Protein AF-Q38A94-F1 (afdb_monomer_lite)

Structure (mmCIF, N/CA/C/O backbone):
data_AF-Q38A94-F1
#
_entry.id   AF-Q38A94-F1
#
loop_
_atom_site.group_PDB
_atom_site.id
_atom_site.type_symbol
_atom_site.label_atom_id
_atom_site.label_alt_id
_atom_site.label_comp_id
_atom_site.label_asym_id
_atom_site.label_entity_id
_atom_site.label_seq_id
_atom_site.pdbx_PDB_ins_code
_atom_site.Cartn_x
_atom_site.Cartn_y
_atom_site.Cartn_z
_atom_site.occupancy
_atom_site.B_iso_or_equiv
_atom_site.auth_seq_id
_atom_site.auth_comp_id
_atom_site.auth_asym_id
_atom_site.auth_atom_id
_atom_site.pdbx_PDB_model_num
ATOM 1 N N . MET A 1 1 ? -50.381 -20.651 17.614 1.00 45.53 1 MET A N 1
ATOM 2 C CA . MET A 1 1 ? -50.766 -22.048 17.280 1.00 45.53 1 MET A CA 1
ATOM 3 C C . MET A 1 1 ? -51.529 -22.648 18.459 1.00 45.53 1 MET A C 1
ATOM 5 O O . MET A 1 1 ? -51.486 -22.043 19.517 1.00 45.53 1 MET A O 1
ATOM 9 N N . ALA A 1 2 ? -52.192 -23.799 18.277 1.00 49.97 2 ALA A N 1
ATOM 10 C CA . ALA A 1 2 ? -52.990 -24.507 19.295 1.00 49.97 2 ALA A CA 1
ATOM 11 C C . ALA A 1 2 ? -54.194 -23.714 19.855 1.00 49.97 2 ALA A C 1
ATOM 13 O O . ALA A 1 2 ? -54.163 -23.147 20.942 1.00 49.97 2 ALA A O 1
ATOM 14 N N . SER A 1 3 ? -55.286 -23.719 19.091 1.00 42.84 3 SER A N 1
ATOM 15 C CA . SER A 1 3 ? -56.638 -23.428 19.578 1.00 42.84 3 SER A CA 1
ATOM 16 C C . SER A 1 3 ? -57.169 -24.549 20.483 1.00 42.84 3 SER A C 1
ATOM 18 O O . SER A 1 3 ? -56.788 -25.702 20.301 1.00 42.84 3 SER A O 1
ATOM 20 N N . LEU A 1 4 ? -58.114 -24.230 21.379 1.00 56.66 4 LEU A N 1
ATOM 21 C CA . LEU A 1 4 ? -59.239 -25.098 21.779 1.00 56.66 4 LEU A CA 1
ATOM 22 C C . LEU A 1 4 ? -60.293 -24.288 22.569 1.00 56.66 4 LEU A C 1
ATOM 24 O O . LEU A 1 4 ? -59.997 -23.203 23.066 1.00 56.66 4 LEU A O 1
ATOM 28 N N . SER A 1 5 ? -61.538 -24.773 22.624 1.00 49.44 5 SER A N 1
ATOM 29 C CA . SER A 1 5 ? -62.735 -23.985 22.990 1.00 49.44 5 SER A CA 1
ATOM 30 C C . SER A 1 5 ? -63.583 -24.653 24.095 1.00 49.44 5 SER A C 1
ATOM 32 O O . SER A 1 5 ? -63.446 -25.859 24.303 1.00 49.44 5 SER A O 1
ATOM 34 N N . PRO A 1 6 ? -64.454 -23.911 24.817 1.00 48.38 6 PRO A N 1
ATOM 35 C CA . PRO A 1 6 ? -65.215 -24.436 25.961 1.00 48.38 6 PRO A CA 1
ATOM 36 C C . PRO A 1 6 ? -66.540 -25.120 25.568 1.00 48.38 6 PRO A C 1
ATOM 38 O O . PRO A 1 6 ? -67.169 -24.738 24.583 1.00 48.38 6 PRO A O 1
ATOM 41 N N . LEU A 1 7 ? -67.003 -26.079 26.384 1.00 48.81 7 LEU A N 1
ATOM 42 C CA . LEU A 1 7 ? -68.247 -26.840 26.175 1.00 48.81 7 LEU A CA 1
ATOM 43 C C . LEU A 1 7 ? -68.998 -27.152 27.490 1.00 48.81 7 LEU A C 1
ATOM 45 O O . LEU A 1 7 ? -68.430 -27.781 28.374 1.00 48.81 7 LEU A O 1
ATOM 49 N N . GLU A 1 8 ? -70.290 -26.785 27.515 1.00 44.28 8 GLU A N 1
ATOM 50 C CA . GLU A 1 8 ? -71.452 -27.536 28.061 1.00 44.28 8 GLU A CA 1
ATOM 51 C C . GLU A 1 8 ? -71.516 -27.994 29.550 1.00 44.28 8 GLU A C 1
ATOM 53 O O . GLU A 1 8 ? -70.538 -27.954 30.280 1.00 44.28 8 GLU A O 1
ATOM 58 N N . SER A 1 9 ? -72.632 -28.527 30.093 1.00 46.50 9 SER A N 1
ATOM 59 C CA . SER A 1 9 ? -74.095 -28.235 30.028 1.00 46.50 9 SER A CA 1
ATOM 60 C C . SER A 1 9 ? -74.857 -29.267 30.915 1.00 46.50 9 SER A C 1
ATOM 62 O O . SER A 1 9 ? -74.279 -30.285 31.284 1.00 46.50 9 SER A O 1
ATOM 64 N N . ARG A 1 10 ? -76.174 -29.077 31.160 1.00 47.66 10 ARG A N 1
ATOM 65 C CA . ARG A 1 10 ? -77.131 -29.945 31.931 1.00 47.66 10 ARG A CA 1
ATOM 66 C C . ARG A 1 10 ? -76.949 -29.929 33.473 1.00 47.66 10 ARG A C 1
ATOM 68 O O . ARG A 1 10 ? -75.822 -29.972 33.938 1.00 47.66 10 ARG A O 1
ATOM 75 N N . ARG A 1 11 ? -77.947 -29.827 34.381 1.00 43.47 11 ARG A N 1
ATOM 76 C CA . ARG A 1 11 ? -79.445 -29.807 34.404 1.00 43.47 11 ARG A CA 1
ATOM 77 C C . ARG A 1 11 ? -80.175 -31.168 34.536 1.00 43.47 11 ARG A C 1
ATOM 79 O O . ARG A 1 11 ? -80.226 -31.887 33.546 1.00 43.47 11 ARG A O 1
ATOM 86 N N . ASN A 1 12 ? -80.762 -31.444 35.726 1.00 45.62 12 ASN A N 1
ATOM 87 C CA . ASN A 1 12 ? -81.907 -32.341 36.107 1.00 45.62 12 ASN A CA 1
ATOM 88 C C . ASN A 1 12 ? -81.793 -32.765 37.610 1.00 45.62 12 ASN A C 1
ATOM 90 O O . ASN A 1 12 ? -80.680 -32.719 38.118 1.00 45.62 12 ASN A O 1
ATOM 94 N N . MET A 1 13 ? -82.809 -33.189 38.400 1.00 43.75 13 MET A N 1
ATOM 95 C CA . MET A 1 13 ? -84.297 -33.153 38.322 1.00 43.75 13 MET A CA 1
ATOM 96 C C . MET A 1 13 ? -84.963 -33.251 39.740 1.00 43.75 13 MET A C 1
ATOM 98 O O . MET A 1 13 ? -84.265 -33.227 40.746 1.00 43.75 13 MET A O 1
ATOM 102 N N . GLN A 1 14 ? -86.308 -33.291 39.812 1.00 42.00 14 GLN A N 1
ATOM 103 C CA . GLN A 1 14 ? -87.200 -33.095 40.991 1.00 42.00 14 GLN A CA 1
ATOM 104 C C . GLN A 1 14 ? -87.403 -34.324 41.927 1.00 42.00 14 GLN A C 1
ATOM 106 O O . GLN A 1 14 ? -87.124 -35.436 41.490 1.00 42.00 14 GLN A O 1
ATOM 111 N N . LEU A 1 15 ? -88.025 -34.145 43.125 1.00 43.50 15 LEU A N 1
ATOM 112 C CA . LEU A 1 15 ? -89.318 -34.771 43.569 1.00 43.50 15 LEU A CA 1
ATOM 113 C C . LEU A 1 15 ? -89.765 -34.409 45.035 1.00 43.50 15 LEU A C 1
ATOM 115 O O . LEU A 1 15 ? -89.095 -33.622 45.697 1.00 43.50 15 LEU A O 1
ATOM 119 N N . SER A 1 16 ? -90.954 -34.874 45.490 1.00 47.28 16 SER A N 1
ATOM 120 C CA . SER A 1 16 ? -91.735 -34.500 46.724 1.00 47.28 16 SER A CA 1
ATOM 121 C C . SER A 1 16 ? -92.867 -35.559 46.993 1.00 47.28 16 SER A C 1
ATOM 123 O O . SER A 1 16 ? -92.837 -36.539 46.244 1.00 47.28 16 SER A O 1
ATOM 125 N N . PRO A 1 17 ? -93.960 -35.419 47.816 1.00 54.88 17 PRO A N 1
ATOM 126 C CA . PRO A 1 17 ? -94.284 -34.813 49.148 1.00 54.88 17 PRO A CA 1
ATOM 127 C C . PRO A 1 17 ? -94.991 -35.830 50.153 1.00 54.88 17 PRO A C 1
ATOM 129 O O . PRO A 1 17 ? -94.710 -37.019 50.061 1.00 54.88 17 PRO A O 1
ATOM 132 N N . TYR A 1 18 ? -95.949 -35.386 51.027 1.00 44.28 18 TYR A N 1
ATOM 133 C CA . TYR A 1 18 ? -96.912 -36.117 51.951 1.00 44.28 18 TYR A CA 1
ATOM 134 C C . TYR A 1 18 ? -96.452 -36.444 53.415 1.00 44.28 18 TYR A C 1
ATOM 136 O O . TYR A 1 18 ? -95.260 -36.622 53.615 1.00 44.28 18 TYR A O 1
ATOM 144 N N . ALA A 1 19 ? -97.269 -36.574 54.502 1.00 43.16 19 ALA A N 1
ATOM 145 C CA . ALA A 1 19 ? -98.696 -36.279 54.861 1.00 43.16 19 ALA A CA 1
ATOM 146 C C . ALA A 1 19 ? -98.949 -36.300 56.427 1.00 43.16 19 ALA A C 1
ATOM 148 O O . ALA A 1 19 ? -97.995 -36.356 57.195 1.00 43.16 19 ALA A O 1
ATOM 149 N N . SER A 1 20 ? -100.211 -36.222 56.923 1.00 46.69 20 SER A N 1
ATOM 150 C CA . SER A 1 20 ? -100.674 -36.212 58.360 1.00 46.69 20 SER A CA 1
ATOM 151 C C . SER A 1 20 ? -102.221 -36.501 58.438 1.00 46.69 20 SER A C 1
ATOM 153 O O . SER A 1 20 ? -102.717 -36.842 57.358 1.00 46.69 20 SER A O 1
ATOM 155 N N . PRO A 1 21 ? -103.075 -36.331 59.515 1.00 49.12 21 PRO A N 1
ATOM 156 C CA . PRO A 1 21 ? -102.937 -35.980 60.970 1.00 49.12 21 PRO A CA 1
ATOM 157 C C . PRO A 1 21 ? -103.929 -36.721 61.975 1.00 49.12 21 PRO A C 1
ATOM 159 O O . PRO A 1 21 ? -104.570 -37.687 61.576 1.00 49.12 21 PRO A O 1
ATOM 162 N N . ARG A 1 22 ? -104.157 -36.178 63.216 1.00 41.97 22 ARG A N 1
ATOM 163 C CA . ARG A 1 22 ? -105.395 -36.176 64.113 1.00 41.97 22 ARG A CA 1
ATOM 164 C C . ARG A 1 22 ? -105.605 -37.101 65.371 1.00 41.97 22 ARG A C 1
ATOM 166 O O . ARG A 1 22 ? -105.583 -38.314 65.243 1.00 41.97 22 ARG A O 1
ATOM 173 N N . ARG A 1 23 ? -106.161 -36.465 66.450 1.00 43.81 23 ARG A N 1
ATOM 174 C CA . ARG A 1 23 ? -107.392 -36.762 67.297 1.00 43.81 23 ARG A CA 1
ATOM 175 C C . ARG A 1 23 ? -107.341 -37.220 68.801 1.00 43.81 23 ARG A C 1
ATOM 177 O O . ARG A 1 23 ? -106.662 -38.171 69.148 1.00 43.81 23 ARG A O 1
ATOM 184 N N . ASN A 1 24 ? -108.213 -36.580 69.622 1.00 48.28 24 ASN A N 1
ATOM 185 C CA . ASN A 1 24 ? -108.769 -36.930 70.979 1.00 48.28 24 ASN A CA 1
ATOM 186 C C . ASN A 1 24 ? -110.099 -37.772 70.841 1.00 48.28 24 ASN A C 1
ATOM 188 O O . ASN A 1 24 ? -110.349 -38.135 69.684 1.00 48.28 24 ASN A O 1
ATOM 192 N N . PRO A 1 25 ? -111.039 -38.012 71.831 1.00 49.50 25 PRO A N 1
ATOM 193 C CA . PRO A 1 25 ? -111.215 -37.603 73.268 1.00 49.50 25 PRO A CA 1
ATOM 194 C C . PRO A 1 25 ? -111.860 -38.680 74.240 1.00 49.50 25 PRO A C 1
ATOM 196 O O . PRO A 1 25 ? -111.808 -39.863 73.931 1.00 49.50 25 PRO A O 1
ATOM 199 N N . MET A 1 26 ? -112.550 -38.244 75.333 1.00 40.75 26 MET A N 1
ATOM 200 C CA . MET A 1 26 ? -113.561 -38.922 76.229 1.00 40.75 26 MET A CA 1
ATOM 201 C C . MET A 1 26 ? -113.092 -39.582 77.567 1.00 40.75 26 MET A C 1
ATOM 203 O O . MET A 1 26 ? -111.951 -40.017 77.627 1.00 40.75 26 MET A O 1
ATOM 207 N N . ALA A 1 27 ? -113.902 -39.805 78.641 1.00 38.97 27 ALA A N 1
ATOM 208 C CA . ALA A 1 27 ? -115.068 -39.098 79.264 1.00 38.97 27 ALA A CA 1
ATOM 209 C C . ALA A 1 27 ? -115.655 -39.829 80.535 1.00 38.97 27 ALA A C 1
ATOM 211 O O . ALA A 1 27 ? -115.837 -41.037 80.463 1.00 38.97 27 ALA A O 1
ATOM 212 N N . THR A 1 28 ? -116.122 -39.094 81.582 1.00 37.84 28 THR A N 1
ATOM 213 C CA . THR A 1 28 ? -117.298 -39.373 82.509 1.00 37.84 28 THR A CA 1
ATOM 214 C C . THR A 1 28 ? -117.386 -40.682 83.377 1.00 37.84 28 THR A C 1
ATOM 216 O O . THR A 1 28 ? -116.712 -41.641 83.045 1.00 37.84 28 THR A O 1
ATOM 219 N N . LEU A 1 29 ? -118.205 -40.905 84.448 1.00 36.75 29 LEU A N 1
ATOM 220 C CA . LEU A 1 29 ? -118.956 -40.127 85.493 1.00 36.75 29 LEU A CA 1
ATOM 221 C C . LEU A 1 29 ? -119.547 -41.061 86.627 1.00 36.75 29 LEU A C 1
ATOM 223 O O . LEU A 1 29 ? -119.783 -42.232 86.371 1.00 36.75 29 LEU A O 1
ATOM 227 N N . HIS A 1 30 ? -119.923 -40.475 87.791 1.00 37.72 30 HIS A N 1
ATOM 228 C CA . HIS A 1 30 ? -121.079 -40.779 88.710 1.00 37.72 30 HIS A CA 1
ATOM 229 C C . HIS A 1 30 ? -121.208 -41.980 89.720 1.00 37.72 30 HIS A C 1
ATOM 231 O O . HIS A 1 30 ? -121.280 -43.128 89.315 1.00 37.72 30 HIS A O 1
ATOM 237 N N . THR A 1 31 ? -121.453 -41.606 91.009 1.00 36.56 31 THR A N 1
ATOM 238 C CA . THR A 1 31 ? -122.486 -42.028 92.041 1.00 36.56 31 THR A CA 1
ATOM 239 C C . THR A 1 31 ? -122.704 -43.528 92.423 1.00 36.56 31 THR A C 1
ATOM 241 O O . THR A 1 31 ? -122.291 -44.411 91.691 1.00 36.56 31 THR A O 1
ATOM 244 N N . ARG A 1 32 ? -123.296 -43.953 93.573 1.00 37.06 32 ARG A N 1
ATOM 245 C CA . ARG A 1 32 ? -124.330 -43.405 94.508 1.00 37.06 32 ARG A CA 1
ATOM 246 C C . ARG A 1 32 ? -124.320 -44.090 95.920 1.00 37.06 32 ARG A C 1
ATOM 248 O O . ARG A 1 32 ? -123.670 -45.111 96.094 1.00 37.06 32 ARG A O 1
ATOM 255 N N . GLU A 1 33 ? -125.060 -43.541 96.899 1.00 33.25 33 GLU A N 1
ATOM 256 C CA . GLU A 1 33 ? -125.181 -43.927 98.336 1.00 33.25 33 GLU A CA 1
ATOM 257 C C . GLU A 1 33 ? -126.308 -44.943 98.697 1.00 33.25 33 GLU A C 1
ATOM 259 O O . GLU A 1 33 ? -127.290 -45.034 97.955 1.00 33.25 33 GLU A O 1
ATOM 264 N N . ALA A 1 34 ? -126.243 -45.565 99.899 1.00 38.28 34 ALA A N 1
ATOM 265 C CA . ALA A 1 34 ? -127.389 -45.913 100.787 1.00 38.28 34 ALA A CA 1
ATOM 266 C C . ALA A 1 34 ? -126.940 -46.342 102.232 1.00 38.28 34 ALA A C 1
ATOM 268 O O . ALA A 1 34 ? -125.876 -46.952 102.341 1.00 38.28 34 ALA A O 1
ATOM 269 N N . PRO A 1 35 ? -127.706 -46.075 103.326 1.00 41.94 35 PRO A N 1
ATOM 270 C CA . PRO A 1 35 ? -127.342 -46.409 104.729 1.00 41.94 35 PRO A CA 1
ATOM 271 C C . PRO A 1 35 ? -128.319 -47.374 105.460 1.00 41.94 35 PRO A C 1
ATOM 273 O O . PRO A 1 35 ? -129.392 -47.652 104.927 1.00 41.94 35 PRO A O 1
ATOM 276 N N . LEU A 1 36 ? -128.011 -47.799 106.707 1.00 37.78 36 LEU A N 1
ATOM 277 C CA . LEU A 1 36 ? -129.004 -48.150 107.759 1.00 37.78 36 LEU A CA 1
ATOM 278 C C . LEU A 1 36 ? -128.409 -48.282 109.194 1.00 37.78 36 LEU A C 1
ATOM 280 O O . LEU A 1 36 ? -127.203 -48.183 109.394 1.00 37.78 36 LEU A O 1
ATOM 284 N N . GLU A 1 37 ? -129.303 -48.431 110.178 1.00 37.88 37 GLU A N 1
ATOM 285 C CA . GLU A 1 37 ? -129.163 -48.323 111.651 1.00 37.88 37 GLU A CA 1
ATOM 286 C C . GLU A 1 37 ? -128.574 -49.593 112.341 1.00 37.88 37 GLU A C 1
ATOM 288 O O . GLU A 1 37 ? -128.459 -50.638 111.715 1.00 37.88 37 GLU A O 1
ATOM 293 N N . GLY A 1 38 ? -128.211 -49.640 113.638 1.00 44.47 38 GLY A N 1
ATOM 294 C CA . GLY A 1 38 ? -128.453 -48.667 114.721 1.00 44.47 38 GLY A CA 1
ATOM 295 C C . GLY A 1 38 ? -127.910 -49.024 116.120 1.00 44.47 38 GLY A C 1
ATOM 296 O O . GLY A 1 38 ? -128.517 -48.625 117.114 1.00 44.47 38 GLY A O 1
ATOM 297 N N . ARG A 1 39 ? -126.806 -49.781 116.253 1.00 44.94 39 ARG A N 1
ATOM 298 C CA . ARG A 1 39 ? -126.173 -50.045 117.574 1.00 44.94 39 ARG A CA 1
ATOM 299 C C . ARG A 1 39 ? -124.636 -50.021 117.594 1.00 44.94 39 ARG A C 1
ATOM 301 O O . ARG A 1 39 ? -124.032 -50.438 118.573 1.00 44.94 39 ARG A O 1
ATOM 308 N N . GLU A 1 40 ? -124.016 -49.506 116.534 1.00 48.44 40 GLU A N 1
ATOM 309 C CA . GLU A 1 40 ? -122.569 -49.618 116.265 1.00 48.44 40 GLU A CA 1
ATOM 310 C C . GLU A 1 40 ? -121.809 -48.280 116.394 1.00 48.44 40 GLU A C 1
ATOM 312 O O . GLU A 1 40 ? -120.668 -48.159 115.953 1.00 48.44 40 GLU A O 1
ATOM 317 N N . ALA A 1 41 ? -122.432 -47.255 116.988 1.00 43.66 41 ALA A N 1
ATOM 318 C CA . ALA A 1 41 ? -121.963 -45.864 116.943 1.00 43.66 41 ALA A CA 1
ATOM 319 C C . ALA A 1 41 ? -120.524 -45.644 117.463 1.00 43.66 41 ALA A C 1
ATOM 321 O O . ALA A 1 41 ? -119.802 -44.806 116.926 1.00 43.66 41 ALA A O 1
ATOM 322 N N . GLU A 1 42 ? -120.081 -46.412 118.462 1.00 49.00 42 GLU A N 1
ATOM 323 C CA . GLU A 1 42 ? -118.712 -46.323 118.996 1.00 49.00 42 GLU A CA 1
ATOM 324 C C . GLU A 1 42 ? -117.685 -47.049 118.107 1.00 49.00 42 GLU A C 1
ATOM 326 O O . GLU A 1 42 ? -116.562 -46.572 117.941 1.00 49.00 42 GLU A O 1
ATOM 331 N N . ALA A 1 43 ? -118.074 -48.151 117.454 1.00 52.16 43 ALA A N 1
ATOM 332 C CA . ALA A 1 43 ? -117.222 -48.854 116.492 1.00 52.16 43 ALA A CA 1
ATOM 333 C C . ALA A 1 43 ? -117.038 -48.033 115.204 1.00 52.16 43 ALA A C 1
ATOM 335 O O . ALA A 1 43 ? -115.917 -47.899 114.709 1.00 52.16 43 ALA A O 1
ATOM 336 N N . ALA A 1 44 ? -118.118 -47.408 114.720 1.00 52.16 44 ALA A N 1
ATOM 337 C CA . ALA A 1 44 ? -118.098 -46.510 113.568 1.00 52.16 44 ALA A CA 1
ATOM 338 C C . ALA A 1 44 ? -117.160 -45.305 113.776 1.00 52.16 44 ALA A C 1
ATOM 340 O O . ALA A 1 44 ? -116.480 -44.878 112.843 1.00 52.16 44 ALA A O 1
ATOM 341 N N . LEU A 1 45 ? -117.069 -44.773 115.002 1.00 53.69 45 LEU A N 1
ATOM 342 C CA . LEU A 1 45 ? -116.174 -43.659 115.333 1.00 53.69 45 LEU A CA 1
ATOM 343 C C . LEU A 1 45 ? -114.686 -44.063 115.264 1.00 53.69 45 LEU A C 1
ATOM 345 O O . LEU A 1 45 ? -113.847 -43.291 114.788 1.00 53.69 45 LEU A O 1
ATOM 349 N N . ILE A 1 46 ? -114.356 -45.291 115.678 1.00 57.59 46 ILE A N 1
ATOM 350 C CA . ILE A 1 46 ? -112.994 -45.846 115.598 1.00 57.59 46 ILE A CA 1
ATOM 351 C C . ILE A 1 46 ? -112.630 -46.185 114.143 1.00 57.59 46 ILE A C 1
ATOM 353 O O . ILE A 1 46 ? -111.546 -45.827 113.678 1.00 57.59 46 ILE A O 1
ATOM 357 N N . SER A 1 47 ? -113.540 -46.793 113.372 1.00 58.56 47 SER A N 1
ATOM 358 C CA . SER A 1 47 ? -113.297 -47.038 111.944 1.00 58.56 47 SER A CA 1
ATOM 359 C C . SER A 1 47 ? -113.179 -45.736 111.150 1.00 58.56 47 SER A C 1
ATOM 361 O O . SER A 1 47 ? -112.315 -45.633 110.283 1.00 58.56 47 SER A O 1
ATOM 363 N N . ALA A 1 48 ? -113.983 -44.714 111.462 1.00 57.31 48 ALA A N 1
ATOM 364 C CA . ALA A 1 48 ? -113.920 -43.414 110.796 1.00 57.31 48 ALA A CA 1
ATOM 365 C C . ALA A 1 48 ? -112.625 -42.651 111.115 1.00 57.31 48 ALA A C 1
ATOM 367 O O . ALA A 1 48 ? -112.090 -41.977 110.235 1.00 57.31 48 ALA A O 1
ATOM 368 N N . THR A 1 49 ? -112.081 -42.761 112.331 1.00 60.56 49 THR A N 1
ATOM 369 C CA . THR A 1 49 ? -110.786 -42.145 112.672 1.00 60.56 49 THR A CA 1
ATOM 370 C C . THR A 1 49 ? -109.609 -42.870 112.015 1.00 60.56 49 THR A C 1
ATOM 372 O O . THR A 1 49 ? -108.732 -42.199 111.467 1.00 60.56 49 THR A O 1
ATOM 375 N N . LEU A 1 50 ? -109.626 -44.208 111.946 1.00 60.31 50 LEU A N 1
ATOM 376 C CA . LEU A 1 50 ? -108.626 -44.979 111.193 1.00 60.31 50 LEU A CA 1
ATOM 377 C C . LEU A 1 50 ? -108.706 -44.707 109.679 1.00 60.31 50 LEU A C 1
ATOM 379 O O . LEU A 1 50 ? -107.682 -44.461 109.040 1.00 60.31 50 LEU A O 1
ATOM 383 N N . ALA A 1 51 ? -109.914 -44.674 109.110 1.00 60.66 51 ALA A N 1
ATOM 384 C CA . ALA A 1 51 ? -110.134 -44.363 107.699 1.00 60.66 51 ALA A CA 1
ATOM 385 C C . ALA A 1 51 ? -109.713 -42.925 107.352 1.00 60.66 51 ALA A C 1
ATOM 387 O O . ALA A 1 51 ? -109.103 -42.711 106.311 1.00 60.66 51 ALA A O 1
ATOM 388 N N . ASN A 1 52 ? -109.943 -41.943 108.232 1.00 61.28 52 ASN A N 1
ATOM 389 C CA . ASN A 1 52 ? -109.428 -40.580 108.042 1.00 61.28 52 ASN A CA 1
ATOM 390 C C . ASN A 1 52 ? -107.892 -40.501 108.128 1.00 61.28 52 ASN A C 1
ATOM 392 O O . ASN A 1 52 ? -107.294 -39.638 107.487 1.00 61.28 52 ASN A O 1
ATOM 396 N N . ALA A 1 53 ? -107.233 -41.378 108.893 1.00 62.03 53 ALA A N 1
ATOM 397 C CA . ALA A 1 53 ? -105.772 -41.467 108.902 1.00 62.03 53 ALA A CA 1
ATOM 398 C C . ALA A 1 53 ? -105.235 -42.072 107.591 1.00 62.03 53 ALA A C 1
ATOM 400 O O . ALA A 1 53 ? -104.313 -41.517 106.995 1.00 62.03 53 ALA A O 1
ATOM 401 N N . GLN A 1 54 ? -105.852 -43.152 107.096 1.00 65.56 54 GLN A N 1
ATOM 402 C CA . GLN A 1 54 ? -105.506 -43.746 105.798 1.00 65.56 54 GLN A CA 1
ATOM 403 C C . GLN A 1 54 ? -105.812 -42.809 104.622 1.00 65.56 54 GLN A C 1
ATOM 405 O O . GLN A 1 54 ? -104.995 -42.700 103.710 1.00 65.56 54 GLN A O 1
ATOM 410 N N . LEU A 1 55 ? -106.933 -42.080 104.663 1.00 66.06 55 LEU A N 1
ATOM 411 C CA . LEU A 1 55 ? -107.283 -41.095 103.642 1.00 66.06 55 LEU A CA 1
ATOM 412 C C . LEU A 1 55 ? -106.220 -39.994 103.575 1.00 66.06 55 LEU A C 1
ATOM 414 O O . LEU A 1 55 ? -105.687 -39.759 102.496 1.00 66.06 55 LEU A O 1
ATOM 418 N N . ARG A 1 56 ? -105.818 -39.413 104.716 1.00 69.88 56 ARG A N 1
ATOM 419 C CA . ARG A 1 56 ? -104.727 -38.422 104.769 1.00 69.88 56 ARG A CA 1
ATOM 420 C C . ARG A 1 56 ? -103.394 -38.971 104.265 1.00 69.88 56 ARG A C 1
ATOM 422 O O . ARG A 1 56 ? -102.703 -38.272 103.536 1.00 69.88 56 ARG A O 1
ATOM 429 N N . ALA A 1 57 ? -103.045 -40.216 104.596 1.00 66.75 57 ALA A N 1
ATOM 430 C CA . ALA A 1 57 ? -101.838 -40.852 104.066 1.00 66.75 57 ALA A CA 1
ATOM 431 C C . ALA A 1 57 ? -101.905 -41.037 102.537 1.00 66.75 57 ALA A C 1
ATOM 433 O O . ALA A 1 57 ? -100.916 -40.810 101.846 1.00 66.75 57 ALA A O 1
ATOM 434 N N . SER A 1 58 ? -103.076 -41.394 101.994 1.00 68.75 58 SER A N 1
ATOM 435 C CA . SER A 1 58 ? -103.283 -41.495 100.543 1.00 68.75 58 SER A CA 1
ATOM 436 C C . SER A 1 58 ? -103.310 -40.132 99.844 1.00 68.75 58 SER A C 1
ATOM 438 O O . SER A 1 58 ? -102.808 -40.024 98.732 1.00 68.75 58 SER A O 1
ATOM 440 N N . GLN A 1 59 ? -103.833 -39.092 100.502 1.00 72.62 59 GLN A N 1
ATOM 441 C CA . GLN A 1 59 ? -103.827 -37.716 100.006 1.00 72.62 59 GLN A CA 1
ATOM 442 C C . GLN A 1 59 ? -102.396 -37.187 99.938 1.00 72.62 59 GLN A C 1
ATOM 444 O O . GLN A 1 59 ? -101.968 -36.834 98.850 1.00 72.62 59 GLN A O 1
ATOM 449 N N . ALA A 1 60 ? -101.615 -37.294 101.018 1.00 69.69 60 ALA A N 1
ATOM 450 C CA . ALA A 1 60 ? -100.203 -36.909 101.023 1.00 69.69 60 ALA A CA 1
ATOM 451 C C . ALA A 1 60 ? -99.374 -37.666 99.962 1.00 69.69 60 ALA A C 1
ATOM 453 O O . ALA A 1 60 ? -98.535 -37.076 99.291 1.00 69.69 60 ALA A O 1
ATOM 454 N N . ALA A 1 61 ? -99.637 -38.962 99.749 1.00 71.00 61 ALA A N 1
ATOM 455 C CA . ALA A 1 61 ? -98.963 -39.755 98.714 1.00 71.00 61 ALA A CA 1
ATOM 456 C C . ALA A 1 61 ? -99.421 -39.436 97.273 1.00 71.00 61 ALA A C 1
ATOM 458 O O . ALA A 1 61 ? -98.719 -39.770 96.317 1.00 71.00 61 ALA A O 1
ATOM 459 N N . VAL A 1 62 ? -100.596 -38.824 97.094 1.00 75.94 62 VAL A N 1
ATOM 460 C CA . VAL A 1 62 ? -101.050 -38.272 95.807 1.00 75.94 62 VAL A CA 1
ATOM 461 C C . VAL A 1 62 ? -100.495 -36.864 95.609 1.00 75.94 62 VAL A C 1
ATOM 463 O O . VAL A 1 62 ? -100.032 -36.575 94.514 1.00 75.94 62 VAL A O 1
ATOM 466 N N . GLU A 1 63 ? -100.463 -36.040 96.658 1.00 77.06 63 GLU A N 1
ATOM 467 C CA . GLU A 1 63 ? -99.879 -34.695 96.672 1.00 77.06 63 GLU A CA 1
ATOM 468 C C . GLU A 1 63 ? -98.392 -34.752 96.290 1.00 77.06 63 GLU A C 1
ATOM 470 O O . GLU A 1 63 ? -98.017 -34.135 95.293 1.00 77.06 63 GLU A O 1
ATOM 475 N N . GLN A 1 64 ? -97.596 -35.622 96.929 1.00 75.12 64 GLN A N 1
ATOM 476 C CA . GLN A 1 64 ? -96.200 -35.873 96.534 1.00 75.12 64 GLN A CA 1
ATOM 477 C C . GLN A 1 64 ? -96.051 -36.317 95.072 1.00 75.12 64 GLN A C 1
ATOM 479 O O . GLN A 1 64 ? -95.084 -35.953 94.416 1.00 75.12 64 GLN A O 1
ATOM 484 N N . ARG A 1 65 ? -97.000 -37.089 94.524 1.00 77.38 65 ARG A N 1
ATOM 485 C CA . ARG A 1 65 ? -96.945 -37.516 93.115 1.00 77.38 65 ARG A CA 1
ATOM 486 C C . ARG A 1 65 ? -97.402 -36.441 92.137 1.00 77.38 65 ARG A C 1
ATOM 488 O O . ARG A 1 65 ? -96.970 -36.474 90.990 1.00 77.38 65 ARG A O 1
ATOM 495 N N . SER A 1 66 ? -98.268 -35.513 92.541 1.00 82.94 66 SER A N 1
ATOM 496 C CA . SER A 1 66 ? -98.514 -34.301 91.752 1.00 82.94 66 SER A CA 1
ATOM 497 C C . SER A 1 66 ? -97.301 -33.380 91.777 1.00 82.94 66 SER A C 1
ATOM 499 O O . SER A 1 66 ? -96.929 -32.901 90.715 1.00 82.94 66 SER A O 1
ATOM 501 N N . GLU A 1 67 ? -96.635 -33.226 92.926 1.00 81.12 67 GLU A N 1
ATOM 502 C CA . GLU A 1 67 ? -95.363 -32.501 93.043 1.00 81.12 67 GLU A CA 1
ATOM 503 C C . GLU A 1 67 ? -94.298 -33.134 92.126 1.00 81.12 67 GLU A C 1
ATOM 505 O O . GLU A 1 67 ? -93.807 -32.456 91.233 1.00 81.12 67 GLU A O 1
ATOM 510 N N . GLU A 1 68 ? -94.049 -34.450 92.204 1.00 81.88 68 GLU A N 1
ATOM 511 C CA . GLU A 1 68 ? -93.126 -35.167 91.297 1.00 81.88 68 GLU A CA 1
ATOM 512 C C . GLU A 1 68 ? -93.490 -35.022 89.802 1.00 81.88 68 GLU A C 1
ATOM 514 O O . GLU A 1 68 ? -92.608 -34.947 88.946 1.00 81.88 68 GLU A O 1
ATOM 519 N N . VAL A 1 69 ? -94.782 -35.017 89.450 1.00 82.44 69 VAL A N 1
ATOM 520 C CA . VAL A 1 69 ? -95.236 -34.897 88.051 1.00 82.44 69 VAL A CA 1
ATOM 521 C C . VAL A 1 69 ? -95.132 -33.464 87.534 1.00 82.44 69 VAL A C 1
ATOM 523 O O . VAL A 1 69 ? -94.827 -33.281 86.354 1.00 82.44 69 VAL A O 1
ATOM 526 N N . ASP A 1 70 ? -95.373 -32.463 88.376 1.00 85.31 70 ASP A N 1
ATOM 527 C CA . ASP A 1 70 ? -95.218 -31.057 88.012 1.00 85.31 70 ASP A CA 1
ATOM 528 C C . ASP A 1 70 ? -93.733 -30.643 88.008 1.00 85.31 70 ASP A C 1
ATOM 530 O O . ASP A 1 70 ? -93.312 -30.010 87.042 1.00 85.31 70 ASP A O 1
ATOM 534 N N . ASP A 1 71 ? -92.899 -31.152 88.922 1.00 85.31 71 ASP A N 1
ATOM 535 C CA . ASP A 1 71 ? -91.427 -31.079 88.847 1.00 85.31 71 ASP A CA 1
ATOM 536 C C . ASP A 1 71 ? -90.904 -31.670 87.523 1.00 85.31 71 ASP A C 1
ATOM 538 O O . ASP A 1 71 ? -90.098 -31.053 86.822 1.00 85.31 71 ASP A O 1
ATOM 542 N N . LEU A 1 72 ? -91.385 -32.857 87.125 1.00 83.88 72 LEU A N 1
ATOM 543 C CA . LEU A 1 72 ? -91.004 -33.485 85.852 1.00 83.88 72 LEU A CA 1
ATOM 544 C C . LEU A 1 72 ? -91.522 -32.720 84.623 1.00 83.88 72 LEU A C 1
ATOM 546 O O . LEU A 1 72 ? -90.890 -32.776 83.565 1.00 83.88 72 LEU A O 1
ATOM 550 N N . ARG A 1 73 ? -92.639 -31.989 84.737 1.00 86.94 73 ARG A N 1
ATOM 551 C CA . ARG A 1 73 ? -93.120 -31.077 83.685 1.00 86.94 73 ARG A CA 1
ATOM 552 C C . ARG A 1 73 ? -92.260 -29.826 83.605 1.00 86.94 73 ARG A C 1
ATOM 554 O O . ARG A 1 73 ? -91.855 -29.475 82.504 1.00 86.94 73 ARG A O 1
ATOM 561 N N . GLU A 1 74 ? -91.924 -29.194 84.726 1.00 88.31 74 GLU A N 1
ATOM 562 C CA . GLU A 1 74 ? -91.024 -28.037 84.743 1.00 88.31 74 GLU A CA 1
ATOM 563 C C . GLU A 1 74 ? -89.624 -28.407 84.233 1.00 88.31 74 GLU A C 1
ATOM 565 O O . GLU A 1 74 ? -89.037 -27.645 83.461 1.00 88.31 74 GLU A O 1
ATOM 570 N N . ALA A 1 75 ? -89.124 -29.603 84.567 1.00 85.50 75 ALA A N 1
ATOM 571 C CA . ALA A 1 75 ? -87.868 -30.147 84.057 1.00 85.50 75 ALA A CA 1
ATOM 572 C C . ALA A 1 75 ? -87.920 -30.470 82.552 1.00 85.50 75 ALA A C 1
ATOM 574 O O . ALA A 1 75 ? -86.977 -30.143 81.827 1.00 85.50 75 ALA A O 1
ATOM 575 N N . ARG A 1 76 ? -89.019 -31.056 82.048 1.00 86.75 76 ARG A N 1
ATOM 576 C CA . ARG A 1 76 ? -89.234 -31.229 80.600 1.00 86.75 76 ARG A CA 1
ATOM 577 C C . ARG A 1 76 ? -89.276 -29.876 79.900 1.00 86.75 76 ARG A C 1
ATOM 579 O O . ARG A 1 76 ? -88.567 -29.686 78.923 1.00 86.75 76 ARG A O 1
ATOM 586 N N . ASP A 1 77 ? -90.068 -28.936 80.402 1.00 89.50 77 ASP A N 1
ATOM 587 C CA . ASP A 1 77 ? -90.236 -27.620 79.787 1.00 89.50 77 ASP A CA 1
ATOM 588 C C . ASP A 1 77 ? -88.934 -26.813 79.855 1.00 89.50 77 ASP A C 1
ATOM 590 O O . ASP A 1 77 ? -88.700 -25.960 79.002 1.00 89.50 77 ASP A O 1
ATOM 594 N N . ALA A 1 78 ? -88.071 -27.077 80.842 1.00 88.31 78 ALA A N 1
ATOM 595 C CA . ALA A 1 78 ? -86.713 -26.547 80.903 1.00 88.31 78 ALA A CA 1
ATOM 596 C C . ALA A 1 78 ? -85.808 -27.162 79.830 1.00 88.31 78 ALA A C 1
ATOM 598 O O . ALA A 1 78 ? -85.120 -26.411 79.147 1.00 88.31 78 ALA A O 1
ATOM 599 N N . LEU A 1 79 ? -85.855 -28.481 79.622 1.00 85.94 79 LEU A N 1
ATOM 600 C CA . LEU A 1 79 ? -85.119 -29.158 78.548 1.00 85.94 79 LEU A CA 1
ATOM 601 C C . LEU A 1 79 ? -85.624 -28.781 77.147 1.00 85.94 79 LEU A C 1
ATOM 603 O O . LEU A 1 79 ? -84.813 -28.604 76.247 1.00 85.94 79 LEU A O 1
ATOM 607 N N . GLU A 1 80 ? -86.932 -28.610 76.945 1.00 88.75 80 GLU A N 1
ATOM 608 C CA . GLU A 1 80 ? -87.495 -28.130 75.675 1.00 88.75 80 GLU A CA 1
ATOM 609 C C . GLU A 1 80 ? -87.092 -26.670 75.405 1.00 88.75 80 GLU A C 1
ATOM 611 O O . GLU A 1 80 ? -86.764 -26.330 74.268 1.00 88.75 80 GLU A O 1
ATOM 616 N N . ARG A 1 81 ? -87.022 -25.824 76.446 1.00 89.50 81 ARG A N 1
ATOM 617 C CA . ARG A 1 81 ? -86.455 -24.467 76.346 1.00 89.50 81 ARG A CA 1
ATOM 618 C C . ARG A 1 81 ? -84.954 -24.479 76.059 1.00 89.50 81 ARG A C 1
ATOM 620 O O . ARG A 1 81 ? -84.532 -23.745 75.176 1.00 89.50 81 ARG A O 1
ATOM 627 N N . GLU A 1 82 ? -84.167 -25.318 76.734 1.00 87.31 82 GLU A N 1
ATOM 628 C CA . GLU A 1 82 ? -82.726 -25.439 76.471 1.00 87.31 82 GLU A CA 1
ATOM 629 C C . GLU A 1 82 ? -82.469 -25.967 75.052 1.00 87.31 82 GLU A C 1
ATOM 631 O O . GLU A 1 82 ? -81.606 -25.447 74.356 1.00 87.31 82 GLU A O 1
ATOM 636 N N . MET A 1 83 ? -83.236 -26.952 74.577 1.00 88.88 83 MET A N 1
ATOM 637 C CA . MET A 1 83 ? -83.140 -27.443 73.198 1.00 88.88 83 MET A CA 1
ATOM 638 C C . MET A 1 83 ? -83.499 -26.359 72.176 1.00 88.88 83 MET A C 1
ATOM 640 O O . MET A 1 83 ? -82.768 -26.194 71.203 1.00 88.88 83 MET A O 1
ATOM 644 N N . ALA A 1 84 ? -84.565 -25.586 72.407 1.00 91.06 84 ALA A N 1
ATOM 645 C CA . ALA A 1 84 ? -84.923 -24.462 71.543 1.00 91.06 84 ALA A CA 1
ATOM 646 C C . ALA A 1 84 ? -83.837 -23.369 71.536 1.00 91.06 84 ALA A C 1
ATOM 648 O O . ALA A 1 84 ? -83.480 -22.874 70.471 1.00 91.06 84 ALA A O 1
ATOM 649 N N . GLU A 1 85 ? -83.261 -23.041 72.696 1.00 90.31 85 GLU A N 1
ATOM 650 C CA . GLU A 1 85 ? -82.155 -22.085 72.828 1.00 90.31 85 GLU A CA 1
ATOM 651 C C . GLU A 1 85 ? -80.896 -22.583 72.093 1.00 90.31 85 GLU A C 1
ATOM 653 O O . GLU A 1 85 ? -80.313 -21.840 71.307 1.00 90.31 85 GLU A O 1
ATOM 658 N N . LYS A 1 86 ? -80.538 -23.869 72.227 1.00 87.88 86 LYS A N 1
ATOM 659 C CA . LYS A 1 86 ? -79.431 -24.504 71.485 1.00 87.88 86 LYS A CA 1
ATOM 660 C C . LYS A 1 86 ? -79.675 -24.541 69.974 1.00 87.88 86 LYS A C 1
ATOM 662 O O . LYS A 1 86 ? -78.731 -24.361 69.205 1.00 87.88 86 LYS A O 1
ATOM 667 N N . ASP A 1 87 ? -80.912 -24.758 69.531 1.00 90.38 87 ASP A N 1
ATOM 668 C CA . ASP A 1 87 ? -81.272 -24.725 68.110 1.00 90.38 87 ASP A CA 1
ATOM 669 C C . ASP A 1 87 ? -81.284 -23.289 67.555 1.00 90.38 87 ASP A C 1
ATOM 671 O O . ASP A 1 87 ? -80.898 -23.085 66.400 1.00 90.38 87 ASP A O 1
ATOM 675 N N . GLU A 1 88 ? -81.657 -22.279 68.347 1.00 91.69 88 GLU A N 1
ATOM 676 C CA . GLU A 1 88 ? -81.505 -20.862 67.989 1.00 91.69 88 GLU A CA 1
ATOM 677 C C . GLU A 1 88 ? -80.024 -20.442 67.939 1.00 91.69 88 GLU A C 1
ATOM 679 O O . GLU A 1 88 ? -79.612 -19.797 66.972 1.00 91.69 88 GLU A O 1
ATOM 684 N N . GLU A 1 89 ? -79.190 -20.869 68.894 1.00 90.38 89 GLU A N 1
ATOM 685 C CA . GLU A 1 89 ? -77.729 -20.686 68.862 1.00 90.38 89 GLU A CA 1
ATOM 686 C C . GLU A 1 89 ? -77.096 -21.367 67.638 1.00 90.38 89 GLU A C 1
ATOM 688 O O . GLU A 1 89 ? -76.276 -20.765 66.938 1.00 90.38 89 GLU A O 1
ATOM 693 N N . SER A 1 90 ? -77.507 -22.601 67.334 1.00 87.69 90 SER A N 1
ATOM 694 C CA . SER A 1 90 ? -77.060 -23.374 66.170 1.00 87.69 90 SER A CA 1
ATOM 695 C C . SER A 1 90 ? -77.430 -22.679 64.855 1.00 87.69 90 SER A C 1
ATOM 697 O O . SER A 1 90 ? -76.585 -22.517 63.970 1.00 87.69 90 SER A O 1
ATOM 699 N N . GLN A 1 91 ? -78.657 -22.159 64.740 1.00 91.81 91 GLN A N 1
ATOM 700 C CA . GLN A 1 91 ? -79.092 -21.348 63.598 1.00 91.81 91 GLN A CA 1
ATOM 701 C C . GLN A 1 91 ? -78.341 -20.009 63.516 1.00 91.81 91 GLN A C 1
ATOM 703 O O . GLN A 1 91 ? -77.926 -19.593 62.428 1.00 91.81 91 GLN A O 1
ATOM 708 N N . ALA A 1 92 ? -78.103 -19.334 64.642 1.00 92.81 92 ALA A N 1
ATOM 709 C CA . ALA A 1 92 ? -77.318 -18.103 64.686 1.00 92.81 92 ALA A CA 1
ATOM 710 C C . ALA A 1 92 ? -75.876 -18.345 64.206 1.00 92.81 92 ALA A C 1
ATOM 712 O O . ALA A 1 92 ? -75.380 -17.601 63.352 1.00 92.81 92 ALA A O 1
ATOM 713 N N . ALA A 1 93 ? -75.240 -19.425 64.668 1.00 91.94 93 ALA A N 1
ATOM 714 C CA . ALA A 1 93 ? -73.923 -19.867 64.222 1.00 91.94 93 ALA A CA 1
ATOM 715 C C . ALA A 1 93 ? -73.920 -20.236 62.729 1.00 91.94 93 ALA A C 1
ATOM 717 O O . ALA A 1 93 ? -73.050 -19.773 61.990 1.00 91.94 93 ALA A O 1
ATOM 718 N N . ALA A 1 94 ? -74.914 -20.989 62.249 1.00 92.69 94 ALA A N 1
ATOM 719 C CA . ALA A 1 94 ? -75.046 -21.352 60.840 1.00 92.69 94 ALA A CA 1
ATOM 720 C C . ALA A 1 94 ? -75.173 -20.112 59.937 1.00 92.69 94 ALA A C 1
ATOM 722 O O . ALA A 1 94 ? -74.400 -19.970 58.987 1.00 92.69 94 ALA A O 1
ATOM 723 N N . THR A 1 95 ? -76.055 -19.156 60.262 1.00 93.19 95 THR A N 1
ATOM 724 C CA . THR A 1 95 ? -76.161 -17.917 59.467 1.00 93.19 95 THR A CA 1
ATOM 725 C C . THR A 1 95 ? -74.923 -17.029 59.600 1.00 93.19 95 THR A C 1
ATOM 727 O O . THR A 1 95 ? -74.618 -16.283 58.671 1.00 93.19 95 THR A O 1
ATOM 730 N N . TYR A 1 96 ? -74.182 -17.085 60.714 1.00 93.69 96 TYR A N 1
ATOM 731 C CA . TYR A 1 96 ? -72.889 -16.410 60.840 1.00 93.69 96 TYR A CA 1
ATOM 732 C C . TYR A 1 96 ? -71.840 -17.035 59.910 1.00 93.69 96 TYR A C 1
ATOM 734 O O . TYR A 1 96 ? -71.181 -16.307 59.164 1.00 93.69 96 TYR A O 1
ATOM 742 N N . PHE A 1 97 ? -71.716 -18.365 59.888 1.00 93.75 97 PHE A N 1
ATOM 743 C CA . PHE A 1 97 ? -70.808 -19.063 58.977 1.00 93.75 97 PHE A CA 1
ATOM 744 C C . PHE A 1 97 ? -71.204 -18.886 57.511 1.00 93.75 97 PHE A C 1
ATOM 746 O O . PHE A 1 97 ? -70.318 -18.720 56.677 1.00 93.75 97 PHE A O 1
ATOM 753 N N . GLU A 1 98 ? -72.495 -18.830 57.183 1.00 94.12 98 GLU A N 1
ATOM 754 C CA . GLU A 1 98 ? -72.951 -18.511 55.828 1.00 94.12 98 GLU A CA 1
ATOM 755 C C . GLU A 1 98 ? -72.571 -17.077 55.429 1.00 94.12 98 GLU A C 1
ATOM 757 O O . GLU A 1 98 ? -71.972 -16.887 54.371 1.00 94.12 98 GLU A O 1
ATOM 762 N N . LYS A 1 99 ? -72.791 -16.084 56.305 1.00 95.31 99 LYS A N 1
ATOM 763 C CA . LYS A 1 99 ? -72.362 -14.688 56.084 1.00 95.31 99 LYS A CA 1
ATOM 764 C C . LYS A 1 99 ? -70.843 -14.587 55.892 1.00 95.31 99 LYS A C 1
ATOM 766 O O . LYS A 1 99 ? -70.393 -13.914 54.961 1.00 95.31 99 LYS A O 1
ATOM 771 N N . GLN A 1 100 ? -70.050 -15.302 56.696 1.00 93.75 100 GLN A N 1
ATOM 772 C CA . GLN A 1 100 ? -68.594 -15.394 56.516 1.00 93.75 100 GLN A CA 1
ATOM 773 C C . GLN A 1 100 ? -68.221 -16.084 55.198 1.00 93.75 100 GLN A C 1
ATOM 775 O O . GLN A 1 100 ? -67.375 -15.582 54.465 1.00 93.75 100 GLN A O 1
ATOM 780 N N . MET A 1 101 ? -68.876 -17.187 54.839 1.00 94.38 101 MET A N 1
ATOM 781 C CA . MET A 1 101 ? -68.617 -17.921 53.598 1.00 94.38 101 MET A CA 1
ATOM 782 C C . MET A 1 101 ? -68.979 -17.092 52.357 1.00 94.38 101 MET A C 1
ATOM 784 O O . MET A 1 101 ? -68.249 -17.123 51.368 1.00 94.38 101 MET A O 1
ATOM 788 N N . THR A 1 102 ? -70.059 -16.304 52.395 1.00 95.00 102 THR A N 1
ATOM 789 C CA . THR A 1 102 ? -70.393 -15.352 51.323 1.00 95.00 102 THR A CA 1
ATOM 790 C C . THR A 1 102 ? -69.388 -14.206 51.236 1.00 95.00 102 THR A C 1
ATOM 792 O O . THR A 1 102 ? -68.959 -13.876 50.133 1.00 95.00 102 THR A O 1
ATOM 795 N N . LEU A 1 103 ? -68.930 -13.663 52.372 1.00 95.50 103 LEU A N 1
ATOM 796 C CA . LEU A 1 103 ? -67.888 -12.633 52.406 1.00 95.50 103 LEU A CA 1
ATOM 797 C C . LEU A 1 103 ? -66.562 -13.161 51.832 1.00 95.50 103 LEU A C 1
ATOM 799 O O . LEU A 1 103 ? -65.952 -12.513 50.988 1.00 95.50 103 LEU A O 1
ATOM 803 N N . VAL A 1 104 ? -66.144 -14.365 52.230 1.00 94.94 104 VAL A N 1
ATOM 804 C CA . VAL A 1 104 ? -64.922 -15.022 51.740 1.00 94.94 104 VAL A CA 1
ATOM 805 C C . VAL A 1 104 ? -65.025 -15.360 50.251 1.00 94.94 104 VAL A C 1
ATOM 807 O O . VAL A 1 104 ? -64.038 -15.194 49.535 1.00 94.94 104 VAL A O 1
ATOM 810 N N . LYS A 1 105 ? -66.198 -15.773 49.750 1.00 95.44 105 LYS A N 1
ATOM 811 C CA . LYS A 1 105 ? -66.441 -15.959 48.306 1.00 95.44 105 LYS A CA 1
ATOM 812 C C . LYS A 1 105 ? -66.334 -14.642 47.533 1.00 95.44 105 LYS A C 1
ATOM 814 O O . LYS A 1 105 ? -65.681 -14.619 46.497 1.00 95.44 105 LYS A O 1
ATOM 819 N N . GLU A 1 106 ? -66.909 -13.557 48.046 1.00 96.06 106 GLU A N 1
ATOM 820 C CA . GLU A 1 106 ? -66.853 -12.223 47.429 1.00 96.06 106 GLU A CA 1
ATOM 821 C C . GLU A 1 106 ? -65.431 -11.630 47.434 1.00 96.06 106 GLU A C 1
ATOM 823 O O . GLU A 1 106 ? -64.997 -11.048 46.442 1.00 96.06 106 GLU A O 1
ATOM 828 N N . VAL A 1 107 ? -64.660 -11.838 48.507 1.00 95.06 107 VAL A N 1
ATOM 829 C CA . VAL A 1 107 ? -63.235 -11.462 48.566 1.00 95.06 107 VAL A CA 1
ATOM 830 C C . VAL A 1 107 ? -62.395 -12.315 47.607 1.00 95.06 107 VAL A C 1
ATOM 832 O O . VAL A 1 107 ? -61.577 -11.774 46.871 1.00 95.06 107 VAL A O 1
ATOM 835 N N . ASN A 1 108 ? -62.637 -13.630 47.527 1.00 93.56 108 ASN A N 1
ATOM 836 C CA . ASN A 1 108 ? -61.982 -14.496 46.536 1.00 93.56 108 ASN A CA 1
ATOM 837 C C . ASN A 1 108 ? -62.360 -14.143 45.089 1.00 93.56 108 ASN A C 1
ATOM 839 O O . ASN A 1 108 ? -61.555 -14.361 44.187 1.00 93.56 108 ASN A O 1
ATOM 843 N N . ARG A 1 109 ? -63.572 -13.629 44.849 1.00 96.06 109 ARG A N 1
ATOM 844 C CA . ARG A 1 109 ? -63.993 -13.134 43.533 1.00 96.06 109 ARG A CA 1
ATOM 845 C C . ARG A 1 109 ? -63.175 -11.901 43.147 1.00 96.06 109 ARG A C 1
ATOM 847 O O . ARG A 1 109 ? -62.561 -11.911 42.086 1.00 96.06 109 ARG A O 1
ATOM 854 N N . LYS A 1 110 ? -63.082 -10.909 44.041 1.00 96.31 110 LYS A N 1
ATOM 855 C CA . LYS A 1 110 ? -62.283 -9.687 43.831 1.00 96.31 110 LYS A CA 1
ATOM 856 C C . LYS A 1 110 ? -60.804 -9.985 43.617 1.00 96.31 110 LYS A C 1
ATOM 858 O O . LYS A 1 110 ? -60.278 -9.594 42.589 1.00 96.31 110 LYS A O 1
ATOM 863 N N . LEU A 1 111 ? -60.183 -10.791 44.479 1.00 94.38 111 LEU A N 1
ATOM 864 C CA . LEU A 1 111 ? -58.778 -11.196 44.321 1.00 94.38 111 LEU A CA 1
ATOM 865 C C . LEU A 1 111 ? -58.508 -11.935 42.998 1.00 94.38 111 LEU A C 1
ATOM 867 O O . LEU A 1 111 ? -57.422 -11.822 42.439 1.00 94.38 111 LEU A O 1
ATOM 871 N N . LYS A 1 112 ? -59.480 -12.691 42.469 1.00 95.94 112 LYS A N 1
ATOM 872 C CA . LYS A 1 112 ? -59.358 -13.330 41.147 1.00 95.94 112 LYS A CA 1
ATOM 873 C C . LYS A 1 112 ? -59.510 -12.334 40.001 1.00 95.94 112 LYS A C 1
ATOM 875 O O . LYS A 1 112 ? -58.784 -12.452 39.023 1.00 95.94 112 LYS A O 1
ATOM 880 N N . GLU A 1 113 ? -60.423 -11.376 40.112 1.00 95.69 113 GLU A N 1
ATOM 881 C CA . GLU A 1 113 ? -60.591 -10.297 39.131 1.00 95.69 113 GLU A CA 1
ATOM 882 C C . GLU A 1 113 ? -59.365 -9.370 39.116 1.00 95.69 113 GLU A C 1
ATOM 884 O O . GLU A 1 113 ? -58.849 -9.061 38.048 1.00 95.69 113 GLU A O 1
ATOM 889 N N . GLU A 1 114 ? -58.827 -9.022 40.285 1.00 95.62 114 GLU A N 1
ATOM 890 C CA . GLU A 1 114 ? -57.568 -8.291 40.465 1.00 95.62 114 GLU A CA 1
ATOM 891 C C . GLU A 1 114 ? -56.393 -9.052 39.829 1.00 95.62 114 GLU A C 1
ATOM 893 O O . GLU A 1 114 ? -55.738 -8.505 38.946 1.00 95.62 114 GLU A O 1
ATOM 898 N N . LEU A 1 115 ? -56.193 -10.339 40.146 1.00 94.44 115 LEU A N 1
ATOM 899 C CA . LEU A 1 115 ? -55.141 -11.164 39.526 1.00 94.44 115 LEU A CA 1
ATOM 900 C C . LEU A 1 115 ? -55.298 -11.340 38.005 1.00 94.44 115 LEU A C 1
ATOM 902 O O . LEU A 1 115 ? -54.297 -11.484 37.305 1.00 94.44 115 LEU A O 1
ATOM 906 N N . VAL A 1 116 ? -56.524 -11.359 37.472 1.00 96.62 116 VAL A N 1
ATOM 907 C CA . VAL A 1 116 ? -56.766 -11.403 36.018 1.00 96.62 116 VAL A CA 1
ATOM 908 C C . VAL A 1 116 ? -56.442 -10.053 35.373 1.00 96.62 116 VAL A C 1
ATOM 910 O O . VAL A 1 116 ? -55.795 -10.029 34.330 1.00 96.62 116 VAL A O 1
ATOM 913 N N . ASN A 1 117 ? -56.805 -8.938 36.008 1.00 95.75 117 ASN A N 1
ATOM 914 C CA . ASN A 1 117 ? -56.490 -7.592 35.526 1.00 95.75 117 ASN A CA 1
ATOM 915 C C . ASN A 1 117 ? -54.980 -7.285 35.599 1.00 95.75 117 ASN A C 1
ATOM 917 O O . ASN A 1 117 ? -54.423 -6.680 34.682 1.00 95.75 117 ASN A O 1
ATOM 921 N N . GLU A 1 118 ? -54.289 -7.731 36.650 1.00 94.31 118 GLU A N 1
ATOM 922 C CA . GLU A 1 118 ? -52.829 -7.628 36.763 1.00 94.31 118 GLU A CA 1
ATOM 923 C C . GLU A 1 118 ? -52.117 -8.471 35.701 1.00 94.31 118 GLU A C 1
ATOM 925 O O . GLU A 1 118 ? -51.167 -7.991 35.086 1.00 94.31 118 GLU A O 1
ATOM 930 N N . ARG A 1 119 ? -52.604 -9.687 35.412 1.00 95.94 119 ARG A N 1
ATOM 931 C CA . ARG A 1 119 ? -52.078 -10.508 34.309 1.00 95.94 119 ARG A CA 1
ATOM 932 C C . ARG A 1 119 ? -52.304 -9.852 32.956 1.00 95.94 119 ARG A C 1
ATOM 934 O O . ARG A 1 119 ? -51.329 -9.642 32.251 1.00 95.94 119 ARG A O 1
ATOM 941 N N . ALA A 1 120 ? -53.525 -9.421 32.645 1.00 96.31 120 ALA A N 1
ATOM 942 C CA . ALA A 1 120 ? -53.827 -8.751 31.382 1.00 96.31 120 ALA A CA 1
ATOM 943 C C . ALA A 1 120 ? -53.000 -7.463 31.189 1.00 96.31 120 ALA A C 1
ATOM 945 O O . ALA A 1 120 ? -52.508 -7.192 30.097 1.00 96.31 120 ALA A O 1
ATOM 946 N N . THR A 1 121 ? -52.778 -6.674 32.248 1.00 95.81 121 THR A N 1
ATOM 947 C CA . THR A 1 121 ? -51.923 -5.473 32.165 1.00 95.81 121 THR A CA 1
ATOM 948 C C . THR A 1 121 ? -50.422 -5.781 32.145 1.00 95.81 121 THR A C 1
ATOM 950 O O . THR A 1 121 ? -49.655 -4.969 31.630 1.00 95.81 121 THR A O 1
ATOM 953 N N . ALA A 1 122 ? -49.975 -6.931 32.654 1.00 94.44 122 ALA A N 1
ATOM 954 C CA . ALA A 1 122 ? -48.603 -7.411 32.479 1.00 94.44 122 ALA A CA 1
ATOM 955 C C . ALA A 1 122 ? -48.370 -7.986 31.070 1.00 94.44 122 ALA A C 1
ATOM 957 O O . ALA A 1 122 ? -47.344 -7.692 30.461 1.00 94.44 122 ALA A O 1
ATOM 958 N N . GLU A 1 123 ? -49.335 -8.736 30.537 1.00 95.81 123 GLU A N 1
ATOM 959 C CA . GLU A 1 123 ? -49.350 -9.278 29.175 1.00 95.81 123 GLU A CA 1
ATOM 960 C C . GLU A 1 123 ? -49.309 -8.139 28.147 1.00 95.81 123 GLU A C 1
ATOM 962 O O . GLU A 1 123 ? -48.388 -8.106 27.338 1.00 95.81 123 GLU A O 1
ATOM 967 N N . LEU A 1 124 ? -50.173 -7.122 28.267 1.00 96.19 124 LEU A N 1
ATOM 968 C CA . LEU A 1 124 ? -50.147 -5.936 27.396 1.00 96.19 124 LEU A CA 1
ATOM 969 C C . LEU A 1 124 ? -48.811 -5.169 27.446 1.00 96.19 124 LEU A C 1
ATOM 971 O O . LEU A 1 124 ? -48.322 -4.720 26.413 1.00 96.19 124 LEU A O 1
ATOM 975 N N . ARG A 1 125 ? -48.182 -5.033 28.624 1.00 96.00 125 ARG A N 1
ATOM 976 C CA . ARG A 1 125 ? -46.842 -4.414 28.740 1.00 96.00 125 ARG A CA 1
ATOM 977 C C . ARG A 1 125 ? -45.754 -5.276 28.102 1.00 96.00 125 ARG A C 1
ATOM 979 O O . ARG A 1 125 ? -44.806 -4.738 27.538 1.00 96.00 125 ARG A O 1
ATOM 986 N N . MET A 1 126 ? -45.867 -6.600 28.201 1.00 95.31 126 MET A N 1
ATOM 987 C CA . MET A 1 126 ? -44.946 -7.527 27.546 1.00 95.31 126 MET A CA 1
ATOM 988 C C . MET A 1 126 ? -45.103 -7.457 26.023 1.00 95.31 126 MET A C 1
ATOM 990 O O . MET A 1 126 ? -44.097 -7.377 25.328 1.00 95.31 126 MET A O 1
ATOM 994 N N . GLU A 1 127 ? -46.334 -7.413 25.511 1.00 96.56 127 GLU A N 1
ATOM 995 C CA . GLU A 1 127 ? -46.629 -7.212 24.088 1.00 96.56 127 GLU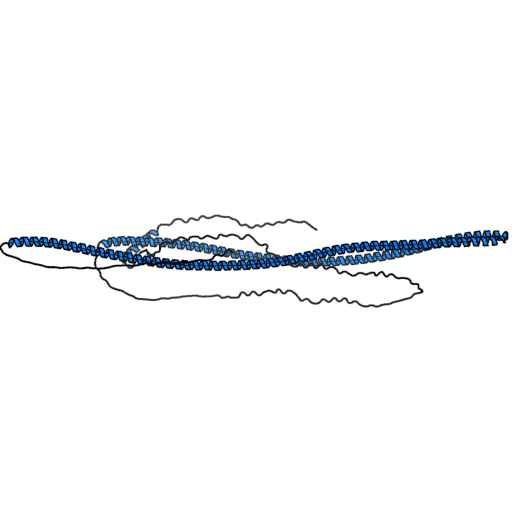 A CA 1
ATOM 996 C C . GLU A 1 127 ? -46.111 -5.856 23.583 1.00 96.56 127 GLU A C 1
ATOM 998 O O . GLU A 1 127 ? -45.485 -5.808 22.529 1.00 96.56 127 GLU A O 1
ATOM 1003 N N . GLU A 1 128 ? -46.267 -4.772 24.352 1.00 96.62 128 GLU A N 1
ATOM 1004 C CA . GLU A 1 128 ? -45.728 -3.447 24.010 1.00 96.62 128 GLU A CA 1
ATOM 1005 C C . GLU A 1 128 ? -44.186 -3.436 23.945 1.00 96.62 128 GLU A C 1
ATOM 1007 O O . GLU A 1 128 ? -43.602 -2.853 23.030 1.00 96.62 128 GLU A O 1
ATOM 1012 N N . VAL A 1 129 ? -43.508 -4.094 24.894 1.00 95.81 129 VAL A N 1
ATOM 1013 C CA . VAL A 1 129 ? -42.035 -4.196 24.916 1.00 95.81 129 VAL A CA 1
ATOM 1014 C C . VAL A 1 129 ? -41.516 -5.112 23.804 1.00 95.81 129 VAL A C 1
ATOM 1016 O O . VAL A 1 129 ? -40.532 -4.773 23.148 1.00 95.81 129 VAL A O 1
ATOM 1019 N N . VAL A 1 130 ? -42.179 -6.244 23.552 1.00 96.00 130 VAL A N 1
ATOM 1020 C CA . VAL A 1 130 ? -41.839 -7.153 22.445 1.00 96.00 130 VAL A CA 1
ATOM 1021 C C . VAL A 1 130 ? -42.090 -6.481 21.094 1.00 96.00 130 VAL A C 1
ATOM 1023 O O . VAL A 1 130 ? -41.259 -6.626 20.204 1.00 96.00 130 VAL A O 1
ATOM 1026 N N . GLY A 1 131 ? -43.165 -5.700 20.956 1.00 97.44 131 GLY A N 1
ATOM 1027 C CA . GLY A 1 131 ? -43.459 -4.898 19.767 1.00 97.44 131 GLY A CA 1
ATOM 1028 C C . GLY A 1 131 ? -42.338 -3.909 19.453 1.00 97.44 131 GLY A C 1
ATOM 1029 O O . GLY A 1 131 ? -41.738 -3.997 18.387 1.00 97.44 131 GLY A O 1
ATOM 1030 N N . LYS A 1 132 ? -41.963 -3.058 20.415 1.00 97.06 132 LYS A N 1
ATOM 1031 C CA . LYS A 1 132 ? -40.864 -2.087 20.244 1.00 97.06 132 LYS A CA 1
ATOM 1032 C C . LYS A 1 132 ? -39.523 -2.757 19.943 1.00 97.06 132 LYS A C 1
ATOM 1034 O O . LYS A 1 132 ? -38.794 -2.311 19.067 1.00 97.06 132 LYS A O 1
ATOM 1039 N N . MET A 1 133 ? -39.207 -3.864 20.618 1.00 95.50 133 MET A N 1
ATOM 1040 C CA . MET A 1 133 ? -37.990 -4.630 20.327 1.00 95.50 133 MET A CA 1
ATOM 1041 C C . MET A 1 133 ? -38.026 -5.251 18.920 1.00 95.50 133 MET A C 1
ATOM 1043 O O . MET A 1 133 ? -36.996 -5.330 18.256 1.00 95.50 133 MET A O 1
ATOM 1047 N N . GLN A 1 134 ? -39.199 -5.674 18.441 1.00 97.00 134 GLN A N 1
ATOM 1048 C CA . GLN A 1 134 ? -39.387 -6.200 17.090 1.00 97.00 134 GLN A CA 1
ATOM 1049 C C . GLN A 1 134 ? -39.300 -5.100 16.016 1.00 97.00 134 GLN A C 1
ATOM 1051 O O . GLN A 1 134 ? -38.778 -5.370 14.933 1.00 97.00 134 GLN A O 1
ATOM 1056 N N . GLU A 1 135 ? -39.751 -3.881 16.319 1.00 97.06 135 GLU A N 1
ATOM 1057 C CA . GLU A 1 135 ? -39.570 -2.678 15.493 1.00 97.06 135 GLU A CA 1
ATOM 1058 C C . GLU A 1 135 ? -38.081 -2.290 15.417 1.00 97.06 135 GLU A C 1
ATOM 1060 O O . GLU A 1 135 ? -37.530 -2.227 14.320 1.00 97.06 135 GLU A O 1
ATOM 1065 N N . GLU A 1 136 ? -37.380 -2.166 16.553 1.00 97.12 136 GLU A N 1
ATOM 1066 C CA . GLU A 1 136 ? -35.931 -1.885 16.600 1.00 97.12 136 GLU A CA 1
ATOM 1067 C C . GLU A 1 136 ? -35.079 -2.936 15.862 1.00 97.12 136 GLU A C 1
ATOM 1069 O O . GLU A 1 136 ? -34.024 -2.612 15.303 1.00 97.12 136 GLU A O 1
ATOM 1074 N N . LEU A 1 137 ? -35.506 -4.204 15.868 1.00 96.00 137 LEU A N 1
ATOM 1075 C CA . LEU A 1 137 ? -34.869 -5.272 15.094 1.00 96.00 137 LEU A CA 1
ATOM 1076 C C . LEU A 1 137 ? -35.124 -5.110 13.590 1.00 96.00 137 LEU A C 1
ATOM 1078 O O . LEU A 1 137 ? -34.181 -5.223 12.814 1.00 96.00 137 LEU A O 1
ATOM 1082 N N . GLN A 1 138 ? -36.351 -4.780 13.171 1.00 97.75 138 GLN A N 1
ATOM 1083 C CA . GLN A 1 138 ? -36.672 -4.531 11.758 1.00 97.75 138 GLN A CA 1
ATOM 1084 C C . GLN A 1 138 ? -35.956 -3.289 11.209 1.00 97.75 138 GLN A C 1
ATOM 1086 O O . GLN A 1 138 ? -35.438 -3.328 10.091 1.00 97.75 138 GLN A O 1
ATOM 1091 N N . GLU A 1 139 ? -35.847 -2.214 11.996 1.00 97.44 139 GLU A N 1
ATOM 1092 C CA . GLU A 1 139 ? -35.034 -1.046 11.643 1.00 97.44 139 GLU A CA 1
ATOM 1093 C C . GLU A 1 139 ? -33.563 -1.438 11.443 1.00 97.44 139 GLU A C 1
ATOM 1095 O O . GLU A 1 139 ? -32.970 -1.115 10.409 1.00 97.44 139 GLU A O 1
ATOM 1100 N N . ARG A 1 140 ? -32.982 -2.203 12.380 1.00 97.00 140 ARG A N 1
ATOM 1101 C CA . ARG A 1 140 ? -31.601 -2.700 12.272 1.00 97.00 140 ARG A CA 1
ATOM 1102 C C . ARG A 1 140 ? -31.386 -3.622 11.080 1.00 97.00 140 ARG A C 1
ATOM 1104 O O . ARG A 1 140 ? -30.395 -3.440 10.377 1.00 97.00 140 ARG A O 1
ATOM 1111 N N . ASP A 1 141 ? -32.293 -4.554 10.811 1.00 97.94 141 ASP A N 1
ATOM 1112 C CA . ASP A 1 141 ? -32.196 -5.443 9.651 1.00 97.94 141 ASP A CA 1
ATOM 1113 C C . ASP A 1 141 ? -32.301 -4.659 8.331 1.00 97.94 141 ASP A C 1
ATOM 1115 O O . ASP A 1 141 ? -31.554 -4.939 7.391 1.00 97.94 141 ASP A O 1
ATOM 1119 N N . SER A 1 142 ? -33.133 -3.610 8.271 1.00 97.69 142 SER A N 1
ATOM 1120 C CA . SER A 1 142 ? -33.210 -2.715 7.104 1.00 97.69 142 SER A CA 1
ATOM 1121 C C . SER A 1 142 ? -31.922 -1.897 6.899 1.00 97.69 142 SER A C 1
ATOM 1123 O O . SER A 1 142 ? -31.435 -1.754 5.771 1.00 97.69 142 SER A O 1
ATOM 1125 N N . LEU A 1 143 ? -31.297 -1.426 7.985 1.00 98.00 143 LEU A N 1
ATOM 1126 C CA . LEU A 1 143 ? -30.006 -0.740 7.936 1.00 98.00 143 LEU A CA 1
ATOM 1127 C C . LEU A 1 143 ? -28.880 -1.701 7.520 1.00 98.00 143 LEU A C 1
ATOM 1129 O O . LEU A 1 143 ? -28.045 -1.355 6.690 1.00 98.00 143 LEU A O 1
ATOM 1133 N N . ILE A 1 144 ? -28.879 -2.933 8.032 1.00 96.94 144 ILE A N 1
ATOM 1134 C CA . ILE A 1 144 ? -27.926 -3.977 7.632 1.00 96.94 144 ILE A CA 1
ATOM 1135 C C . ILE A 1 144 ? -28.102 -4.341 6.151 1.00 96.94 144 ILE A C 1
ATOM 1137 O O . ILE A 1 144 ? -27.103 -4.524 5.458 1.00 96.94 144 ILE A O 1
ATOM 1141 N N . ALA A 1 145 ? -29.334 -4.409 5.638 1.00 98.06 145 ALA A N 1
ATOM 1142 C CA . ALA A 1 145 ? -29.599 -4.658 4.222 1.00 98.06 145 ALA A CA 1
ATOM 1143 C C . ALA A 1 145 ? -29.080 -3.521 3.321 1.00 98.06 145 ALA A C 1
ATOM 1145 O O . ALA A 1 145 ? -28.359 -3.786 2.361 1.00 98.06 145 ALA A O 1
ATOM 1146 N N . THR A 1 146 ? -29.366 -2.258 3.657 1.00 97.81 146 THR A N 1
ATOM 1147 C CA . THR A 1 146 ? -28.880 -1.097 2.880 1.00 97.81 146 THR A CA 1
ATOM 1148 C C . THR A 1 146 ? -27.358 -0.931 2.939 1.00 97.81 146 THR A C 1
ATOM 1150 O O . THR A 1 146 ? -26.741 -0.568 1.937 1.00 97.81 146 THR A O 1
ATOM 1153 N N . LEU A 1 147 ? -26.721 -1.249 4.073 1.00 97.56 147 LEU A N 1
ATOM 1154 C CA . LEU A 1 147 ? -25.259 -1.253 4.195 1.00 97.56 147 LEU A CA 1
ATOM 1155 C C . LEU A 1 147 ? -24.602 -2.405 3.419 1.00 97.56 147 LEU A C 1
ATOM 1157 O O . LEU A 1 147 ? -23.536 -2.192 2.846 1.00 97.56 147 LEU A O 1
ATOM 1161 N N . LYS A 1 148 ? -25.229 -3.590 3.356 1.00 97.88 148 LYS A N 1
ATOM 1162 C CA . LYS A 1 148 ? -24.773 -4.702 2.503 1.00 97.88 148 LYS A CA 1
ATOM 1163 C C . LYS A 1 148 ? -24.865 -4.349 1.024 1.00 97.88 148 LYS A C 1
ATOM 1165 O O . LYS A 1 148 ? -23.857 -4.449 0.340 1.00 97.88 148 LYS A O 1
ATOM 1170 N N . GLN A 1 149 ? -26.013 -3.840 0.567 1.00 98.31 149 GLN A N 1
ATOM 1171 C CA . GLN A 1 149 ? -26.183 -3.402 -0.820 1.00 98.31 149 GLN A CA 1
ATOM 1172 C C . GLN A 1 149 ? -25.111 -2.374 -1.212 1.00 98.31 149 GLN A C 1
ATOM 1174 O O . GLN A 1 149 ? -24.407 -2.562 -2.195 1.00 98.31 149 GLN A O 1
ATOM 1179 N N . ARG A 1 150 ? -24.899 -1.340 -0.387 1.00 97.88 150 ARG A N 1
ATOM 1180 C CA . ARG A 1 150 ? -23.864 -0.328 -0.646 1.00 97.88 150 ARG A CA 1
ATOM 1181 C C . ARG A 1 150 ? -22.438 -0.902 -0.654 1.00 97.88 150 ARG A C 1
ATOM 1183 O O . ARG A 1 150 ? -21.565 -0.345 -1.316 1.00 97.88 150 ARG A O 1
ATOM 1190 N N . LEU A 1 151 ? -22.175 -1.971 0.097 1.00 97.38 151 LEU A N 1
ATOM 1191 C CA . LEU A 1 151 ? -20.889 -2.668 0.079 1.00 97.38 151 LEU A CA 1
ATOM 1192 C C . LEU A 1 151 ? -20.734 -3.487 -1.212 1.00 97.38 151 LEU A C 1
ATOM 1194 O O . LEU A 1 151 ? -19.688 -3.403 -1.846 1.00 97.38 151 LEU A O 1
ATOM 1198 N N . GLU A 1 152 ? -21.781 -4.194 -1.643 1.00 98.31 152 GLU A N 1
ATOM 1199 C CA . GLU A 1 152 ? -21.833 -4.924 -2.918 1.00 98.31 152 GLU A CA 1
ATOM 1200 C C . GLU A 1 152 ? -21.657 -3.983 -4.129 1.00 98.31 152 GLU A C 1
ATOM 1202 O O . GLU A 1 152 ? -20.900 -4.312 -5.048 1.00 98.31 152 GLU A O 1
ATOM 1207 N N . ASP A 1 153 ? -22.271 -2.791 -4.091 1.00 98.00 153 ASP A N 1
ATOM 1208 C CA . ASP A 1 153 ? -22.089 -1.715 -5.077 1.00 98.00 153 ASP A CA 1
ATOM 1209 C C . ASP A 1 153 ? -20.613 -1.266 -5.138 1.00 98.00 153 ASP A C 1
ATOM 1211 O O . ASP A 1 153 ? -19.994 -1.286 -6.201 1.00 98.00 153 ASP A O 1
ATOM 1215 N N . VAL A 1 154 ? -20.009 -0.927 -3.989 1.00 98.06 154 VAL A N 1
ATOM 1216 C CA . VAL A 1 154 ? -18.609 -0.459 -3.904 1.00 98.06 154 VAL A CA 1
ATOM 1217 C C . VAL A 1 154 ? -17.604 -1.547 -4.295 1.00 98.06 154 VAL A C 1
ATOM 1219 O O . VAL A 1 154 ? -16.584 -1.246 -4.916 1.00 98.06 154 VAL A O 1
ATOM 1222 N N . GLU A 1 155 ? -17.871 -2.817 -3.985 1.00 97.75 155 GLU A N 1
ATOM 1223 C CA . GLU A 1 155 ? -17.065 -3.924 -4.501 1.00 97.75 155 GLU A CA 1
ATOM 1224 C C . GLU A 1 155 ? -17.201 -4.083 -6.021 1.00 97.75 155 GLU A C 1
ATOM 1226 O O . GLU A 1 155 ? -16.236 -4.474 -6.679 1.00 97.75 155 GLU A O 1
ATOM 1231 N N . SER A 1 156 ? -18.376 -3.796 -6.590 1.00 98.31 156 SER A N 1
ATOM 1232 C CA . SER A 1 156 ? -18.596 -3.832 -8.037 1.00 98.31 156 SER A CA 1
ATOM 1233 C C . SER A 1 156 ? -17.858 -2.702 -8.753 1.00 98.31 156 SER A C 1
ATOM 1235 O O . SER A 1 156 ? -17.177 -2.959 -9.748 1.00 98.31 156 SER A O 1
ATOM 1237 N N . ASP A 1 157 ? -17.906 -1.486 -8.208 1.00 98.12 157 ASP A N 1
ATOM 1238 C CA . ASP A 1 157 ? -17.111 -0.351 -8.686 1.00 98.12 157 ASP A CA 1
ATOM 1239 C C . ASP A 1 157 ? -15.607 -0.653 -8.592 1.00 98.12 157 ASP A C 1
ATOM 1241 O O . ASP A 1 157 ? -14.865 -0.433 -9.550 1.00 98.12 157 ASP A O 1
ATOM 1245 N N . LEU A 1 158 ? -15.140 -1.223 -7.473 1.00 97.44 158 LEU A N 1
ATOM 1246 C CA . LEU A 1 158 ? -13.733 -1.593 -7.295 1.00 97.44 158 LEU A CA 1
ATOM 1247 C C . LEU A 1 158 ? -13.285 -2.668 -8.298 1.00 97.44 158 LEU A C 1
ATOM 1249 O O . LEU A 1 158 ? -12.198 -2.548 -8.865 1.00 97.44 158 LEU A O 1
ATOM 1253 N N . ARG A 1 159 ? -14.121 -3.683 -8.558 1.00 98.25 159 ARG A N 1
ATOM 1254 C CA . ARG A 1 159 ? -13.878 -4.690 -9.607 1.00 98.25 159 ARG A CA 1
ATOM 1255 C C . ARG A 1 159 ? -13.764 -4.030 -10.985 1.00 98.25 159 ARG A C 1
ATOM 1257 O O . ARG A 1 159 ? -12.771 -4.253 -11.673 1.00 98.25 159 ARG A O 1
ATOM 1264 N N . SER A 1 160 ? -14.691 -3.137 -11.337 1.00 97.75 160 SER A N 1
ATOM 1265 C CA . SER A 1 160 ? -14.659 -2.405 -12.612 1.00 97.75 160 SER A CA 1
ATOM 1266 C C . SER A 1 160 ? -13.431 -1.488 -12.754 1.00 97.75 160 SER A C 1
ATOM 1268 O O . SER A 1 160 ? -12.838 -1.410 -13.829 1.00 97.75 160 SER A O 1
ATOM 1270 N N . VAL A 1 161 ? -12.979 -0.841 -11.673 1.00 97.75 161 VAL A N 1
ATOM 1271 C CA . VAL A 1 161 ? -11.752 -0.020 -11.668 1.00 97.75 161 VAL A CA 1
ATOM 1272 C C . VAL A 1 161 ? -10.488 -0.869 -11.857 1.00 97.75 161 VAL A C 1
ATOM 1274 O O . VAL A 1 161 ? -9.547 -0.415 -12.513 1.00 97.75 161 VAL A O 1
ATOM 1277 N N . ILE A 1 162 ? -10.457 -2.099 -11.330 1.00 97.62 162 ILE A N 1
ATOM 1278 C CA . ILE A 1 162 ? -9.361 -3.053 -11.569 1.00 97.62 162 ILE A CA 1
ATOM 1279 C C . ILE A 1 162 ? -9.375 -3.518 -13.032 1.00 97.62 162 ILE A C 1
ATOM 1281 O O . ILE A 1 162 ? -8.356 -3.397 -13.707 1.00 97.62 162 ILE A O 1
ATOM 1285 N N . GLU A 1 163 ? -10.527 -3.939 -13.560 1.00 98.00 163 GLU A N 1
ATOM 1286 C CA . GLU A 1 163 ? -10.680 -4.340 -14.969 1.00 98.00 163 GLU A CA 1
ATOM 1287 C C . GLU A 1 163 ? -10.285 -3.213 -15.940 1.00 98.00 163 GLU A C 1
ATOM 1289 O O . GLU A 1 163 ? -9.544 -3.441 -16.898 1.00 98.00 163 GLU A O 1
ATOM 1294 N N . PHE A 1 164 ? -10.706 -1.972 -15.669 1.00 97.56 164 PHE A N 1
ATOM 1295 C CA . PHE A 1 164 ? -10.321 -0.800 -16.459 1.00 97.56 164 PHE A CA 1
ATOM 1296 C C . PHE A 1 164 ? -8.815 -0.520 -16.392 1.00 97.56 164 PHE A C 1
ATOM 1298 O O . PHE A 1 164 ? -8.206 -0.159 -17.403 1.00 97.56 164 PHE A O 1
ATOM 1305 N N . ARG A 1 165 ? -8.190 -0.697 -15.221 1.00 97.50 165 ARG A N 1
ATOM 1306 C CA . ARG A 1 165 ? -6.737 -0.568 -15.073 1.00 97.50 165 ARG A CA 1
ATOM 1307 C C . ARG A 1 165 ? -6.002 -1.635 -15.877 1.00 97.50 165 ARG A C 1
ATOM 1309 O O . ARG A 1 165 ? -5.065 -1.287 -16.588 1.00 97.50 165 ARG A O 1
ATOM 1316 N N . ASP A 1 166 ? -6.412 -2.893 -15.787 1.00 97.75 166 ASP A N 1
ATOM 1317 C CA . ASP A 1 166 ? -5.745 -3.990 -16.488 1.00 97.75 166 ASP A CA 1
ATOM 1318 C C . ASP A 1 166 ? -5.918 -3.863 -18.011 1.00 97.75 166 ASP A C 1
ATOM 1320 O O . ASP A 1 166 ? -4.957 -4.063 -18.757 1.00 97.75 166 ASP A O 1
ATOM 1324 N N . ALA A 1 167 ? -7.089 -3.414 -18.481 1.00 98.06 167 ALA A N 1
ATOM 1325 C CA . ALA A 1 167 ? -7.324 -3.071 -19.885 1.00 98.06 167 ALA A CA 1
ATOM 1326 C C . ALA A 1 167 ? -6.460 -1.884 -20.356 1.00 98.06 167 ALA A C 1
ATOM 1328 O O . ALA A 1 167 ? -5.854 -1.943 -21.427 1.00 98.06 167 ALA A O 1
ATOM 1329 N N . ARG A 1 168 ? -6.332 -0.823 -19.546 1.00 98.19 168 ARG A N 1
ATOM 1330 C CA . ARG A 1 168 ? -5.421 0.303 -19.819 1.00 98.19 168 ARG A CA 1
ATOM 1331 C C . ARG A 1 168 ? -3.966 -0.166 -19.894 1.00 98.19 168 ARG A C 1
ATOM 1333 O O . ARG A 1 168 ? -3.262 0.191 -20.834 1.00 98.19 168 ARG A O 1
ATOM 1340 N N . ASP A 1 169 ? -3.524 -0.971 -18.932 1.00 97.19 169 ASP A N 1
ATOM 1341 C CA . ASP A 1 169 ? -2.145 -1.462 -18.830 1.00 97.19 169 ASP A CA 1
ATOM 1342 C C . ASP A 1 169 ? -1.835 -2.523 -19.911 1.00 97.19 169 ASP A C 1
ATOM 1344 O O . ASP A 1 169 ? -0.665 -2.763 -20.221 1.00 97.19 169 ASP A O 1
ATOM 1348 N N . ALA A 1 170 ? -2.858 -3.134 -20.522 1.00 97.88 170 ALA A N 1
ATOM 1349 C CA . ALA A 1 170 ? -2.754 -3.932 -21.744 1.00 97.88 170 ALA A CA 1
ATOM 1350 C C . ALA A 1 170 ? -2.625 -3.049 -22.999 1.00 97.88 170 ALA A C 1
ATOM 1352 O O . ALA A 1 170 ? -1.653 -3.198 -23.740 1.00 97.88 170 ALA A O 1
ATOM 1353 N N . HIS A 1 171 ? -3.517 -2.074 -23.201 1.00 96.81 171 HIS A N 1
ATOM 1354 C CA . HIS A 1 171 ? -3.428 -1.145 -24.335 1.00 96.81 171 HIS A CA 1
ATOM 1355 C C . HIS A 1 171 ? -2.146 -0.293 -24.309 1.00 96.81 171 HIS A C 1
ATOM 1357 O O . HIS A 1 171 ? -1.598 0.032 -25.359 1.00 96.81 171 HIS A O 1
ATOM 1363 N N . GLU A 1 172 ? -1.597 0.042 -23.136 1.00 97.31 172 GLU A N 1
ATOM 1364 C CA . GLU A 1 172 ? -0.310 0.747 -23.058 1.00 97.31 172 GLU A CA 1
ATOM 1365 C C . GLU A 1 172 ? 0.873 -0.136 -23.505 1.00 97.31 172 GLU A C 1
ATOM 1367 O O . GLU A 1 172 ? 1.876 0.394 -23.987 1.00 97.31 172 GLU A O 1
ATOM 1372 N N . LYS A 1 173 ? 0.773 -1.471 -23.386 1.00 97.62 173 LYS A N 1
ATOM 1373 C CA . LYS A 1 173 ? 1.753 -2.418 -23.956 1.00 97.62 173 LYS A CA 1
ATOM 1374 C C . LYS A 1 173 ? 1.570 -2.535 -25.464 1.00 97.62 173 LYS A C 1
ATOM 1376 O O . LYS A 1 173 ? 2.529 -2.299 -26.187 1.00 97.62 173 LYS A O 1
ATOM 1381 N N . GLU A 1 174 ? 0.340 -2.748 -25.927 1.00 98.25 174 GLU A N 1
ATOM 1382 C CA . GLU A 1 174 ? -0.023 -2.784 -27.352 1.00 98.25 174 GLU A CA 1
ATOM 1383 C C . GLU A 1 174 ? 0.467 -1.524 -28.096 1.00 98.25 174 GLU A C 1
ATOM 1385 O O . GLU A 1 174 ? 1.122 -1.613 -29.131 1.00 98.25 174 GLU A O 1
ATOM 1390 N N . ILE A 1 175 ? 0.263 -0.333 -27.521 1.00 96.75 175 ILE A N 1
ATOM 1391 C CA . ILE A 1 175 ? 0.750 0.940 -28.076 1.00 96.75 175 ILE A CA 1
ATOM 1392 C C . ILE A 1 175 ? 2.287 1.022 -28.088 1.00 96.75 175 ILE A C 1
ATOM 1394 O O . ILE A 1 175 ? 2.852 1.652 -28.984 1.00 96.75 175 ILE A O 1
ATOM 1398 N N . LYS A 1 176 ? 2.994 0.417 -27.124 1.00 98.06 176 LYS A N 1
ATOM 1399 C CA . LYS A 1 176 ? 4.469 0.356 -27.125 1.00 98.06 176 LYS A CA 1
ATOM 1400 C C . LYS A 1 176 ? 4.985 -0.633 -28.167 1.00 98.06 176 LYS A C 1
ATOM 1402 O O . LYS A 1 176 ? 5.903 -0.289 -28.903 1.00 98.06 176 LYS A O 1
ATOM 1407 N N . GLU A 1 177 ? 4.368 -1.803 -28.273 1.00 98.12 177 GLU A N 1
ATOM 1408 C CA . GLU A 1 177 ? 4.692 -2.841 -29.256 1.00 98.12 177 GLU A CA 1
ATOM 1409 C C . GLU A 1 177 ? 4.471 -2.324 -30.686 1.00 98.12 177 GLU A C 1
ATOM 1411 O O . GLU A 1 177 ? 5.395 -2.354 -31.496 1.00 98.12 177 GLU A O 1
ATOM 1416 N N . LEU A 1 178 ? 3.318 -1.705 -30.968 1.00 97.94 178 LEU A N 1
ATOM 1417 C CA . LEU A 1 178 ? 3.038 -1.053 -32.255 1.00 97.94 178 LEU A CA 1
ATOM 1418 C C . LEU A 1 178 ? 4.026 0.079 -32.580 1.00 97.94 178 LEU A C 1
ATOM 1420 O O . LEU A 1 178 ? 4.397 0.250 -33.740 1.00 97.94 178 LEU A O 1
ATOM 1424 N N . ARG A 1 179 ? 4.495 0.844 -31.582 1.00 98.06 179 ARG A N 1
ATOM 1425 C CA . ARG A 1 179 ? 5.534 1.875 -31.784 1.00 98.06 179 ARG A CA 1
ATOM 1426 C C . ARG A 1 179 ? 6.901 1.280 -32.115 1.00 98.06 179 ARG A C 1
ATOM 1428 O O . ARG A 1 179 ? 7.614 1.882 -32.912 1.00 98.06 179 ARG A O 1
ATOM 1435 N N . VAL A 1 180 ? 7.263 0.135 -31.531 1.00 97.88 180 VAL A N 1
ATOM 1436 C CA . VAL A 1 180 ? 8.505 -0.582 -31.865 1.00 97.88 180 VAL A CA 1
ATOM 1437 C C . VAL A 1 180 ? 8.419 -1.141 -33.284 1.00 97.88 180 VAL A C 1
ATOM 1439 O O . VAL A 1 180 ? 9.283 -0.825 -34.094 1.00 97.88 180 VAL A O 1
ATOM 1442 N N . VAL A 1 181 ? 7.339 -1.850 -33.629 1.00 98.00 181 VAL A N 1
ATOM 1443 C CA . VAL A 1 181 ? 7.125 -2.390 -34.986 1.00 98.00 181 VAL A CA 1
ATOM 1444 C C . VAL A 1 181 ? 7.134 -1.278 -36.042 1.00 98.00 181 VAL A C 1
ATOM 1446 O O . VAL A 1 181 ? 7.812 -1.403 -37.058 1.00 98.00 181 VAL A O 1
ATOM 1449 N N . TYR A 1 182 ? 6.458 -0.152 -35.788 1.00 97.25 182 TYR A N 1
ATOM 1450 C CA . TYR A 1 182 ? 6.467 0.998 -36.698 1.00 97.25 182 TYR A CA 1
ATOM 1451 C C . TYR A 1 182 ? 7.861 1.640 -36.836 1.00 97.25 182 TYR A C 1
ATOM 1453 O O . TYR A 1 182 ? 8.240 2.070 -37.927 1.00 97.25 182 TYR A O 1
ATOM 1461 N N . ALA A 1 183 ? 8.647 1.699 -35.755 1.00 97.56 183 ALA A N 1
ATOM 1462 C CA . ALA A 1 183 ? 10.027 2.181 -35.809 1.00 97.56 183 ALA A CA 1
ATOM 1463 C C . ALA A 1 183 ? 10.930 1.234 -36.620 1.00 97.56 183 ALA A C 1
ATOM 1465 O O . ALA A 1 183 ? 11.674 1.703 -37.480 1.00 97.56 183 ALA A O 1
ATOM 1466 N N . GLU A 1 184 ? 10.821 -0.080 -36.411 1.00 97.50 184 GLU A N 1
ATOM 1467 C CA . GLU A 1 184 ? 11.535 -1.101 -37.188 1.00 97.50 184 GLU A CA 1
ATOM 1468 C C . GLU A 1 184 ? 11.154 -1.054 -38.676 1.00 97.50 184 GLU A C 1
ATOM 1470 O O . GLU A 1 184 ? 12.032 -1.101 -39.539 1.00 97.50 184 GLU A O 1
ATOM 1475 N N . GLU A 1 185 ? 9.868 -0.885 -39.001 1.00 97.44 185 GLU A N 1
ATOM 1476 C CA . GLU A 1 185 ? 9.396 -0.708 -40.378 1.00 97.44 185 GLU A CA 1
ATOM 1477 C C . GLU A 1 185 ? 9.946 0.583 -41.007 1.00 97.44 185 GLU A C 1
ATOM 1479 O O . GLU A 1 185 ? 10.435 0.554 -42.138 1.00 97.44 185 GLU A O 1
ATOM 1484 N N . CYS A 1 186 ? 9.974 1.696 -40.265 1.00 97.00 186 CYS A N 1
ATOM 1485 C CA . CYS A 1 186 ? 10.590 2.945 -40.719 1.00 97.00 186 CYS A CA 1
ATOM 1486 C C . CYS A 1 186 ? 12.101 2.803 -40.959 1.00 97.00 186 CYS A C 1
ATOM 1488 O O . CYS A 1 186 ? 12.616 3.319 -41.955 1.00 97.00 186 CYS A O 1
ATOM 1490 N N . GLU A 1 187 ? 12.833 2.107 -40.085 1.00 97.62 187 GLU A N 1
ATOM 1491 C CA . GLU A 1 187 ? 14.252 1.829 -40.311 1.00 97.62 187 GLU A CA 1
ATOM 1492 C C . GLU A 1 187 ? 14.471 0.901 -41.511 1.00 97.62 187 GLU A C 1
ATOM 1494 O O . GLU A 1 187 ? 15.375 1.145 -42.308 1.00 97.62 187 GLU A O 1
ATOM 1499 N N . ASN A 1 188 ? 13.646 -0.136 -41.678 1.00 97.25 188 ASN A N 1
ATOM 1500 C CA . ASN A 1 188 ? 13.716 -1.051 -42.818 1.00 97.25 188 ASN A CA 1
ATOM 1501 C C . ASN A 1 188 ? 13.399 -0.333 -44.134 1.00 97.25 188 ASN A C 1
ATOM 1503 O O . ASN A 1 188 ? 14.126 -0.502 -45.111 1.00 97.25 188 ASN A O 1
ATOM 1507 N N . HIS A 1 189 ? 12.408 0.559 -44.151 1.00 96.50 189 HIS A N 1
ATOM 1508 C CA . HIS A 1 189 ? 12.148 1.428 -45.294 1.00 96.50 189 HIS A CA 1
ATOM 1509 C C . HIS A 1 189 ? 13.367 2.307 -45.621 1.00 96.50 189 HIS A C 1
ATOM 1511 O O . HIS A 1 189 ? 13.794 2.363 -46.772 1.00 96.50 189 HIS A O 1
ATOM 1517 N N . GLN A 1 190 ? 14.006 2.917 -44.614 1.00 97.19 190 GLN A N 1
ATOM 1518 C CA . GLN A 1 190 ? 15.237 3.690 -44.819 1.00 97.19 190 GLN A CA 1
ATOM 1519 C C . GLN A 1 190 ? 16.436 2.839 -45.274 1.00 97.19 190 GLN A C 1
ATOM 1521 O O . GLN A 1 190 ? 17.263 3.335 -46.039 1.00 97.19 190 GLN A O 1
ATOM 1526 N N . ARG A 1 191 ? 16.567 1.585 -44.818 1.00 97.25 191 ARG A N 1
ATOM 1527 C CA . ARG A 1 191 ? 17.585 0.634 -45.309 1.00 97.25 191 ARG A CA 1
ATOM 1528 C C . ARG A 1 191 ? 17.366 0.370 -46.799 1.00 97.25 191 ARG A C 1
ATOM 1530 O O . ARG A 1 191 ? 18.283 0.598 -47.586 1.00 97.25 191 ARG A O 1
ATOM 1537 N N . ASN A 1 192 ? 16.136 0.032 -47.183 1.00 97.38 192 ASN A N 1
ATOM 1538 C CA . ASN A 1 192 ? 15.751 -0.238 -48.568 1.00 97.38 192 ASN A CA 1
ATOM 1539 C C . ASN A 1 192 ? 15.933 1.000 -49.466 1.00 97.38 192 ASN A C 1
ATOM 1541 O O . ASN A 1 192 ? 16.449 0.883 -50.573 1.00 97.38 192 ASN A O 1
ATOM 1545 N N . GLU A 1 193 ? 15.596 2.207 -48.993 1.00 95.56 193 GLU A N 1
ATOM 1546 C CA . GLU A 1 193 ? 15.886 3.447 -49.727 1.00 95.56 193 GLU A CA 1
ATOM 1547 C C . GLU A 1 193 ? 17.389 3.635 -49.995 1.00 95.56 193 GLU A C 1
ATOM 1549 O O . GLU A 1 193 ? 17.777 4.058 -51.085 1.00 95.56 193 GLU A O 1
ATOM 1554 N N . ARG A 1 194 ? 18.244 3.377 -48.994 1.00 96.94 194 ARG A N 1
ATOM 1555 C CA . ARG A 1 194 ? 19.704 3.513 -49.127 1.00 96.94 194 ARG A CA 1
ATOM 1556 C C . ARG A 1 194 ? 20.257 2.471 -50.096 1.00 96.94 194 ARG A C 1
ATOM 1558 O O . ARG A 1 194 ? 21.094 2.823 -50.921 1.00 96.94 194 ARG A O 1
ATOM 1565 N N . GLU A 1 195 ? 19.757 1.238 -50.039 1.00 97.12 195 GLU A N 1
ATOM 1566 C CA . GLU A 1 195 ? 20.132 0.168 -50.965 1.00 97.12 195 GLU A CA 1
ATOM 1567 C C . GLU A 1 195 ? 19.723 0.501 -52.405 1.00 97.12 195 GLU A C 1
ATOM 1569 O O . GLU A 1 195 ? 20.573 0.510 -53.291 1.00 97.12 195 GLU A O 1
ATOM 1574 N N . MET A 1 196 ? 18.467 0.894 -52.644 1.00 95.88 196 MET A N 1
ATOM 1575 C CA . MET A 1 196 ? 18.012 1.291 -53.982 1.00 95.88 196 MET A CA 1
ATOM 1576 C C . MET A 1 196 ? 18.795 2.498 -54.522 1.00 95.88 196 MET A C 1
ATOM 1578 O O . MET A 1 196 ? 19.113 2.543 -55.712 1.00 95.88 196 MET A O 1
ATOM 1582 N N . ARG A 1 197 ? 19.164 3.466 -53.666 1.00 96.69 197 ARG A N 1
ATOM 1583 C CA . ARG A 1 197 ? 20.046 4.590 -54.041 1.00 96.69 197 ARG A CA 1
ATOM 1584 C C . ARG A 1 197 ? 21.461 4.121 -54.395 1.00 96.69 197 ARG A C 1
ATOM 1586 O O . ARG A 1 197 ? 22.018 4.631 -55.365 1.00 96.69 197 ARG A O 1
ATOM 1593 N N . LEU A 1 198 ? 22.018 3.158 -53.657 1.00 95.50 198 LEU A N 1
ATOM 1594 C CA . LEU A 1 198 ? 23.327 2.564 -53.939 1.00 95.50 198 LEU A CA 1
ATOM 1595 C C . LEU A 1 198 ? 23.311 1.803 -55.271 1.00 95.50 198 LEU A C 1
ATOM 1597 O O . LEU A 1 198 ? 24.103 2.138 -56.144 1.00 95.50 198 LEU A O 1
ATOM 1601 N N . GLN A 1 199 ? 22.344 0.907 -55.490 1.00 96.88 199 GLN A N 1
ATOM 1602 C CA . GLN A 1 199 ? 22.166 0.186 -56.759 1.00 96.88 199 GLN A CA 1
ATOM 1603 C C . GLN A 1 199 ? 22.015 1.157 -57.951 1.00 96.88 199 GLN A C 1
ATOM 1605 O O . GLN A 1 199 ? 22.648 0.983 -58.993 1.00 96.88 199 GLN A O 1
ATOM 1610 N N . CYS A 1 200 ? 21.248 2.247 -57.794 1.00 96.19 200 CYS A N 1
ATOM 1611 C CA . CYS A 1 200 ? 21.143 3.305 -58.810 1.00 96.19 200 CYS A CA 1
ATOM 1612 C C . CYS A 1 200 ? 22.476 4.031 -59.073 1.00 96.19 200 CYS A C 1
ATOM 1614 O O . CYS A 1 200 ? 22.725 4.490 -60.191 1.00 96.19 200 CYS A O 1
ATOM 1616 N N . MET A 1 201 ? 23.326 4.185 -58.055 1.00 95.81 201 MET A N 1
ATOM 1617 C CA . MET A 1 201 ? 24.654 4.782 -58.200 1.00 95.81 201 MET A CA 1
ATOM 1618 C C . MET A 1 201 ? 25.642 3.821 -58.862 1.00 95.81 201 MET A C 1
ATOM 1620 O O . MET A 1 201 ? 26.363 4.253 -59.760 1.00 95.81 201 MET A O 1
ATOM 1624 N N . GLU A 1 202 ? 25.638 2.547 -58.476 1.00 96.12 202 GLU A N 1
ATOM 1625 C CA . GLU A 1 202 ? 26.472 1.483 -59.042 1.00 96.12 202 GLU A CA 1
ATOM 1626 C C . GLU A 1 202 ? 26.180 1.285 -60.531 1.00 96.12 202 GLU A C 1
ATOM 1628 O O . GLU A 1 202 ? 27.093 1.389 -61.347 1.00 96.12 202 GLU A O 1
ATOM 1633 N N . GLU A 1 203 ? 24.911 1.131 -60.925 1.00 96.06 203 GLU A N 1
ATOM 1634 C CA . GLU A 1 203 ? 24.528 1.024 -62.340 1.00 96.06 203 GLU A CA 1
ATOM 1635 C C . GLU A 1 203 ? 24.928 2.270 -63.148 1.00 96.06 203 GLU A C 1
ATOM 1637 O O . GLU A 1 203 ? 25.382 2.156 -64.290 1.00 96.06 203 GLU A O 1
ATOM 1642 N N . ARG A 1 204 ? 24.834 3.468 -62.555 1.00 96.88 204 ARG A N 1
ATOM 1643 C CA . ARG A 1 204 ? 25.265 4.722 -63.195 1.00 96.88 204 ARG A CA 1
ATOM 1644 C C . ARG A 1 204 ? 26.787 4.811 -63.350 1.00 96.88 204 ARG A C 1
ATOM 1646 O O . ARG A 1 204 ? 27.247 5.323 -64.369 1.00 96.88 204 ARG A O 1
ATOM 1653 N N . VAL A 1 205 ? 27.568 4.318 -62.387 1.00 96.00 205 VAL A N 1
ATOM 1654 C CA . VAL A 1 205 ? 29.036 4.209 -62.505 1.00 96.00 205 VAL A CA 1
ATOM 1655 C C . VAL A 1 205 ? 29.394 3.168 -63.567 1.00 96.00 205 VAL A C 1
ATOM 1657 O O . VAL A 1 205 ? 30.083 3.500 -64.526 1.00 96.00 205 VAL A O 1
ATOM 1660 N N . ARG A 1 206 ? 28.801 1.971 -63.504 1.00 98.00 206 ARG A N 1
ATOM 1661 C CA . ARG A 1 206 ? 28.975 0.878 -64.477 1.00 98.00 206 ARG A CA 1
ATOM 1662 C C . ARG A 1 206 ? 28.565 1.258 -65.908 1.00 98.00 206 ARG A C 1
ATOM 1664 O O . ARG A 1 206 ? 28.905 0.549 -66.860 1.00 98.00 206 ARG A O 1
ATOM 1671 N N . LEU A 1 207 ? 27.750 2.297 -66.095 1.00 96.88 207 LEU A N 1
ATOM 1672 C CA . LEU A 1 207 ? 27.448 2.877 -67.409 1.00 96.88 207 LEU A CA 1
ATOM 1673 C C . LEU A 1 207 ? 28.522 3.886 -67.837 1.00 96.88 207 LEU A C 1
ATOM 1675 O O . LEU A 1 207 ? 29.030 3.759 -68.949 1.00 96.88 207 LEU A O 1
ATOM 1679 N N . ARG A 1 208 ? 28.939 4.797 -66.948 1.00 96.44 208 ARG A N 1
ATOM 1680 C CA . ARG A 1 208 ? 30.030 5.755 -67.207 1.00 96.44 208 ARG A CA 1
ATOM 1681 C C . ARG A 1 208 ? 31.364 5.079 -67.522 1.00 96.44 208 ARG A C 1
ATOM 1683 O O . ARG A 1 208 ? 32.021 5.479 -68.465 1.00 96.44 208 ARG A O 1
ATOM 1690 N N . GLU A 1 209 ? 31.734 4.013 -66.815 1.00 96.38 209 GLU A N 1
ATOM 1691 C CA . GLU A 1 209 ? 32.957 3.240 -67.098 1.00 96.38 209 GLU A CA 1
ATOM 1692 C C . GLU A 1 209 ? 32.972 2.650 -68.519 1.00 96.38 209 GLU A C 1
ATOM 1694 O O . GLU A 1 209 ? 34.029 2.507 -69.137 1.00 96.38 209 GLU A O 1
ATOM 1699 N N . LYS A 1 210 ? 31.794 2.294 -69.053 1.00 96.25 210 LYS A N 1
ATOM 1700 C CA . LYS A 1 210 ? 31.646 1.797 -70.429 1.00 96.25 210 LYS A CA 1
ATOM 1701 C C . LYS A 1 210 ? 31.721 2.941 -71.438 1.00 96.25 210 LYS A C 1
ATOM 1703 O O . LYS A 1 210 ? 32.384 2.787 -72.456 1.00 96.25 210 LYS A O 1
ATOM 1708 N N . GLU A 1 211 ? 31.072 4.063 -71.140 1.00 96.81 211 GLU A N 1
ATOM 1709 C CA . GLU A 1 211 ? 31.120 5.303 -71.923 1.00 96.81 211 GLU A CA 1
ATOM 1710 C C . GLU A 1 211 ? 32.567 5.813 -72.051 1.00 96.81 211 GLU A C 1
ATOM 1712 O O . GLU A 1 211 ? 33.106 5.848 -73.154 1.00 96.81 211 GLU A O 1
ATOM 1717 N N . GLU A 1 212 ? 33.251 6.024 -70.924 1.00 96.81 212 GLU A N 1
ATOM 1718 C CA . GLU A 1 212 ? 34.655 6.448 -70.831 1.00 96.81 212 GLU A CA 1
ATOM 1719 C C . GLU A 1 212 ? 35.616 5.470 -71.537 1.00 96.81 212 GLU A C 1
ATOM 1721 O O . GLU A 1 212 ? 36.598 5.882 -72.154 1.00 96.81 212 GLU A O 1
ATOM 1726 N N . LYS A 1 213 ? 35.338 4.156 -71.507 1.00 96.50 213 LYS A N 1
ATOM 1727 C CA . LYS A 1 213 ? 36.127 3.168 -72.262 1.00 96.50 213 LYS A CA 1
ATOM 1728 C C . LYS A 1 213 ? 35.991 3.360 -73.775 1.00 96.50 213 LYS A C 1
ATOM 1730 O O . LYS A 1 213 ? 37.007 3.312 -74.465 1.00 96.50 213 LYS A O 1
ATOM 1735 N N . TYR A 1 214 ? 34.780 3.591 -74.284 1.00 95.25 214 TYR A N 1
ATOM 1736 C CA . TYR A 1 214 ? 34.568 3.877 -75.707 1.00 95.25 214 TYR A CA 1
ATOM 1737 C C . TYR A 1 214 ? 35.136 5.245 -76.117 1.00 95.25 214 TYR A C 1
ATOM 1739 O O . TYR A 1 214 ? 35.619 5.394 -77.241 1.00 95.25 214 TYR A O 1
ATOM 1747 N N . GLU A 1 215 ? 35.126 6.232 -75.218 1.00 96.44 215 GLU A N 1
ATOM 1748 C CA . GLU A 1 215 ? 35.787 7.522 -75.439 1.00 96.44 215 GLU A CA 1
ATOM 1749 C C . GLU A 1 215 ? 37.310 7.361 -75.522 1.00 96.44 215 GLU A C 1
ATOM 1751 O O . GLU A 1 215 ? 37.897 7.777 -76.520 1.00 96.44 215 GLU A O 1
ATOM 1756 N N . ARG A 1 216 ? 37.945 6.657 -74.575 1.00 95.31 216 ARG A N 1
ATOM 1757 C CA . ARG A 1 216 ? 39.391 6.371 -74.614 1.00 95.31 216 ARG A CA 1
ATOM 1758 C C . ARG A 1 216 ? 39.815 5.597 -75.864 1.00 95.31 216 ARG A C 1
ATOM 1760 O O . ARG A 1 216 ? 40.786 5.983 -76.505 1.00 95.31 216 ARG A O 1
ATOM 1767 N N . GLU A 1 217 ? 39.075 4.562 -76.268 1.00 95.75 217 GLU A N 1
ATOM 1768 C CA . GLU A 1 217 ? 39.355 3.814 -77.509 1.00 95.75 217 GLU A CA 1
ATOM 1769 C C . GLU A 1 217 ? 39.310 4.715 -78.758 1.00 95.75 217 GLU A C 1
ATOM 1771 O O . GLU A 1 217 ? 40.137 4.589 -79.665 1.00 95.75 217 GLU A O 1
ATOM 1776 N N . ARG A 1 218 ? 38.375 5.673 -78.791 1.00 95.94 218 ARG A N 1
ATOM 1777 C CA . ARG A 1 218 ? 38.257 6.676 -79.857 1.00 95.94 218 ARG A CA 1
ATOM 1778 C C . ARG A 1 218 ? 39.387 7.711 -79.812 1.00 95.94 218 ARG A C 1
ATOM 1780 O O . ARG A 1 218 ? 39.912 8.075 -80.866 1.00 95.94 218 ARG A O 1
ATOM 1787 N N . GLU A 1 219 ? 39.755 8.199 -78.632 1.00 95.88 219 GLU A N 1
ATOM 1788 C CA . GLU A 1 219 ? 40.843 9.168 -78.457 1.00 95.88 219 GLU A CA 1
ATOM 1789 C C . GLU A 1 219 ? 42.211 8.570 -78.796 1.00 95.88 219 GLU A C 1
ATOM 1791 O O . GLU A 1 219 ? 43.008 9.220 -79.476 1.00 95.88 219 GLU A O 1
ATOM 1796 N N . GLU A 1 220 ? 42.474 7.324 -78.397 1.00 94.44 220 GLU A N 1
ATOM 1797 C CA . GLU A 1 220 ? 43.707 6.609 -78.732 1.00 94.44 220 GLU A CA 1
ATOM 1798 C C . GLU A 1 220 ? 43.887 6.468 -80.247 1.00 94.44 220 GLU A C 1
ATOM 1800 O O . GLU A 1 220 ? 44.972 6.756 -80.759 1.00 94.44 220 GLU A O 1
ATOM 1805 N N . GLU A 1 221 ? 42.832 6.107 -80.983 1.00 96.00 221 GLU A N 1
ATOM 1806 C CA . GLU A 1 221 ? 42.874 5.982 -82.445 1.00 96.00 221 GLU A CA 1
ATOM 1807 C C . GLU A 1 221 ? 43.138 7.334 -83.134 1.00 96.00 221 GLU A C 1
ATOM 1809 O O . GLU A 1 221 ? 43.995 7.432 -84.021 1.00 96.00 221 GLU A O 1
ATOM 1814 N N . VAL A 1 222 ? 42.491 8.412 -82.674 1.00 95.06 222 VAL A N 1
ATOM 1815 C CA . VAL A 1 222 ? 42.747 9.781 -83.163 1.00 95.06 222 VAL A CA 1
ATOM 1816 C C . VAL A 1 222 ? 44.180 10.229 -82.838 1.00 95.06 222 VAL A C 1
ATOM 1818 O O . VAL A 1 222 ? 44.880 10.761 -83.705 1.00 95.06 222 VAL A O 1
ATOM 1821 N N . ALA A 1 223 ? 44.666 9.972 -81.622 1.00 92.38 223 ALA A N 1
ATOM 1822 C CA . ALA A 1 223 ? 46.012 10.337 -81.183 1.00 92.38 223 ALA A CA 1
ATOM 1823 C C . ALA A 1 223 ? 47.115 9.491 -81.847 1.00 92.38 223 ALA A C 1
ATOM 1825 O O . ALA A 1 223 ? 48.247 9.965 -82.004 1.00 92.38 223 ALA A O 1
ATOM 1826 N N . ARG A 1 224 ? 46.809 8.249 -82.241 1.00 92.62 224 ARG A N 1
ATOM 1827 C CA . ARG A 1 224 ? 47.670 7.369 -83.046 1.00 92.62 224 ARG A CA 1
ATOM 1828 C C . ARG A 1 224 ? 47.781 7.894 -84.475 1.00 92.62 224 ARG A C 1
ATOM 1830 O O . ARG A 1 224 ? 48.893 8.016 -84.991 1.00 92.62 224 ARG A O 1
ATOM 1837 N N . LEU A 1 225 ? 46.649 8.259 -85.083 1.00 94.19 225 LEU A N 1
ATOM 1838 C CA . LEU A 1 225 ? 46.601 8.863 -86.413 1.00 94.19 225 LEU A CA 1
ATOM 1839 C C . LEU A 1 225 ? 47.397 10.177 -86.443 1.00 94.19 225 LEU A C 1
ATOM 1841 O O . LEU A 1 225 ? 48.287 10.326 -87.280 1.00 94.19 225 LEU A O 1
ATOM 1845 N N . ALA A 1 226 ? 47.168 11.080 -85.485 1.00 91.69 226 ALA A N 1
ATOM 1846 C CA . ALA A 1 226 ? 47.889 12.351 -85.377 1.00 91.69 226 ALA A CA 1
ATOM 1847 C C . ALA A 1 226 ? 49.413 12.161 -85.236 1.00 91.69 226 ALA A C 1
ATOM 1849 O O . ALA A 1 226 ? 50.182 12.744 -86.004 1.00 91.69 226 ALA A O 1
ATOM 1850 N N . ARG A 1 227 ? 49.863 11.284 -84.321 1.00 90.19 227 ARG A N 1
ATOM 1851 C CA . ARG A 1 227 ? 51.296 10.994 -84.094 1.00 90.19 227 ARG A CA 1
ATOM 1852 C C . ARG A 1 227 ? 52.030 10.464 -85.329 1.00 90.19 227 ARG A C 1
ATOM 1854 O O . ARG A 1 227 ? 53.242 10.658 -85.424 1.00 90.19 227 ARG A O 1
ATOM 1861 N N . SER A 1 228 ? 51.330 9.845 -86.283 1.00 90.88 228 SER A N 1
ATOM 1862 C CA . SER A 1 228 ? 51.946 9.335 -87.517 1.00 90.88 228 SER A CA 1
ATOM 1863 C C . SER A 1 228 ? 52.485 10.436 -88.447 1.00 90.88 228 SER A C 1
ATOM 1865 O O . SER A 1 228 ? 53.467 10.207 -89.151 1.00 90.88 228 SER A O 1
ATOM 1867 N N . TYR A 1 229 ? 51.920 11.649 -88.391 1.00 91.81 229 TYR A N 1
ATOM 1868 C CA . TYR A 1 229 ? 52.316 12.786 -89.235 1.00 91.81 229 TYR A CA 1
ATOM 1869 C C . TYR A 1 229 ? 53.426 13.668 -88.625 1.00 91.81 229 TYR A C 1
ATOM 1871 O O . TYR A 1 229 ? 53.876 14.624 -89.257 1.00 91.81 229 TYR A O 1
ATOM 1879 N N . LEU A 1 230 ? 53.876 13.381 -87.396 1.00 91.62 230 LEU A N 1
ATOM 1880 C CA . LEU A 1 230 ? 54.696 14.302 -86.600 1.00 91.62 230 LEU A CA 1
ATOM 1881 C C . LEU A 1 230 ? 56.210 14.026 -86.675 1.00 91.62 230 LEU A C 1
ATOM 1883 O O . LEU A 1 230 ? 56.693 12.888 -86.583 1.00 91.62 230 LEU A O 1
ATOM 1887 N N . SER A 1 231 ? 56.987 15.109 -86.819 1.00 93.69 231 SER A N 1
ATOM 1888 C CA . SER A 1 231 ? 58.448 15.051 -86.969 1.00 93.69 231 SER A CA 1
ATOM 1889 C C . SER A 1 231 ? 59.139 14.496 -85.716 1.00 93.69 231 SER A C 1
ATOM 1891 O O . SER A 1 231 ? 58.635 14.636 -84.601 1.00 93.69 231 SER A O 1
ATOM 1893 N N . LYS A 1 232 ? 60.342 13.922 -85.874 1.00 92.25 232 LYS A N 1
ATOM 1894 C CA . LYS A 1 232 ? 61.126 13.384 -84.743 1.00 92.25 232 LYS A CA 1
ATOM 1895 C C . LYS A 1 232 ? 61.386 14.425 -83.642 1.00 92.25 232 LYS A C 1
ATOM 1897 O O . LYS A 1 232 ? 61.340 14.071 -82.471 1.00 92.25 232 LYS A O 1
ATOM 1902 N N . LYS A 1 233 ? 61.634 15.695 -84.000 1.00 93.50 233 LYS A N 1
ATOM 1903 C CA . LYS A 1 233 ? 61.851 16.771 -83.015 1.00 93.50 233 LYS A CA 1
ATOM 1904 C C . LYS A 1 233 ? 60.549 17.170 -82.318 1.00 93.50 233 LYS A C 1
ATOM 1906 O O . LYS A 1 233 ? 60.571 17.415 -81.119 1.00 93.50 233 LYS A O 1
ATOM 1911 N N . THR A 1 234 ? 59.433 17.216 -83.049 1.00 93.88 234 THR A N 1
ATOM 1912 C CA . THR A 1 234 ? 58.122 17.552 -82.471 1.00 93.88 234 THR A CA 1
ATOM 1913 C C . THR A 1 234 ? 57.709 16.503 -81.441 1.00 93.88 234 THR A C 1
ATOM 1915 O O . THR A 1 234 ? 57.406 16.862 -80.310 1.00 93.88 234 THR A O 1
ATOM 1918 N N . ARG A 1 235 ? 57.850 15.213 -81.776 1.00 91.50 235 ARG A N 1
ATOM 1919 C CA . ARG A 1 235 ? 57.514 14.103 -80.870 1.00 91.50 235 ARG A CA 1
ATOM 1920 C C . ARG A 1 235 ? 58.313 14.109 -79.563 1.00 91.50 235 ARG A C 1
ATOM 1922 O O . ARG A 1 235 ? 57.718 13.922 -78.512 1.00 91.50 235 ARG A O 1
ATOM 1929 N N . ALA A 1 236 ? 59.610 14.421 -79.600 1.00 93.94 236 ALA A N 1
ATOM 1930 C CA . ALA A 1 236 ? 60.412 14.548 -78.378 1.00 93.94 236 ALA A CA 1
ATOM 1931 C C . ALA A 1 236 ? 59.941 15.702 -77.463 1.00 93.94 236 ALA A C 1
ATOM 1933 O O . ALA A 1 236 ? 59.954 15.571 -76.241 1.00 93.94 236 ALA A O 1
ATOM 1934 N N . ILE A 1 237 ? 59.485 16.821 -78.043 1.00 95.19 237 ILE A N 1
ATOM 1935 C CA . ILE A 1 237 ? 58.909 17.944 -77.281 1.00 95.19 237 ILE A CA 1
ATOM 1936 C C . ILE A 1 237 ? 57.533 17.556 -76.719 1.00 95.19 237 ILE A C 1
ATOM 1938 O O . ILE A 1 237 ? 57.245 17.841 -75.563 1.00 95.19 237 ILE A O 1
ATOM 1942 N N . GLU A 1 238 ? 56.701 16.854 -77.491 1.00 91.50 238 GLU A N 1
ATOM 1943 C CA . GLU A 1 238 ? 55.422 16.324 -77.004 1.00 91.50 238 GLU A CA 1
ATOM 1944 C C . GLU A 1 238 ? 55.593 15.316 -75.857 1.00 91.50 238 GLU A C 1
ATOM 1946 O O . GLU A 1 238 ? 54.760 15.275 -74.959 1.00 91.50 238 GLU A O 1
ATOM 1951 N N . GLU A 1 239 ? 56.636 14.484 -75.886 1.00 93.94 239 GLU A N 1
ATOM 1952 C CA . GLU A 1 239 ? 56.960 13.527 -74.819 1.00 93.94 239 GLU A CA 1
ATOM 1953 C C . GLU A 1 239 ? 57.407 14.250 -73.535 1.00 93.94 239 GLU A C 1
ATOM 1955 O O . GLU A 1 239 ? 56.931 13.916 -72.449 1.00 93.94 239 GLU A O 1
ATOM 1960 N N . GLN A 1 240 ? 58.229 15.302 -73.649 1.00 95.75 240 GLN A N 1
ATOM 1961 C CA . GLN A 1 240 ? 58.582 16.153 -72.506 1.00 95.75 240 GLN A CA 1
ATOM 1962 C C . GLN A 1 240 ? 57.365 16.910 -71.949 1.00 95.75 240 GLN A C 1
ATOM 1964 O O . GLN A 1 240 ? 57.180 16.950 -70.732 1.00 95.75 240 GLN A O 1
ATOM 1969 N N . ASN A 1 241 ? 56.519 17.477 -72.815 1.00 94.75 241 ASN A N 1
ATOM 1970 C CA . ASN A 1 241 ? 55.309 18.186 -72.398 1.00 94.75 241 ASN A CA 1
ATOM 1971 C C . ASN A 1 241 ? 54.357 17.253 -71.640 1.00 94.75 241 ASN A C 1
ATOM 1973 O O . ASN A 1 241 ? 53.950 17.600 -70.538 1.00 94.75 241 ASN A O 1
ATOM 1977 N N . LYS A 1 242 ? 54.120 16.031 -72.136 1.00 93.38 242 LYS A N 1
ATOM 1978 C CA . LYS A 1 242 ? 53.323 15.007 -71.432 1.00 93.38 242 LYS A CA 1
ATOM 1979 C C . LYS A 1 242 ? 53.895 14.669 -70.055 1.00 93.38 242 LYS A C 1
ATOM 1981 O O . LYS A 1 242 ? 53.145 14.538 -69.092 1.00 93.38 242 LYS A O 1
ATOM 1986 N N . SER A 1 243 ? 55.221 14.587 -69.917 1.00 97.25 243 SER A N 1
ATOM 1987 C CA . SER A 1 243 ? 55.847 14.390 -68.603 1.00 97.25 243 SER A CA 1
ATOM 1988 C C . SER A 1 243 ? 55.572 15.559 -67.646 1.00 97.25 243 SER A C 1
ATOM 1990 O O . SER A 1 243 ? 55.298 15.324 -66.470 1.00 97.25 243 SER A O 1
ATOM 1992 N N . LEU A 1 244 ? 55.603 16.806 -68.125 1.00 97.50 244 LEU A N 1
ATOM 1993 C CA . LEU A 1 244 ? 55.274 17.984 -67.313 1.00 97.50 244 LEU A CA 1
ATOM 1994 C C . LEU A 1 244 ? 53.775 18.055 -66.985 1.00 97.50 244 LEU A C 1
ATOM 1996 O O . LEU A 1 244 ? 53.423 18.316 -65.839 1.00 97.50 244 LEU A O 1
ATOM 2000 N N . GLU A 1 245 ? 52.902 17.749 -67.946 1.00 96.81 245 GLU A N 1
ATOM 2001 C CA . GLU A 1 245 ? 51.447 17.645 -67.774 1.00 96.81 245 GLU A CA 1
ATOM 2002 C C . GLU A 1 245 ? 51.094 16.615 -66.688 1.00 96.81 245 GLU A C 1
ATOM 2004 O O . GLU A 1 245 ? 50.346 16.939 -65.766 1.00 96.81 245 GLU A O 1
ATOM 2009 N N . THR A 1 246 ? 51.702 15.418 -66.709 1.00 96.62 246 THR A N 1
ATOM 2010 C CA . THR A 1 246 ? 51.485 14.423 -65.640 1.00 96.62 246 THR A CA 1
ATOM 2011 C C . THR A 1 246 ? 51.936 14.931 -64.269 1.00 96.62 246 THR A C 1
ATOM 2013 O O . THR A 1 246 ? 51.191 14.786 -63.300 1.00 96.62 246 THR A O 1
ATOM 2016 N N . HIS A 1 247 ? 53.091 15.598 -64.167 1.00 97.88 247 HIS A N 1
ATOM 2017 C CA . HIS A 1 247 ? 53.574 16.129 -62.889 1.00 97.88 247 HIS A CA 1
ATOM 2018 C C . HIS A 1 247 ? 52.693 17.271 -62.353 1.00 97.88 247 HIS A C 1
ATOM 2020 O O . HIS A 1 247 ? 52.392 17.303 -61.161 1.00 97.88 247 HIS A O 1
ATOM 2026 N N . ILE A 1 248 ? 52.216 18.161 -63.229 1.00 97.88 248 ILE A N 1
ATOM 2027 C CA . ILE A 1 248 ? 51.264 19.226 -62.880 1.00 97.88 248 ILE A CA 1
ATOM 2028 C C . ILE A 1 248 ? 49.927 18.624 -62.423 1.00 97.88 248 ILE A C 1
ATOM 2030 O O . ILE A 1 248 ? 49.386 19.063 -61.410 1.00 97.88 248 ILE A O 1
ATOM 2034 N N . SER A 1 249 ? 49.418 17.594 -63.109 1.00 97.00 249 SER A N 1
ATOM 2035 C CA . SER A 1 249 ? 48.173 16.918 -62.710 1.00 97.00 249 SER A CA 1
ATOM 2036 C C . SER A 1 249 ? 48.287 16.246 -61.335 1.00 97.00 249 SER A C 1
ATOM 2038 O O . SER A 1 249 ? 47.382 16.380 -60.512 1.00 97.00 249 SER A O 1
ATOM 2040 N N . PHE A 1 250 ? 49.433 15.619 -61.042 1.00 97.38 250 PHE A N 1
ATOM 2041 C CA . PHE A 1 250 ? 49.726 15.025 -59.738 1.00 97.38 250 PHE A CA 1
ATOM 2042 C C . PHE A 1 250 ? 49.771 16.084 -58.628 1.00 97.38 250 PHE A C 1
ATOM 2044 O O . PHE A 1 250 ? 49.078 15.944 -57.624 1.00 97.38 250 PHE A O 1
ATOM 2051 N N . LEU A 1 251 ? 50.523 17.175 -58.824 1.00 97.75 251 LEU A N 1
ATOM 2052 C CA . LEU A 1 251 ? 50.625 18.252 -57.831 1.00 97.75 251 LEU A CA 1
ATOM 2053 C C . LEU A 1 251 ? 49.305 19.013 -57.631 1.00 97.75 251 LEU A C 1
ATOM 2055 O O . LEU A 1 251 ? 49.038 19.461 -56.518 1.00 97.75 251 LEU A O 1
ATOM 2059 N N . SER A 1 252 ? 48.462 19.144 -58.664 1.00 97.75 252 SER A N 1
ATOM 2060 C CA . SER A 1 252 ? 47.105 19.675 -58.481 1.00 97.75 252 SER A CA 1
ATOM 2061 C C . SER A 1 252 ? 46.267 18.720 -57.639 1.00 97.75 252 SER A C 1
ATOM 2063 O O . SER A 1 252 ? 45.682 19.153 -56.655 1.00 97.75 252 SER A O 1
ATOM 2065 N N . SER A 1 253 ? 46.267 17.421 -57.963 1.00 97.56 253 SER A N 1
ATOM 2066 C CA . SER A 1 253 ? 45.501 16.415 -57.219 1.00 97.56 253 SER A CA 1
ATOM 2067 C C . SER A 1 253 ? 45.910 16.322 -55.745 1.00 97.56 253 SER A C 1
ATOM 2069 O O . SER A 1 253 ? 45.044 16.124 -54.898 1.00 97.56 253 SER A O 1
ATOM 2071 N N . ASP A 1 254 ? 47.199 16.472 -55.432 1.00 97.50 254 ASP A N 1
ATOM 2072 C CA . ASP A 1 254 ? 47.718 16.500 -54.058 1.00 97.50 254 ASP A CA 1
ATOM 2073 C C . ASP A 1 254 ? 47.293 17.784 -53.319 1.00 97.50 254 ASP A C 1
ATOM 2075 O O . ASP A 1 254 ? 46.734 17.732 -52.222 1.00 97.50 254 ASP A O 1
ATOM 2079 N N . ALA A 1 255 ? 47.433 18.948 -53.965 1.00 97.44 255 ALA A N 1
ATOM 2080 C CA . ALA A 1 255 ? 46.968 20.221 -53.415 1.00 97.44 255 ALA A CA 1
ATOM 2081 C C . ALA A 1 255 ? 45.441 20.253 -53.202 1.00 97.44 255 ALA A C 1
ATOM 2083 O O . ALA A 1 255 ? 44.967 20.831 -52.223 1.00 97.44 255 ALA A O 1
ATOM 2084 N N . ASP A 1 256 ? 44.667 19.630 -54.090 1.00 97.31 256 ASP A N 1
ATOM 2085 C CA . ASP A 1 256 ? 43.215 19.510 -53.977 1.00 97.31 256 ASP A CA 1
ATOM 2086 C C . ASP A 1 256 ? 42.807 18.475 -52.917 1.00 97.31 256 ASP A C 1
ATOM 2088 O O . ASP A 1 256 ? 41.860 18.719 -52.169 1.00 97.31 256 ASP A O 1
ATOM 2092 N N . ALA A 1 257 ? 43.544 17.372 -52.752 1.00 96.56 257 ALA A N 1
ATOM 2093 C CA . ALA A 1 257 ? 43.351 16.447 -51.633 1.00 96.56 257 ALA A CA 1
ATOM 2094 C C . ALA A 1 257 ? 43.583 17.144 -50.278 1.00 96.56 257 ALA A C 1
ATOM 2096 O O . ALA A 1 257 ? 42.715 17.088 -49.406 1.00 96.56 257 ALA A O 1
ATOM 2097 N N . ALA A 1 258 ? 44.684 17.890 -50.134 1.00 97.50 258 ALA A N 1
ATOM 2098 C CA . ALA A 1 258 ? 44.995 18.648 -48.921 1.00 97.50 258 ALA A CA 1
ATOM 2099 C C . ALA A 1 258 ? 43.968 19.763 -48.624 1.00 97.50 258 ALA A C 1
ATOM 2101 O O . ALA A 1 258 ? 43.610 19.986 -47.466 1.00 97.50 258 ALA A O 1
ATOM 2102 N N . ARG A 1 259 ? 43.439 20.444 -49.657 1.00 98.00 259 ARG A N 1
ATOM 2103 C CA . ARG A 1 259 ? 42.317 21.398 -49.514 1.00 98.00 259 ARG A CA 1
ATOM 2104 C C . ARG A 1 259 ? 41.053 20.708 -49.009 1.00 98.00 259 ARG A C 1
ATOM 2106 O O . ARG A 1 259 ? 40.425 21.207 -48.079 1.00 98.00 259 ARG A O 1
ATOM 2113 N N . ASN A 1 260 ? 40.699 19.562 -49.591 1.00 97.50 260 ASN A N 1
ATOM 2114 C CA . ASN A 1 260 ? 39.529 18.790 -49.183 1.00 97.50 260 ASN A CA 1
ATOM 2115 C C . ASN A 1 260 ? 39.657 18.293 -47.733 1.00 97.50 260 ASN A C 1
ATOM 2117 O O . ASN A 1 260 ? 38.707 18.435 -46.962 1.00 97.50 260 ASN A O 1
ATOM 2121 N N . GLU A 1 261 ? 40.825 17.787 -47.324 1.00 98.00 261 GLU A N 1
ATOM 2122 C CA . GLU A 1 261 ? 41.078 17.403 -45.931 1.00 98.00 261 GLU A CA 1
ATOM 2123 C C . GLU A 1 261 ? 40.919 18.608 -44.990 1.00 98.00 261 GLU A C 1
ATOM 2125 O O . GLU A 1 261 ? 40.115 18.551 -44.055 1.00 98.00 261 GLU A O 1
ATOM 2130 N N . ALA A 1 262 ? 41.582 19.732 -45.283 1.00 97.81 262 ALA A N 1
ATOM 2131 C CA . ALA A 1 262 ? 41.469 20.960 -44.496 1.00 97.81 262 ALA A CA 1
ATOM 2132 C C . ALA A 1 262 ? 40.017 21.465 -44.390 1.00 97.81 262 ALA A C 1
ATOM 2134 O O . ALA A 1 262 ? 39.574 21.844 -43.304 1.00 97.81 262 ALA A O 1
ATOM 2135 N N . GLU A 1 263 ? 39.240 21.407 -45.476 1.00 98.00 263 GLU A N 1
ATOM 2136 C CA . GLU A 1 263 ? 37.809 21.717 -45.456 1.00 98.00 263 GLU A CA 1
ATOM 2137 C C . GLU A 1 263 ? 37.005 20.742 -44.585 1.00 98.00 263 GLU A C 1
ATOM 2139 O O . GLU A 1 263 ? 36.117 21.181 -43.853 1.00 98.00 263 GLU A O 1
ATOM 2144 N N . THR A 1 264 ? 37.276 19.432 -44.630 1.00 97.38 264 THR A N 1
ATOM 2145 C CA . THR A 1 264 ? 36.573 18.463 -43.767 1.00 97.38 264 THR A CA 1
ATOM 2146 C C . THR A 1 264 ? 36.901 18.671 -42.290 1.00 97.38 264 THR A C 1
ATOM 2148 O O . THR A 1 264 ? 35.983 18.686 -41.471 1.00 97.38 264 THR A O 1
ATOM 2151 N N . LEU A 1 265 ? 38.165 18.940 -41.950 1.00 97.44 265 LEU A N 1
ATOM 2152 C CA . LEU A 1 265 ? 38.604 19.280 -40.594 1.00 97.44 265 LEU A CA 1
ATOM 2153 C C . LEU A 1 265 ? 38.001 20.608 -40.109 1.00 97.44 265 LEU A C 1
ATOM 2155 O O . LEU A 1 265 ? 37.592 20.723 -38.954 1.00 97.44 265 LEU A O 1
ATOM 2159 N N . GLN A 1 266 ? 37.866 21.604 -40.988 1.00 98.06 266 GLN A N 1
ATOM 2160 C CA . GLN A 1 266 ? 37.176 22.854 -40.665 1.00 98.06 266 GLN A CA 1
ATOM 2161 C C . GLN A 1 266 ? 35.672 22.625 -40.436 1.00 98.06 266 GLN A C 1
ATOM 2163 O O . GLN A 1 266 ? 35.100 23.170 -39.490 1.00 98.06 266 GLN A O 1
ATOM 2168 N N . LYS A 1 267 ? 35.022 21.798 -41.267 1.00 97.69 267 LYS A N 1
ATOM 2169 C CA . LYS A 1 267 ? 33.596 21.449 -41.137 1.00 97.69 267 LYS A CA 1
ATOM 2170 C C . LYS A 1 267 ? 33.321 20.680 -39.840 1.00 97.69 267 LYS A C 1
ATOM 2172 O O . LYS A 1 267 ? 32.372 21.035 -39.144 1.00 97.69 267 LYS A O 1
ATOM 2177 N N . THR A 1 268 ? 34.161 19.713 -39.461 1.00 97.25 268 THR A N 1
ATOM 2178 C CA . THR A 1 268 ? 34.015 18.971 -38.193 1.00 97.25 268 THR A CA 1
ATOM 2179 C C . THR A 1 268 ? 34.341 19.827 -36.970 1.00 97.25 268 THR A C 1
ATOM 2181 O O . THR A 1 268 ? 33.578 19.792 -36.009 1.00 97.25 268 THR A O 1
ATOM 2184 N N . ASN A 1 269 ? 35.379 20.677 -37.003 1.00 97.25 269 ASN A N 1
ATOM 2185 C CA . ASN A 1 269 ? 35.663 21.617 -35.907 1.00 97.25 269 ASN A CA 1
ATOM 2186 C C . ASN A 1 269 ? 34.491 22.591 -35.685 1.00 97.25 269 ASN A C 1
ATOM 2188 O O . ASN A 1 269 ? 34.089 22.835 -34.549 1.00 97.25 269 ASN A O 1
ATOM 2192 N N . ASN A 1 270 ? 33.892 23.094 -36.769 1.00 97.69 270 ASN A N 1
ATOM 2193 C CA . ASN A 1 270 ? 32.695 23.935 -36.712 1.00 97.69 270 ASN A CA 1
ATOM 2194 C C . ASN A 1 270 ? 31.432 23.169 -36.270 1.00 97.69 270 ASN A C 1
ATOM 2196 O O . ASN A 1 270 ? 30.500 23.797 -35.770 1.00 97.69 270 ASN A O 1
ATOM 2200 N N . GLY A 1 271 ? 31.364 21.849 -36.463 1.00 97.62 271 GLY A N 1
ATOM 2201 C CA . GLY A 1 271 ? 30.329 20.991 -35.873 1.00 97.62 271 GLY A CA 1
ATOM 2202 C C . GLY A 1 271 ? 30.489 20.929 -34.356 1.00 97.62 271 GLY A C 1
ATOM 2203 O O . GLY A 1 271 ? 29.676 21.492 -33.631 1.00 97.62 271 GLY A O 1
ATOM 2204 N N . LEU A 1 272 ? 31.630 20.401 -33.901 1.00 97.12 272 LEU A N 1
ATOM 2205 C CA . LEU A 1 272 ? 31.955 20.204 -32.483 1.00 97.12 272 LEU A CA 1
ATOM 2206 C C . LEU A 1 272 ? 31.835 21.482 -31.634 1.00 97.12 272 LEU A C 1
ATOM 2208 O O . LEU A 1 272 ? 31.452 21.404 -30.469 1.00 97.12 272 LEU A O 1
ATOM 2212 N N . ARG A 1 273 ? 32.124 22.666 -32.198 1.00 98.06 273 ARG A N 1
ATOM 2213 C CA . ARG A 1 273 ? 31.873 23.955 -31.523 1.00 98.06 273 ARG A CA 1
ATOM 2214 C C . ARG A 1 273 ? 30.390 24.192 -31.245 1.00 98.06 273 ARG A C 1
ATOM 2216 O O . ARG A 1 273 ? 30.045 24.513 -30.114 1.00 98.06 273 ARG A O 1
ATOM 2223 N N . ARG A 1 274 ? 29.522 23.995 -32.243 1.00 97.31 274 ARG A N 1
ATOM 2224 C CA . ARG A 1 274 ? 28.067 24.142 -32.078 1.00 97.31 274 ARG A CA 1
ATOM 2225 C C . ARG A 1 274 ? 27.514 23.091 -31.125 1.00 97.31 274 ARG A C 1
ATOM 2227 O O . ARG A 1 274 ? 26.673 23.419 -30.300 1.00 97.31 274 ARG A O 1
ATOM 2234 N N . ASP A 1 275 ? 28.016 21.862 -31.196 1.00 96.75 275 ASP A N 1
ATOM 2235 C CA . ASP A 1 275 ? 27.599 20.784 -30.297 1.00 96.75 275 ASP A CA 1
ATOM 2236 C C . ASP A 1 275 ? 27.973 21.104 -28.835 1.00 96.75 275 ASP A C 1
ATOM 2238 O O . ASP A 1 275 ? 27.164 20.903 -27.931 1.00 96.75 275 ASP A O 1
ATOM 2242 N N . ALA A 1 276 ? 29.152 21.695 -28.597 1.00 96.69 276 ALA A N 1
ATOM 2243 C CA . ALA A 1 276 ? 29.574 22.171 -27.276 1.00 96.69 276 ALA A CA 1
ATOM 2244 C C . ALA A 1 276 ? 28.784 23.406 -26.789 1.00 96.69 276 ALA A C 1
ATOM 2246 O O . ALA A 1 276 ? 28.429 23.489 -25.612 1.00 96.69 276 ALA A O 1
ATOM 2247 N N . GLU A 1 277 ? 28.471 24.354 -27.679 1.00 97.31 277 GLU A N 1
ATOM 2248 C CA . GLU A 1 277 ? 27.605 25.508 -27.388 1.00 97.31 277 GLU A CA 1
ATOM 2249 C C . GLU A 1 277 ? 26.179 25.056 -27.013 1.00 97.31 277 GLU A C 1
ATOM 2251 O O . GLU A 1 277 ? 25.614 25.528 -26.023 1.00 97.31 277 GLU A O 1
ATOM 2256 N N . LEU A 1 278 ? 25.623 24.087 -27.750 1.00 96.50 278 LEU A N 1
ATOM 2257 C CA . LEU A 1 278 ? 24.325 23.471 -27.466 1.00 96.50 278 LEU A CA 1
ATOM 2258 C C . LEU A 1 278 ? 24.341 22.694 -26.145 1.00 96.50 278 LEU A C 1
ATOM 2260 O O . LEU A 1 278 ? 23.432 22.877 -25.336 1.00 96.50 278 LEU A O 1
ATOM 2264 N N . ALA A 1 279 ? 25.374 21.885 -25.884 1.00 95.81 279 ALA A N 1
ATOM 2265 C CA . ALA A 1 279 ? 25.523 21.159 -24.622 1.00 95.81 279 ALA A CA 1
ATOM 2266 C C . ALA A 1 279 ? 25.551 22.117 -23.419 1.00 95.81 279 ALA A C 1
ATOM 2268 O O . ALA A 1 279 ? 24.768 21.951 -22.487 1.00 95.81 279 ALA A O 1
ATOM 2269 N N . SER A 1 280 ? 26.352 23.185 -23.484 1.00 97.25 280 SER A N 1
ATOM 2270 C CA . SER A 1 280 ? 26.411 24.227 -22.446 1.00 97.25 280 SER A CA 1
ATOM 2271 C C . SER A 1 280 ? 25.063 24.947 -22.252 1.00 97.25 280 SER A C 1
ATOM 2273 O O . SER A 1 280 ? 24.628 25.202 -21.122 1.00 97.25 280 SER A O 1
ATOM 2275 N N . SER A 1 281 ? 24.328 25.212 -23.339 1.00 97.38 281 SER A N 1
ATOM 2276 C CA . SER A 1 281 ? 22.974 25.776 -23.261 1.00 97.38 281 SER A CA 1
ATOM 2277 C C . SER A 1 281 ? 21.955 24.814 -22.630 1.00 97.38 281 SER A C 1
ATOM 2279 O O . SER A 1 281 ? 21.039 25.264 -21.939 1.00 97.38 281 SER A O 1
ATOM 2281 N N . VAL A 1 282 ? 22.109 23.504 -22.829 1.00 96.00 282 VAL A N 1
ATOM 2282 C CA . VAL A 1 282 ? 21.260 22.462 -22.230 1.00 96.00 282 VAL A CA 1
ATOM 2283 C C . VAL A 1 282 ? 21.596 22.260 -20.747 1.00 96.00 282 VAL A C 1
ATOM 2285 O O . VAL A 1 282 ? 20.689 22.245 -19.913 1.00 96.00 282 VAL A O 1
ATOM 2288 N N . GLU A 1 283 ? 22.878 22.202 -20.381 1.00 96.25 283 GLU A N 1
ATOM 2289 C CA . GLU A 1 283 ? 23.343 22.117 -18.989 1.00 96.25 283 GLU A CA 1
ATOM 2290 C C . GLU A 1 283 ? 22.863 23.309 -18.150 1.00 96.25 283 GLU A C 1
ATOM 2292 O O . GLU A 1 283 ? 22.307 23.127 -17.063 1.00 96.25 283 GLU A O 1
ATOM 2297 N N . THR A 1 284 ? 23.003 24.534 -18.666 1.00 97.25 284 THR A N 1
ATOM 2298 C CA . THR A 1 284 ? 22.524 25.747 -17.981 1.00 97.25 284 THR A CA 1
ATOM 2299 C C . THR A 1 284 ? 20.999 25.772 -17.836 1.00 97.25 284 THR A C 1
ATOM 2301 O O . THR A 1 284 ? 20.495 26.126 -16.766 1.00 97.25 284 THR A O 1
ATOM 2304 N N . MET A 1 285 ? 20.247 25.317 -18.846 1.00 95.69 285 MET A N 1
ATOM 2305 C CA . MET A 1 285 ? 18.790 25.149 -18.751 1.00 95.69 285 MET A CA 1
ATOM 2306 C C . MET A 1 285 ? 18.382 24.114 -17.691 1.00 95.69 285 MET A C 1
ATOM 2308 O O . MET A 1 285 ? 17.485 24.389 -16.887 1.00 95.69 285 MET A O 1
ATOM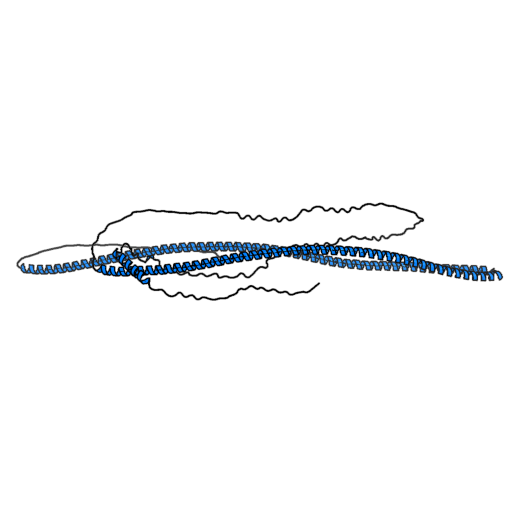 2312 N N . HIS A 1 286 ? 19.052 22.959 -17.621 1.00 96.12 286 HIS A N 1
ATOM 2313 C CA . HIS A 1 286 ? 18.791 21.955 -16.583 1.00 96.12 286 HIS A CA 1
ATOM 2314 C C . HIS A 1 286 ? 19.177 22.447 -15.182 1.00 96.12 286 HIS A C 1
ATOM 2316 O O . HIS A 1 286 ? 18.424 22.223 -14.233 1.00 96.12 286 HIS A O 1
ATOM 2322 N N . ALA A 1 287 ? 20.282 23.183 -15.037 1.00 96.00 287 ALA A N 1
ATOM 2323 C CA . ALA A 1 287 ? 20.671 23.798 -13.768 1.00 96.00 287 ALA A CA 1
ATOM 2324 C C . ALA A 1 287 ? 19.612 24.801 -13.269 1.00 96.00 287 ALA A C 1
ATOM 2326 O O . ALA A 1 287 ? 19.210 24.747 -12.103 1.00 96.00 287 ALA A O 1
ATOM 2327 N N . VAL A 1 288 ? 19.087 25.659 -14.154 1.00 97.12 288 VAL A N 1
ATOM 2328 C CA . VAL A 1 288 ? 17.983 26.585 -13.835 1.00 97.12 288 VAL A CA 1
ATOM 2329 C C . VAL A 1 288 ? 16.692 25.831 -13.495 1.00 97.12 288 VAL A C 1
ATOM 2331 O O . VAL A 1 288 ? 15.989 26.215 -12.559 1.00 97.12 288 VAL A O 1
ATOM 2334 N N . HIS A 1 289 ? 16.374 24.748 -14.209 1.00 95.44 289 HIS A N 1
ATOM 2335 C CA . HIS A 1 289 ? 15.202 23.919 -13.921 1.00 95.44 289 HIS A CA 1
ATOM 2336 C C . HIS A 1 289 ? 15.295 23.254 -12.539 1.00 95.44 289 HIS A C 1
ATOM 2338 O O . HIS A 1 289 ? 14.381 23.390 -11.726 1.00 95.44 289 HIS A O 1
ATOM 2344 N N . HIS A 1 290 ? 16.422 22.615 -12.219 1.00 96.44 290 HIS A N 1
ATOM 2345 C CA . HIS A 1 290 ? 16.634 22.000 -10.909 1.00 96.44 290 HIS A CA 1
ATOM 2346 C C . HIS A 1 290 ? 16.695 23.024 -9.767 1.00 96.44 290 HIS A C 1
ATOM 2348 O O . HIS A 1 290 ? 16.251 22.717 -8.662 1.00 96.44 290 HIS A O 1
ATOM 2354 N N . ALA A 1 291 ? 17.177 24.248 -10.009 1.00 97.00 291 ALA A N 1
ATOM 2355 C CA . ALA A 1 291 ? 17.084 25.334 -9.033 1.00 97.00 291 ALA A CA 1
ATOM 2356 C C . ALA A 1 291 ? 15.619 25.716 -8.740 1.00 97.0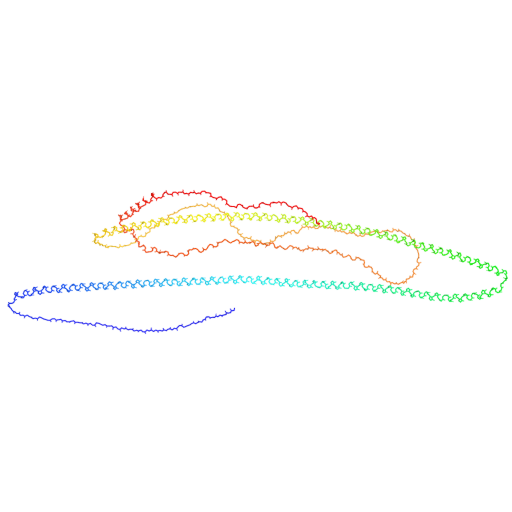0 291 ALA A C 1
ATOM 2358 O O . ALA A 1 291 ? 15.239 25.824 -7.575 1.00 97.00 291 ALA A O 1
ATOM 2359 N N . LYS A 1 292 ? 14.770 25.836 -9.774 1.00 96.69 292 LYS A N 1
ATOM 2360 C CA . LYS A 1 292 ? 13.323 26.075 -9.603 1.00 96.69 292 LYS A CA 1
ATOM 2361 C C . LYS A 1 292 ? 12.647 24.942 -8.825 1.00 96.69 292 LYS A C 1
ATOM 2363 O O . LYS A 1 292 ? 11.990 25.219 -7.828 1.00 96.69 292 LYS A O 1
ATOM 2368 N N . GLN A 1 293 ? 12.882 23.686 -9.214 1.00 96.19 293 GLN A N 1
ATOM 2369 C CA . GLN A 1 293 ? 12.323 22.514 -8.525 1.00 96.19 293 GLN A CA 1
ATOM 2370 C C . GLN A 1 293 ? 12.760 22.430 -7.055 1.00 96.19 293 GLN A C 1
ATOM 2372 O O . GLN A 1 293 ? 11.955 22.093 -6.193 1.00 96.19 293 GLN A O 1
ATOM 2377 N N . ARG A 1 294 ? 14.020 22.758 -6.732 1.00 97.62 294 ARG A N 1
ATOM 2378 C CA . ARG A 1 294 ? 14.495 22.802 -5.336 1.00 97.62 294 ARG A CA 1
ATOM 2379 C C . ARG A 1 294 ? 13.759 23.858 -4.512 1.00 97.62 294 ARG A C 1
ATOM 2381 O O . ARG A 1 294 ? 13.406 23.572 -3.372 1.00 97.62 294 ARG A O 1
ATOM 2388 N N . ASN A 1 295 ? 13.495 25.032 -5.086 1.00 97.25 295 ASN A N 1
ATOM 2389 C CA . ASN A 1 295 ? 12.749 26.099 -4.415 1.00 97.25 295 ASN A CA 1
ATOM 2390 C C . ASN A 1 295 ? 11.267 25.728 -4.220 1.00 97.25 295 ASN A C 1
ATOM 2392 O O . ASN A 1 295 ? 10.704 26.002 -3.166 1.00 97.25 295 ASN A O 1
ATOM 2396 N N . GLU A 1 296 ? 10.652 25.064 -5.200 1.00 97.25 296 GLU A N 1
ATOM 2397 C CA . GLU A 1 296 ? 9.282 24.542 -5.110 1.00 97.25 296 GLU A CA 1
ATOM 2398 C C . GLU A 1 296 ? 9.158 23.446 -4.038 1.00 97.25 296 GLU A C 1
ATOM 2400 O O . GLU A 1 296 ? 8.291 23.520 -3.172 1.00 97.25 296 GLU A O 1
ATOM 2405 N N . ILE A 1 297 ? 10.085 22.482 -4.016 1.00 94.88 297 ILE A N 1
ATOM 2406 C CA . ILE A 1 297 ? 10.150 21.431 -2.987 1.00 94.88 297 ILE A CA 1
ATOM 2407 C C . ILE A 1 297 ? 10.407 22.022 -1.590 1.00 94.88 297 ILE A C 1
ATOM 2409 O O . ILE A 1 297 ? 9.881 21.501 -0.608 1.00 94.88 297 ILE A O 1
ATOM 2413 N N . ALA A 1 298 ? 11.193 23.098 -1.476 1.00 97.69 298 ALA A N 1
ATOM 2414 C CA . ALA A 1 298 ? 11.377 23.811 -0.211 1.00 97.69 298 ALA A CA 1
ATOM 2415 C C . ALA A 1 298 ? 10.073 24.486 0.248 1.00 97.69 298 ALA A C 1
ATOM 2417 O O . ALA A 1 298 ? 9.628 24.237 1.365 1.00 97.69 298 ALA A O 1
ATOM 2418 N N . LEU A 1 299 ? 9.408 25.240 -0.636 1.00 97.56 299 LEU A N 1
ATOM 2419 C CA . LEU A 1 299 ? 8.131 25.899 -0.342 1.00 97.56 299 LEU A CA 1
ATOM 2420 C C . LEU A 1 299 ? 7.041 24.898 0.074 1.00 97.56 299 LEU A C 1
ATOM 2422 O O . LEU A 1 299 ? 6.319 25.146 1.035 1.00 97.56 299 LEU A O 1
ATOM 2426 N N . LEU A 1 300 ? 6.943 23.754 -0.611 1.00 96.12 300 LEU A N 1
ATOM 2427 C CA . LEU A 1 300 ? 5.994 22.692 -0.267 1.00 96.12 300 LEU A CA 1
ATOM 2428 C C . LEU A 1 300 ? 6.312 22.045 1.091 1.00 96.12 300 LEU A C 1
ATOM 2430 O O . LEU A 1 300 ? 5.391 21.712 1.831 1.00 96.12 300 LEU A O 1
ATOM 2434 N N . ARG A 1 301 ? 7.592 21.901 1.458 1.00 96.88 301 ARG A N 1
ATOM 2435 C CA . ARG A 1 301 ? 7.999 21.400 2.786 1.00 96.88 301 ARG A CA 1
ATOM 2436 C C . ARG A 1 301 ? 7.683 22.388 3.903 1.00 96.88 301 ARG A C 1
ATOM 2438 O O . ARG A 1 301 ? 7.205 21.963 4.949 1.00 96.88 301 ARG A O 1
ATOM 2445 N N . ASP A 1 302 ? 7.898 23.681 3.677 1.00 96.75 302 ASP A N 1
ATOM 2446 C CA . ASP A 1 302 ? 7.522 24.720 4.640 1.00 96.75 302 ASP A CA 1
ATOM 2447 C C . ASP A 1 302 ? 5.991 24.807 4.786 1.00 96.75 302 ASP A C 1
ATOM 2449 O O . ASP A 1 302 ? 5.480 24.925 5.899 1.00 96.75 302 ASP A O 1
ATOM 2453 N N . GLN A 1 303 ? 5.234 24.653 3.692 1.00 96.62 303 GLN A N 1
ATOM 2454 C CA . GLN A 1 303 ? 3.772 24.536 3.742 1.00 96.62 303 GLN A CA 1
ATOM 2455 C C . GLN A 1 303 ? 3.323 23.314 4.554 1.00 96.62 303 GLN A C 1
ATOM 2457 O O . GLN A 1 303 ? 2.542 23.483 5.488 1.00 96.62 303 GLN A O 1
ATOM 2462 N N . VAL A 1 304 ? 3.854 22.118 4.267 1.00 95.12 304 VAL A N 1
ATOM 2463 C CA . VAL A 1 304 ? 3.552 20.895 5.034 1.00 95.12 304 VAL A CA 1
ATOM 2464 C C . VAL A 1 304 ? 3.848 21.104 6.520 1.00 95.12 304 VAL A C 1
ATOM 2466 O O . VAL A 1 304 ? 2.930 20.961 7.327 1.00 95.12 304 VAL A O 1
ATOM 2469 N N . ARG A 1 305 ? 5.048 21.587 6.872 1.00 98.00 305 ARG A N 1
ATOM 2470 C CA . ARG A 1 305 ? 5.417 21.903 8.260 1.00 98.00 305 ARG A CA 1
ATOM 2471 C C . ARG A 1 305 ? 4.426 22.861 8.918 1.00 98.00 305 ARG A C 1
ATOM 2473 O O . ARG A 1 305 ? 3.934 22.570 9.999 1.00 98.00 305 ARG A O 1
ATOM 2480 N N . THR A 1 306 ? 4.066 23.971 8.268 1.00 96.56 306 THR A N 1
ATOM 2481 C CA . THR A 1 306 ? 3.082 24.895 8.863 1.00 96.56 306 THR A CA 1
ATOM 2482 C C . THR A 1 306 ? 1.699 24.259 9.030 1.00 96.56 306 THR A C 1
ATOM 2484 O O . THR A 1 306 ? 0.994 24.606 9.974 1.00 96.56 306 THR A O 1
ATOM 2487 N N . THR A 1 307 ? 1.287 23.307 8.183 1.00 96.12 307 THR A N 1
ATOM 2488 C CA . THR A 1 307 ? 0.040 22.552 8.411 1.00 96.12 307 THR A CA 1
ATOM 2489 C C . THR A 1 307 ? 0.155 21.525 9.540 1.00 96.12 307 THR A C 1
ATOM 2491 O O . THR A 1 307 ? -0.803 21.367 10.295 1.00 96.12 307 THR A O 1
ATOM 2494 N N . GLU A 1 308 ? 1.319 20.898 9.719 1.00 96.81 308 GLU A N 1
ATOM 2495 C CA . GLU A 1 308 ? 1.623 19.993 10.836 1.00 96.81 308 GLU A CA 1
ATOM 2496 C C . GLU A 1 308 ? 1.654 20.754 12.172 1.00 96.81 308 GLU A C 1
ATOM 2498 O O . GLU A 1 308 ? 0.975 20.358 13.116 1.00 96.81 308 GLU A O 1
ATOM 2503 N N . ASP A 1 309 ? 2.337 21.901 12.238 1.00 97.00 309 ASP A N 1
ATOM 2504 C CA . ASP A 1 309 ? 2.395 22.775 13.418 1.00 97.00 309 ASP A CA 1
ATOM 2505 C C . ASP A 1 309 ? 0.998 23.283 13.826 1.00 97.00 309 ASP A C 1
ATOM 2507 O O . ASP A 1 309 ? 0.644 23.289 15.011 1.00 97.00 309 ASP A O 1
ATOM 2511 N N . ASN A 1 310 ? 0.163 23.662 12.849 1.00 96.00 310 ASN A N 1
ATOM 2512 C CA . ASN A 1 310 ? -1.234 24.044 13.088 1.00 96.00 310 ASN A CA 1
ATOM 2513 C C . ASN A 1 310 ? -2.084 22.857 13.583 1.00 96.00 310 ASN A C 1
ATOM 2515 O O . ASN A 1 310 ? -2.900 23.023 14.494 1.00 96.00 310 ASN A O 1
ATOM 2519 N N . LEU A 1 311 ? -1.896 21.659 13.017 1.00 94.38 311 LEU A N 1
ATOM 2520 C CA . LEU A 1 311 ? -2.607 20.454 13.446 1.00 94.38 311 LEU A CA 1
ATOM 2521 C C . LEU A 1 311 ? -2.217 20.072 14.879 1.00 94.38 311 LEU A C 1
ATOM 2523 O O . LEU A 1 311 ? -3.105 19.905 15.714 1.00 94.38 311 LEU A O 1
ATOM 2527 N N . ASN A 1 312 ? -0.920 20.032 15.185 1.00 95.88 312 ASN A N 1
ATOM 2528 C CA . ASN A 1 312 ? -0.379 19.766 16.520 1.00 95.88 312 ASN A CA 1
ATOM 2529 C C . ASN A 1 312 ? -0.905 20.775 17.551 1.00 95.88 312 ASN A C 1
ATOM 2531 O O . ASN A 1 312 ? -1.412 20.374 18.598 1.00 95.88 312 ASN A O 1
ATOM 2535 N N . SER A 1 313 ? -0.914 22.071 17.215 1.00 96.50 313 SER A N 1
ATOM 2536 C CA . SER A 1 313 ? -1.510 23.120 18.056 1.00 96.50 313 SER A CA 1
ATOM 2537 C C . SER A 1 313 ? -2.998 22.864 18.342 1.00 96.50 313 SER A C 1
ATOM 2539 O O . SER A 1 313 ? -3.462 23.047 19.469 1.00 96.50 313 SER A O 1
ATOM 2541 N N . SER A 1 314 ? -3.755 22.394 17.343 1.00 93.12 314 SER A N 1
ATOM 2542 C CA . SER A 1 314 ? -5.169 22.043 17.520 1.00 93.12 314 SER A CA 1
ATOM 2543 C C . SER A 1 314 ? -5.367 20.779 18.368 1.00 93.12 314 SER A C 1
ATOM 2545 O O . SER A 1 314 ? -6.261 20.753 19.213 1.00 93.12 314 SER A O 1
ATOM 2547 N N . LEU A 1 315 ? -4.512 19.760 18.209 1.00 95.88 315 LEU A N 1
ATOM 2548 C CA . LEU A 1 315 ? -4.535 18.527 19.002 1.00 95.88 315 LEU A CA 1
ATOM 2549 C C . LEU A 1 315 ? -4.219 18.816 20.473 1.00 95.88 315 LEU A C 1
ATOM 2551 O O . LEU A 1 315 ? -4.969 18.383 21.346 1.00 95.88 315 LEU A O 1
ATOM 2555 N N . GLU A 1 316 ? -3.201 19.637 20.744 1.00 97.56 316 GLU A N 1
ATOM 2556 C CA . GLU A 1 316 ? -2.914 20.155 22.084 1.00 97.56 316 GLU A CA 1
ATOM 2557 C C . GLU A 1 316 ? -4.125 20.885 22.688 1.00 97.56 316 GLU A C 1
ATOM 2559 O O . GLU A 1 316 ? -4.422 20.723 23.872 1.00 97.56 316 GLU A O 1
ATOM 2564 N N . GLU A 1 317 ? -4.843 21.701 21.909 1.00 96.50 317 GLU A N 1
ATOM 2565 C CA . GLU A 1 317 ? -6.072 22.344 22.380 1.00 96.50 317 GLU A CA 1
ATOM 2566 C C . GLU A 1 317 ? -7.189 21.340 22.691 1.00 96.50 317 GLU A C 1
ATOM 2568 O O . GLU A 1 317 ? -7.868 21.498 23.709 1.00 96.50 317 GLU A O 1
ATOM 2573 N N . TYR A 1 318 ? -7.386 20.310 21.864 1.00 92.75 318 TYR A N 1
ATOM 2574 C CA . TYR A 1 318 ? -8.371 19.258 22.126 1.00 92.75 318 TYR A CA 1
ATOM 2575 C C . TYR A 1 318 ? -8.017 18.434 23.366 1.00 92.75 318 TYR A C 1
ATOM 2577 O O . TYR A 1 318 ? -8.889 18.224 24.209 1.00 92.75 318 TYR A O 1
ATOM 2585 N N . GLU A 1 319 ? -6.753 18.059 23.558 1.00 95.81 319 GLU A N 1
ATOM 2586 C CA . GLU A 1 319 ? -6.305 17.352 24.761 1.00 95.81 319 GLU A CA 1
ATOM 2587 C C . GLU A 1 319 ? -6.494 18.221 26.019 1.00 95.81 319 GLU A C 1
ATOM 2589 O O . GLU A 1 319 ? -7.093 17.790 27.006 1.00 95.81 319 GLU A O 1
ATOM 2594 N N . LYS A 1 320 ? -6.112 19.505 25.961 1.00 97.12 320 LYS A N 1
ATOM 2595 C CA . LYS A 1 320 ? -6.336 20.479 27.049 1.00 97.12 320 LYS A CA 1
ATOM 2596 C C . LYS A 1 320 ? -7.822 20.740 27.333 1.00 97.12 320 LYS A C 1
ATOM 2598 O O . LYS A 1 320 ? -8.137 21.254 28.410 1.00 97.12 320 LYS A O 1
ATOM 2603 N N . ARG A 1 321 ? -8.738 20.439 26.403 1.00 95.50 321 ARG A N 1
ATOM 2604 C CA . ARG A 1 321 ? -10.200 20.468 26.618 1.00 95.50 321 ARG A CA 1
ATOM 2605 C C . ARG A 1 321 ? -10.688 19.154 27.238 1.00 95.50 321 ARG A C 1
ATOM 2607 O O . ARG A 1 321 ? -11.411 19.213 28.231 1.00 95.50 321 ARG A O 1
ATOM 2614 N N . LEU A 1 322 ? -10.230 18.005 26.738 1.00 94.81 322 LEU A N 1
ATOM 2615 C CA . LEU A 1 322 ? -10.556 16.677 27.267 1.00 94.81 322 LEU A CA 1
ATOM 2616 C C . LEU A 1 322 ? -10.134 16.544 28.738 1.00 94.81 322 LEU A C 1
ATOM 2618 O O . LEU A 1 322 ? -10.984 16.325 29.598 1.00 94.81 322 LEU A O 1
ATOM 2622 N N . GLN A 1 323 ? -8.872 16.853 29.057 1.00 95.81 323 GLN A N 1
ATOM 2623 C CA . GLN A 1 323 ? -8.360 16.856 30.433 1.00 95.81 323 GLN A CA 1
ATOM 2624 C C . GLN A 1 323 ? -9.132 17.804 31.374 1.00 95.81 323 GLN A C 1
ATOM 2626 O O . GLN A 1 323 ? -9.096 17.630 32.594 1.00 95.81 323 GLN A O 1
ATOM 2631 N N . LYS A 1 324 ? -9.799 18.848 30.854 1.00 96.19 324 LYS A N 1
ATOM 2632 C CA . LYS A 1 324 ? -10.677 19.721 31.658 1.00 96.19 324 LYS A CA 1
ATOM 2633 C C . LYS A 1 324 ? -12.031 19.064 31.914 1.00 96.19 324 LYS A C 1
ATOM 2635 O O . LYS A 1 324 ? -12.504 19.138 33.044 1.00 96.19 324 LYS A O 1
ATOM 2640 N N . GLN A 1 325 ? -12.630 18.412 30.916 1.00 93.31 325 GLN A N 1
ATOM 2641 C CA . GLN A 1 325 ? -13.875 17.656 31.094 1.00 93.31 325 GLN A CA 1
ATOM 2642 C C . GLN A 1 325 ? -13.685 16.484 32.063 1.00 93.31 325 GLN A C 1
ATOM 2644 O O . GLN A 1 325 ? -14.483 16.328 32.979 1.00 93.31 325 GLN A O 1
ATOM 2649 N N . GLU A 1 326 ? -12.584 15.738 31.954 1.00 93.81 326 GLU A N 1
ATOM 2650 C CA . GLU A 1 326 ? -12.225 14.676 32.905 1.00 93.81 326 GLU A CA 1
ATOM 2651 C C . GLU A 1 326 ? -12.125 15.200 34.345 1.00 93.81 326 GLU A C 1
ATOM 2653 O O . GLU A 1 326 ? -12.687 14.605 35.262 1.00 93.81 326 GLU A O 1
ATOM 2658 N N . LYS A 1 327 ? -11.475 16.355 34.556 1.00 96.62 327 LYS A N 1
ATOM 2659 C CA . LYS A 1 327 ? -11.363 16.994 35.882 1.00 96.62 327 LYS A CA 1
ATOM 2660 C C . LYS A 1 327 ? -12.713 17.488 36.415 1.00 96.62 327 LYS A C 1
ATOM 2662 O O . LYS A 1 327 ? -12.945 17.399 37.620 1.00 96.62 327 LYS A O 1
ATOM 2667 N N . ILE A 1 328 ? -13.607 17.967 35.546 1.00 95.19 328 ILE A N 1
ATOM 2668 C CA . ILE A 1 328 ? -14.982 18.347 35.912 1.00 95.19 328 ILE A CA 1
ATOM 2669 C C . ILE A 1 328 ? -15.775 17.103 36.329 1.00 95.19 328 ILE A C 1
ATOM 2671 O O . ILE A 1 328 ? -16.271 17.055 37.452 1.00 95.19 328 ILE A O 1
ATOM 2675 N N . HIS A 1 329 ? -15.816 16.064 35.494 1.00 92.12 329 HIS A N 1
ATOM 2676 C CA . HIS A 1 329 ? -16.561 14.838 35.785 1.00 92.12 329 HIS A CA 1
ATOM 2677 C C . HIS A 1 329 ? -16.000 14.073 36.993 1.00 92.12 329 HIS A C 1
ATOM 2679 O O . HIS A 1 329 ? -16.769 13.526 37.781 1.00 92.12 329 HIS A O 1
ATOM 2685 N N . ALA A 1 330 ? -14.683 14.092 37.224 1.00 96.44 330 ALA A N 1
ATOM 2686 C CA . ALA A 1 330 ? -14.086 13.558 38.448 1.00 96.44 330 ALA A CA 1
ATOM 2687 C C . ALA A 1 330 ? -14.567 14.313 39.704 1.00 96.44 330 ALA A C 1
ATOM 2689 O O . ALA A 1 330 ? -14.909 13.684 40.707 1.00 96.44 330 ALA A O 1
ATOM 2690 N N . ALA A 1 331 ? -14.655 15.647 39.647 1.00 96.69 331 ALA A N 1
ATOM 2691 C CA . ALA A 1 331 ? -15.182 16.459 40.745 1.00 96.69 331 ALA A CA 1
ATOM 2692 C C . ALA A 1 331 ? -16.694 16.246 40.962 1.00 96.69 331 ALA A C 1
ATOM 2694 O O . ALA A 1 331 ? -17.145 16.159 42.105 1.00 96.69 331 ALA A O 1
ATOM 2695 N N . GLU A 1 332 ? -17.476 16.097 39.889 1.00 95.69 332 GLU A N 1
ATOM 2696 C CA . GLU A 1 332 ? -18.903 15.752 39.946 1.00 95.69 332 GLU A CA 1
ATOM 2697 C C . GLU A 1 332 ? -19.122 14.365 40.567 1.00 95.69 332 GLU A C 1
ATOM 2699 O O . GLU A 1 332 ? -19.939 14.220 41.476 1.00 95.69 332 GLU A O 1
ATOM 2704 N N . MET A 1 333 ? -18.335 13.362 40.167 1.00 93.12 333 MET A N 1
ATOM 2705 C CA . MET A 1 333 ? -18.377 12.013 40.739 1.00 93.12 333 MET A CA 1
ATOM 2706 C C . MET A 1 333 ? -17.976 11.990 42.220 1.00 93.12 333 MET A C 1
ATOM 2708 O O . MET A 1 333 ? -18.632 11.313 43.013 1.00 93.12 333 MET A O 1
ATOM 2712 N N . MET A 1 334 ? -16.957 12.758 42.630 1.00 94.81 334 MET A N 1
ATOM 2713 C CA . MET A 1 334 ? -16.606 12.924 44.049 1.00 94.81 334 MET A CA 1
ATOM 2714 C C . MET A 1 334 ? -17.705 13.639 44.846 1.00 94.81 334 MET A C 1
ATOM 2716 O O . MET A 1 334 ? -17.979 13.280 45.994 1.00 94.81 334 MET A O 1
ATOM 2720 N N . LYS A 1 335 ? -18.376 14.633 44.252 1.00 95.69 335 LYS A N 1
ATOM 2721 C CA . LYS A 1 335 ? -19.519 15.301 44.882 1.00 95.69 335 LYS A CA 1
ATOM 2722 C C . LYS A 1 335 ? -20.667 14.310 45.097 1.00 95.69 335 LYS A C 1
ATOM 2724 O O . LYS A 1 335 ? -21.126 14.171 46.233 1.00 95.69 335 LYS A O 1
ATOM 2729 N N . LEU A 1 336 ? -21.074 13.594 44.046 1.00 93.06 336 LEU A N 1
ATOM 2730 C CA . LEU A 1 336 ? -22.166 12.616 44.071 1.00 93.06 336 LEU A CA 1
ATOM 2731 C C . LEU A 1 336 ? -21.885 11.444 45.022 1.00 93.06 336 LEU A C 1
ATOM 2733 O O . LEU A 1 336 ? -22.786 11.034 45.752 1.00 93.06 336 LEU A O 1
ATOM 2737 N N . SER A 1 337 ? -20.648 10.939 45.092 1.00 94.38 337 SER A N 1
ATOM 2738 C CA . SER A 1 337 ? -20.286 9.913 46.081 1.00 94.38 337 SER A CA 1
ATOM 2739 C C . SER A 1 337 ? -20.383 10.451 47.513 1.00 94.38 337 SER A C 1
ATOM 2741 O O . SER A 1 337 ? -20.981 9.797 48.367 1.00 94.38 337 SER A O 1
ATOM 2743 N N . SER A 1 338 ? -19.932 11.688 47.765 1.00 95.94 338 SER A N 1
ATOM 2744 C CA . SER A 1 338 ? -20.092 12.332 49.077 1.00 95.94 338 SER A CA 1
ATOM 2745 C C . SER A 1 338 ? -21.560 12.549 49.468 1.00 95.94 338 SER A C 1
ATOM 2747 O O . SER A 1 338 ? -21.881 12.570 50.652 1.00 95.94 338 SER A O 1
ATOM 2749 N N . GLU A 1 339 ? -22.456 12.754 48.500 1.00 94.88 339 GLU A N 1
ATOM 2750 C CA . GLU A 1 339 ? -23.896 12.913 48.734 1.00 94.88 339 GLU A CA 1
ATOM 2751 C C . GLU A 1 339 ? -24.557 11.556 48.996 1.00 94.88 339 GLU A C 1
ATOM 2753 O O . GLU A 1 339 ? -25.231 11.399 50.013 1.00 94.88 339 GLU A O 1
ATOM 2758 N N . ARG A 1 340 ? -24.269 10.543 48.168 1.00 95.25 340 ARG A N 1
ATOM 2759 C CA . ARG A 1 340 ? -24.654 9.137 48.385 1.00 95.25 340 ARG A CA 1
ATOM 2760 C C . ARG A 1 340 ? -24.288 8.653 49.790 1.00 95.25 340 ARG A C 1
ATOM 2762 O O . ARG A 1 340 ? -25.114 8.035 50.456 1.00 95.25 340 ARG A O 1
ATOM 2769 N N . ASP A 1 341 ? -23.071 8.932 50.249 1.00 95.50 341 ASP A N 1
ATOM 2770 C CA . ASP A 1 341 ? -22.584 8.406 51.527 1.00 95.50 341 ASP A CA 1
ATOM 2771 C C . ASP A 1 341 ? -23.146 9.179 52.737 1.00 95.50 341 ASP A C 1
ATOM 2773 O O . ASP A 1 341 ? -23.417 8.571 53.774 1.00 95.50 341 ASP A O 1
ATOM 2777 N N . LYS A 1 342 ? -23.480 10.473 52.583 1.00 96.56 342 LYS A N 1
ATOM 2778 C CA . LYS A 1 342 ? -24.325 11.201 53.555 1.00 96.56 342 LYS A CA 1
ATOM 2779 C C . LYS A 1 342 ? -25.716 10.566 53.660 1.00 96.56 342 LYS A C 1
ATOM 2781 O O . LYS A 1 342 ? -26.188 10.351 54.773 1.00 96.56 342 LYS A O 1
ATOM 2786 N N . TRP A 1 343 ? -26.353 10.233 52.532 1.00 96.12 343 TRP A N 1
ATOM 2787 C CA . TRP A 1 343 ? -27.679 9.597 52.513 1.00 96.12 343 TRP A CA 1
ATOM 2788 C C . TRP A 1 343 ? -27.680 8.175 53.089 1.00 96.12 343 TRP A C 1
ATOM 2790 O O . TRP A 1 343 ? -28.622 7.802 53.787 1.00 96.12 343 TRP A O 1
ATOM 2800 N N . ARG A 1 344 ? -26.614 7.395 52.868 1.00 94.62 344 ARG A N 1
ATOM 2801 C CA . ARG A 1 344 ? -26.414 6.099 53.540 1.00 94.62 344 ARG A CA 1
ATOM 2802 C C . ARG A 1 344 ? -26.324 6.277 55.056 1.00 94.62 344 ARG A C 1
ATOM 2804 O O . ARG A 1 344 ? -27.104 5.666 55.780 1.00 94.62 344 ARG A O 1
ATOM 2811 N N . SER A 1 345 ? -25.470 7.188 55.526 1.00 93.75 345 SER A N 1
ATOM 2812 C CA . SER A 1 345 ? -25.304 7.442 56.961 1.00 93.75 345 SER A CA 1
ATOM 2813 C C . SER A 1 345 ? -26.589 7.954 57.632 1.00 93.75 345 SER A C 1
ATOM 2815 O O . SER A 1 345 ? -26.924 7.519 58.734 1.00 93.75 345 SER A O 1
ATOM 2817 N N . THR A 1 346 ? -27.371 8.835 56.995 1.00 95.38 346 THR A N 1
ATOM 2818 C CA . THR A 1 346 ? -28.654 9.283 57.571 1.00 95.38 346 THR A CA 1
ATOM 2819 C C . THR A 1 346 ? -29.701 8.167 57.602 1.00 95.38 346 THR A C 1
ATOM 2821 O O . THR A 1 346 ? -30.415 8.047 58.599 1.00 95.38 346 THR A O 1
ATOM 2824 N N . ALA A 1 347 ? -29.755 7.299 56.586 1.00 93.75 347 ALA A N 1
ATOM 2825 C CA . ALA A 1 347 ? -30.628 6.124 56.581 1.00 93.75 347 ALA A CA 1
ATOM 2826 C C . ALA A 1 347 ? -30.233 5.081 57.649 1.00 93.75 347 ALA A C 1
ATOM 2828 O O . ALA A 1 347 ? -31.104 4.515 58.312 1.00 93.75 347 ALA A O 1
ATOM 2829 N N . GLU A 1 348 ? -28.936 4.852 57.862 1.00 95.44 348 GLU A N 1
ATOM 2830 C CA . GLU A 1 348 ? -28.408 3.970 58.912 1.00 95.44 348 GLU A CA 1
ATOM 2831 C C . GLU A 1 348 ? -28.732 4.493 60.316 1.00 95.44 348 GLU A C 1
ATOM 2833 O O . GLU A 1 348 ? -29.222 3.735 61.157 1.00 95.44 348 GLU A O 1
ATOM 2838 N N . ASN A 1 349 ? -28.551 5.797 60.554 1.00 92.69 349 ASN A N 1
ATOM 2839 C CA . ASN A 1 349 ? -28.932 6.444 61.811 1.00 92.69 349 ASN A CA 1
ATOM 2840 C C . ASN A 1 349 ? -30.446 6.337 62.071 1.00 92.69 349 ASN A C 1
ATOM 2842 O O . ASN A 1 349 ? -30.855 5.910 63.152 1.00 92.69 349 ASN A O 1
ATOM 2846 N N . LEU A 1 350 ? -31.286 6.619 61.066 1.00 93.69 350 LEU A N 1
ATOM 2847 C CA . LEU A 1 350 ? -32.743 6.472 61.174 1.00 93.69 350 LEU A CA 1
ATOM 2848 C C . LEU A 1 350 ? -33.154 5.014 61.454 1.00 93.69 350 LEU A C 1
ATOM 2850 O O . LEU A 1 350 ? -34.036 4.759 62.275 1.00 93.69 350 LEU A O 1
ATOM 2854 N N . ARG A 1 351 ? -32.489 4.036 60.824 1.00 93.81 351 ARG A N 1
ATOM 2855 C CA . ARG A 1 351 ? -32.698 2.604 61.093 1.00 93.81 351 ARG A CA 1
ATOM 2856 C C . ARG A 1 351 ? -32.302 2.235 62.525 1.00 93.81 351 ARG A C 1
ATOM 2858 O O . ARG A 1 351 ? -33.029 1.480 63.171 1.00 93.81 351 ARG A O 1
ATOM 2865 N N . ALA A 1 352 ? -31.199 2.776 63.039 1.00 93.56 352 ALA A N 1
ATOM 2866 C CA . ALA A 1 352 ? -30.787 2.582 64.426 1.00 93.56 352 ALA A CA 1
ATOM 2867 C C . ALA A 1 352 ? -31.799 3.190 65.414 1.00 93.56 352 ALA A C 1
ATOM 2869 O O . ALA A 1 352 ? -32.128 2.552 66.413 1.00 93.56 352 ALA A O 1
ATOM 2870 N N . ASP A 1 353 ? -32.348 4.373 65.131 1.00 94.25 353 ASP A N 1
ATOM 2871 C CA . ASP A 1 353 ? -33.364 5.012 65.979 1.00 94.25 353 ASP A CA 1
ATOM 2872 C C . ASP A 1 353 ? -34.724 4.299 65.927 1.00 94.25 353 ASP A C 1
ATOM 2874 O O . ASP A 1 353 ? -35.358 4.117 66.967 1.00 94.25 353 ASP A O 1
ATOM 2878 N N . LEU A 1 354 ? -35.136 3.779 64.766 1.00 93.88 354 LEU A N 1
ATOM 2879 C CA . LEU A 1 354 ? -36.303 2.894 64.649 1.00 93.88 354 LEU A CA 1
ATOM 2880 C C . LEU A 1 354 ? -36.137 1.605 65.472 1.00 93.88 354 LEU A C 1
ATOM 2882 O O . LEU A 1 354 ? -37.094 1.156 66.104 1.00 93.88 354 LEU A O 1
ATOM 2886 N N . LEU A 1 355 ? -34.933 1.023 65.515 1.00 92.50 355 LEU A N 1
ATOM 2887 C CA . LEU A 1 355 ? -34.635 -0.147 66.352 1.00 92.50 355 LEU A CA 1
ATOM 2888 C C . LEU A 1 355 ? -34.631 0.198 67.851 1.00 92.50 355 LEU A C 1
ATOM 2890 O O . LEU A 1 355 ? -35.206 -0.552 68.643 1.00 92.50 355 LEU A O 1
ATOM 2894 N N . LYS 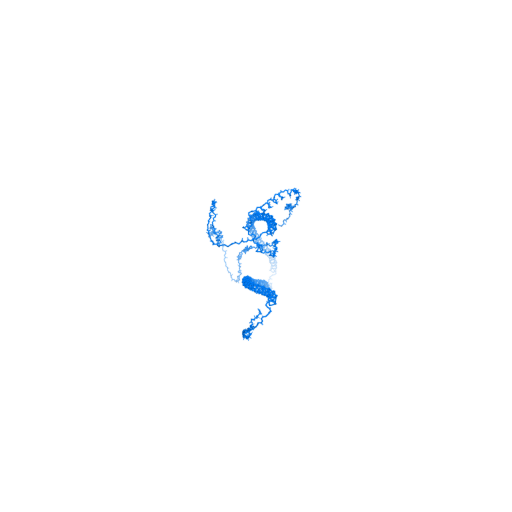A 1 356 ? -34.077 1.355 68.247 1.00 93.81 356 LYS A N 1
ATOM 2895 C CA . LYS A 1 356 ? -34.184 1.869 69.627 1.00 93.81 356 LYS A CA 1
ATOM 2896 C C . LYS A 1 356 ? -35.654 2.020 70.023 1.00 93.81 356 LYS A C 1
ATOM 2898 O O . LYS A 1 356 ? -36.058 1.443 71.032 1.00 93.81 356 LYS A O 1
ATOM 2903 N N . MET A 1 357 ? -36.458 2.714 69.210 1.00 91.94 357 MET A N 1
ATOM 2904 C CA . MET A 1 357 ? -37.892 2.915 69.454 1.00 91.94 357 MET A CA 1
ATOM 2905 C C . MET A 1 357 ? -38.664 1.596 69.529 1.00 91.94 357 MET A C 1
ATOM 2907 O O . MET A 1 357 ? -39.459 1.440 70.453 1.00 91.94 357 MET A O 1
ATOM 2911 N N . ARG A 1 358 ? -38.388 0.619 68.649 1.00 91.56 358 ARG A N 1
ATOM 2912 C CA . ARG A 1 358 ? -38.967 -0.731 68.769 1.00 91.56 358 ARG A CA 1
ATOM 2913 C C . ARG A 1 358 ? -38.651 -1.349 70.129 1.00 91.56 358 ARG A C 1
ATOM 2915 O O . ARG A 1 358 ? -39.591 -1.674 70.843 1.00 91.56 358 ARG A O 1
ATOM 2922 N N . SER A 1 359 ? -37.381 -1.390 70.542 1.00 90.38 359 SER A N 1
ATOM 2923 C CA . SER A 1 359 ? -36.990 -1.972 71.840 1.00 90.38 359 SER A CA 1
ATOM 2924 C C . SER A 1 359 ? -37.569 -1.234 73.060 1.00 90.38 359 SER A C 1
ATOM 2926 O O . SER A 1 359 ? -37.711 -1.823 74.129 1.00 90.38 359 SER A O 1
ATOM 2928 N N . ILE A 1 360 ? -37.896 0.058 72.924 1.00 91.75 360 ILE A N 1
ATOM 2929 C CA . ILE A 1 360 ? -38.584 0.844 73.959 1.00 91.75 360 ILE A CA 1
ATOM 2930 C C . ILE A 1 360 ? -40.075 0.486 73.980 1.00 91.75 360 ILE A C 1
ATOM 2932 O O . ILE A 1 360 ? -40.619 0.239 75.052 1.00 91.75 360 ILE A O 1
ATOM 2936 N N . SER A 1 361 ? -40.726 0.408 72.815 1.00 87.38 361 SER A N 1
ATOM 2937 C CA . SER A 1 361 ? -42.137 0.011 72.712 1.00 87.38 361 SER A CA 1
ATOM 2938 C C . SER A 1 361 ? -42.378 -1.436 73.152 1.00 87.38 361 SER A C 1
ATOM 2940 O O . SER A 1 361 ? -43.362 -1.704 73.826 1.00 87.38 361 SER A O 1
ATOM 2942 N N . GLU A 1 362 ? -41.445 -2.339 72.854 1.00 90.00 362 GLU A N 1
ATOM 2943 C CA . GLU A 1 362 ? -41.437 -3.743 73.267 1.00 90.00 362 GLU A CA 1
ATOM 2944 C C . GLU A 1 362 ? -41.391 -3.860 74.795 1.00 90.00 362 GLU A C 1
ATOM 2946 O O . GLU A 1 362 ? -42.293 -4.444 75.385 1.00 90.00 362 GLU A O 1
ATOM 2951 N N . LYS A 1 363 ? -40.439 -3.180 75.451 1.00 88.94 363 LYS A N 1
ATOM 2952 C CA . LYS A 1 363 ? -40.357 -3.104 76.923 1.00 88.94 363 LYS A CA 1
ATOM 2953 C C . LYS A 1 363 ? -41.571 -2.431 77.561 1.00 88.94 363 LYS A C 1
ATOM 2955 O O . LYS A 1 363 ? -41.951 -2.789 78.668 1.00 88.94 363 LYS A O 1
ATOM 2960 N N . LEU A 1 364 ? -42.179 -1.451 76.893 1.00 87.88 364 LEU A N 1
ATOM 2961 C CA . LEU A 1 364 ? -43.382 -0.777 77.389 1.00 87.88 364 LEU A CA 1
ATOM 2962 C C . LEU A 1 364 ? -44.627 -1.673 77.260 1.00 87.88 364 LEU A C 1
ATOM 2964 O O . LEU A 1 364 ? -45.497 -1.632 78.127 1.00 87.88 364 LEU A O 1
ATOM 2968 N N . ILE A 1 365 ? -44.695 -2.515 76.225 1.00 88.38 365 ILE A N 1
ATOM 2969 C CA . ILE A 1 365 ? -45.714 -3.565 76.071 1.00 88.38 365 ILE A CA 1
ATOM 2970 C C . ILE A 1 365 ? -45.488 -4.689 77.092 1.00 88.38 365 ILE A C 1
ATOM 2972 O O . ILE A 1 365 ? -46.450 -5.121 77.715 1.00 88.38 365 ILE A O 1
ATOM 2976 N N . GLU A 1 366 ? -44.242 -5.105 77.327 1.00 87.31 366 GLU A N 1
ATOM 2977 C CA . GLU A 1 366 ? -43.856 -6.084 78.356 1.00 87.31 366 GLU A CA 1
ATOM 2978 C C . GLU A 1 366 ? -44.258 -5.593 79.759 1.00 87.31 366 GLU A C 1
ATOM 2980 O O . GLU A 1 366 ? -45.065 -6.233 80.429 1.00 87.31 366 GLU A O 1
ATOM 2985 N N . GLN A 1 367 ? -43.840 -4.382 80.152 1.00 86.00 367 GLN A N 1
ATOM 2986 C CA . GLN A 1 367 ? -44.245 -3.742 81.414 1.00 86.00 367 GLN A CA 1
ATOM 2987 C C . GLN A 1 367 ? -45.764 -3.563 81.546 1.00 86.00 367 GLN A C 1
ATOM 2989 O O . GLN A 1 367 ? -46.308 -3.636 82.651 1.00 86.00 367 GLN A O 1
ATOM 2994 N N . ARG A 1 368 ? -46.470 -3.320 80.436 1.00 84.38 368 ARG A N 1
ATOM 2995 C CA . ARG A 1 368 ? -47.933 -3.247 80.428 1.00 84.38 368 ARG A CA 1
ATOM 2996 C C . ARG A 1 368 ? -48.569 -4.627 80.615 1.00 84.38 368 ARG A C 1
ATOM 2998 O O . ARG A 1 368 ? -49.505 -4.729 81.398 1.00 84.38 368 ARG A O 1
ATOM 3005 N N . SER A 1 369 ? -48.058 -5.664 79.955 1.00 83.12 369 SER A N 1
ATOM 3006 C CA . SER A 1 369 ? -48.508 -7.054 80.104 1.00 83.12 369 SER A CA 1
ATOM 3007 C C . SER A 1 369 ? -48.285 -7.564 81.532 1.00 83.12 369 SER A C 1
ATOM 3009 O O . SER A 1 369 ? -49.158 -8.220 82.103 1.00 83.12 369 SER A O 1
ATOM 3011 N N . ASP A 1 370 ? -47.162 -7.198 82.153 1.00 82.19 370 ASP A N 1
ATOM 3012 C CA . ASP A 1 370 ? -46.913 -7.421 83.579 1.00 82.19 370 ASP A CA 1
ATOM 3013 C C . ASP A 1 370 ? -47.995 -6.732 84.430 1.00 82.19 370 ASP A C 1
ATOM 3015 O O . ASP A 1 370 ? -48.663 -7.385 85.230 1.00 82.19 370 ASP A O 1
ATOM 3019 N N . MET A 1 371 ? -48.253 -5.430 84.231 1.00 83.62 371 MET A N 1
ATOM 3020 C CA . MET A 1 371 ? -49.318 -4.731 84.970 1.00 83.62 371 MET A CA 1
ATOM 3021 C C . MET A 1 371 ? -50.710 -5.338 84.751 1.00 83.62 371 MET A C 1
ATOM 3023 O O . MET A 1 371 ? -51.472 -5.447 85.710 1.00 83.62 371 MET A O 1
ATOM 3027 N N . GLU A 1 372 ? -51.061 -5.722 83.524 1.00 83.75 372 GLU A N 1
ATOM 3028 C CA . GLU A 1 372 ? -52.366 -6.306 83.192 1.00 83.75 372 GLU A CA 1
ATOM 3029 C C . GLU A 1 372 ? -52.530 -7.692 83.833 1.00 83.75 372 GLU A C 1
ATOM 3031 O O . GLU A 1 372 ? -53.562 -7.962 84.451 1.00 83.75 372 GLU A O 1
ATOM 3036 N N . THR A 1 373 ? -51.497 -8.540 83.811 1.00 80.38 373 THR A N 1
ATOM 3037 C CA . THR A 1 373 ? -51.527 -9.834 84.515 1.00 80.38 373 THR A CA 1
ATOM 3038 C C . THR A 1 373 ? -51.558 -9.675 86.040 1.00 80.38 373 THR A C 1
ATOM 3040 O O . THR A 1 373 ? -52.317 -10.394 86.694 1.00 80.38 373 THR A O 1
ATOM 3043 N N . PHE A 1 374 ? -50.854 -8.696 86.624 1.00 79.44 374 PHE A N 1
ATOM 3044 C CA . PHE A 1 374 ? -50.999 -8.358 88.049 1.00 79.44 374 PHE A CA 1
ATOM 3045 C C . PHE A 1 374 ? -52.405 -7.836 88.393 1.00 79.44 374 PHE A C 1
ATOM 3047 O O . PHE A 1 374 ? -52.950 -8.202 89.436 1.00 79.44 374 PHE A O 1
ATOM 3054 N N . PHE A 1 375 ? -53.028 -7.031 87.524 1.00 76.69 375 PHE A N 1
ATOM 3055 C CA . PHE A 1 375 ? -54.416 -6.583 87.692 1.00 76.69 375 PHE A CA 1
ATOM 3056 C C . PHE A 1 375 ? -55.397 -7.759 87.676 1.00 76.69 375 PHE A C 1
ATOM 3058 O O . PHE A 1 375 ? -56.269 -7.837 88.542 1.00 76.69 375 PHE A O 1
ATOM 3065 N N . HIS A 1 376 ? -55.239 -8.697 86.738 1.00 82.50 376 HIS A N 1
ATOM 3066 C CA . HIS A 1 376 ? -56.062 -9.905 86.690 1.00 82.50 376 HIS A CA 1
ATOM 3067 C C . HIS A 1 376 ? -55.872 -10.782 87.937 1.00 82.50 376 HIS A C 1
ATOM 3069 O O . HIS A 1 376 ? -56.866 -11.215 88.512 1.00 82.50 376 HIS A O 1
ATOM 3075 N N . GLN A 1 377 ? -54.640 -10.972 88.425 1.00 79.56 377 GLN A N 1
ATOM 3076 C CA . GLN A 1 377 ? -54.384 -11.701 89.677 1.00 79.56 377 GLN A CA 1
ATOM 3077 C C . GLN A 1 377 ? -55.036 -11.028 90.898 1.00 79.56 377 GLN A C 1
ATOM 3079 O O . GLN A 1 377 ? -55.630 -11.714 91.728 1.00 79.56 377 GLN A O 1
ATOM 3084 N N . ALA A 1 378 ? -54.974 -9.695 91.002 1.00 75.12 378 ALA A N 1
ATOM 3085 C CA . ALA A 1 378 ? -55.608 -8.952 92.094 1.00 75.12 378 ALA A CA 1
ATOM 3086 C C . ALA A 1 378 ? -57.147 -9.030 92.040 1.00 75.12 378 ALA A C 1
ATOM 3088 O O . ALA A 1 378 ? -57.792 -9.187 93.077 1.00 75.12 378 ALA A O 1
ATOM 3089 N N . LEU A 1 379 ? -57.739 -8.971 90.840 1.00 76.69 379 LEU A N 1
ATOM 3090 C CA . LEU A 1 379 ? -59.176 -9.187 90.645 1.00 76.69 379 LEU A CA 1
ATOM 3091 C C . LEU A 1 379 ? -59.593 -10.619 90.998 1.00 76.69 379 LEU A C 1
ATOM 3093 O O . LEU A 1 379 ? -60.655 -10.804 91.586 1.00 76.69 379 LEU A O 1
ATOM 3097 N N . GLU A 1 380 ? -58.770 -11.621 90.686 1.00 77.94 380 GLU A N 1
ATOM 3098 C CA . GLU A 1 380 ? -59.069 -13.022 90.993 1.00 77.94 380 GLU A CA 1
ATOM 3099 C C . GLU A 1 380 ? -58.992 -13.317 92.500 1.00 77.94 380 GLU A C 1
ATOM 3101 O O . GLU A 1 380 ? -59.857 -14.013 93.029 1.00 77.94 380 GLU A O 1
ATOM 3106 N N . GLN A 1 381 ? -58.042 -12.710 93.224 1.00 76.94 381 GLN A N 1
ATOM 3107 C CA . GLN A 1 381 ? -58.012 -12.765 94.693 1.00 76.94 381 GLN A CA 1
ATOM 3108 C C . GLN A 1 381 ? -59.257 -12.124 95.317 1.00 76.94 381 GLN A C 1
ATOM 3110 O O . GLN A 1 381 ? -59.909 -12.741 96.156 1.00 76.94 381 GLN A O 1
ATOM 3115 N N . VAL A 1 382 ? -59.640 -10.922 94.875 1.00 72.88 382 VAL A N 1
ATOM 3116 C CA . VAL A 1 382 ? -60.831 -10.239 95.408 1.00 72.88 382 VAL A CA 1
ATOM 3117 C C . VAL A 1 382 ? -62.122 -10.975 95.026 1.00 72.88 382 VAL A C 1
ATOM 3119 O O . VAL A 1 382 ? -63.048 -11.032 95.829 1.00 72.88 382 VAL A O 1
ATOM 3122 N N . ARG A 1 383 ? -62.185 -11.633 93.860 1.00 73.62 383 ARG A N 1
ATOM 3123 C CA . ARG A 1 383 ? -63.277 -12.562 93.511 1.00 73.62 383 ARG A CA 1
ATOM 3124 C C . ARG A 1 383 ? -63.361 -13.748 94.467 1.00 73.62 383 ARG A C 1
ATOM 3126 O O . ARG A 1 383 ? -64.475 -14.138 94.811 1.00 73.62 383 ARG A O 1
ATOM 3133 N N . GLN A 1 384 ? -62.232 -14.320 94.884 1.00 72.88 384 GLN A N 1
ATOM 3134 C CA . GLN A 1 384 ? -62.203 -15.424 95.849 1.00 72.88 384 GLN A CA 1
ATOM 3135 C C . GLN A 1 384 ? -62.705 -14.954 97.222 1.00 72.88 384 GLN A C 1
ATOM 3137 O O . GLN A 1 384 ? -63.676 -15.523 97.716 1.00 72.88 384 GLN A O 1
ATOM 3142 N N . GLU A 1 385 ? -62.171 -13.849 97.760 1.00 67.38 385 GLU A N 1
ATOM 3143 C CA . GLU A 1 385 ? -62.649 -13.254 99.023 1.00 67.38 385 GLU A CA 1
ATOM 3144 C C . GLU A 1 385 ? -64.159 -12.933 98.970 1.00 67.38 385 GLU A C 1
ATOM 3146 O O . GLU A 1 385 ? -64.919 -13.357 99.838 1.00 67.38 385 GLU A O 1
ATOM 3151 N N . VAL A 1 386 ? -64.638 -12.276 97.905 1.00 58.22 386 VAL A N 1
ATOM 3152 C CA . VAL A 1 386 ? -66.066 -11.942 97.730 1.00 58.22 386 VAL A CA 1
ATOM 3153 C C . VAL A 1 386 ? -66.943 -13.191 97.536 1.00 58.22 386 VAL A C 1
ATOM 3155 O O . VAL A 1 386 ? -68.116 -13.176 97.909 1.00 58.22 386 VAL A O 1
ATOM 3158 N N . SER A 1 387 ? -66.413 -14.289 96.988 1.00 58.25 387 SER A N 1
ATOM 3159 C CA . SER A 1 387 ? -67.144 -15.563 96.861 1.00 58.25 387 SER A CA 1
ATOM 3160 C C . SER A 1 387 ? -67.284 -16.293 98.199 1.00 58.25 387 SER A C 1
ATOM 3162 O O . SER A 1 387 ? -68.287 -16.972 98.428 1.00 58.25 387 SER A O 1
ATOM 3164 N N . GLU A 1 388 ? -66.306 -16.143 99.092 1.00 57.03 388 GLU A N 1
ATOM 3165 C CA . GLU A 1 388 ? -66.358 -16.667 100.458 1.00 57.03 388 GLU A CA 1
ATOM 3166 C C . GLU A 1 388 ? -67.273 -15.809 101.345 1.00 57.03 388 GLU A C 1
ATOM 3168 O O . GLU A 1 388 ? -68.162 -16.349 102.006 1.00 57.03 388 GLU A O 1
ATOM 3173 N N . GLU A 1 389 ? -67.161 -14.477 101.276 1.00 49.38 389 GLU A N 1
ATOM 3174 C CA . GLU A 1 389 ? -68.049 -13.543 101.985 1.00 49.38 389 GLU A CA 1
ATOM 3175 C C . GLU A 1 389 ? -69.529 -13.728 101.560 1.00 49.38 389 GLU A C 1
ATOM 3177 O O . GLU A 1 389 ? -70.427 -13.740 102.409 1.00 49.38 389 GLU A O 1
ATOM 3182 N N . ARG A 1 390 ? -69.812 -13.975 100.268 1.00 48.38 390 ARG A N 1
ATOM 3183 C CA . ARG A 1 390 ? -71.185 -14.174 99.749 1.00 48.38 390 ARG A CA 1
ATOM 3184 C C . ARG A 1 390 ? -71.838 -15.518 100.086 1.00 48.38 390 ARG A C 1
ATOM 3186 O O . ARG A 1 390 ? -73.042 -15.650 99.867 1.00 48.38 390 ARG A O 1
ATOM 3193 N N . ARG A 1 391 ? -71.125 -16.499 100.655 1.00 44.88 391 ARG A N 1
ATOM 3194 C CA . ARG A 1 391 ? -71.756 -17.758 101.109 1.00 44.88 391 ARG A CA 1
ATOM 3195 C C . ARG A 1 391 ? -72.632 -17.603 102.361 1.00 44.88 391 ARG A C 1
ATOM 3197 O O . ARG A 1 391 ? -73.401 -18.513 102.651 1.00 44.88 391 ARG A O 1
ATOM 3204 N N . ASN A 1 392 ? -72.550 -16.475 103.076 1.00 40.81 392 ASN A N 1
ATOM 3205 C CA . ASN A 1 392 ? -73.107 -16.344 104.428 1.00 40.81 392 ASN A CA 1
ATOM 3206 C C . ASN A 1 392 ? -74.388 -15.487 104.576 1.00 40.81 392 ASN A C 1
ATOM 3208 O O . ASN A 1 392 ? -74.916 -15.430 105.685 1.00 40.81 392 ASN A O 1
ATOM 3212 N N . ALA A 1 393 ? -74.923 -14.838 103.527 1.00 30.44 393 ALA A N 1
ATOM 3213 C CA . ALA A 1 393 ? -76.196 -14.092 103.630 1.00 30.44 393 ALA A CA 1
ATOM 3214 C C . ALA A 1 393 ? -76.895 -13.786 102.280 1.00 30.44 393 ALA A C 1
ATOM 3216 O O . ALA A 1 393 ? -76.316 -13.098 101.438 1.00 30.44 393 ALA A O 1
ATOM 3217 N N . PRO A 1 394 ? -78.168 -14.203 102.095 1.00 34.81 394 PRO A N 1
ATOM 3218 C CA . PRO A 1 394 ? -79.014 -13.663 101.016 1.00 34.81 394 PRO A CA 1
ATOM 3219 C C . PRO A 1 394 ? -80.498 -13.416 101.389 1.00 34.81 394 PRO A C 1
ATOM 3221 O O . PRO A 1 394 ? -81.133 -14.324 101.922 1.00 34.81 394 PRO A O 1
ATOM 3224 N N . HIS A 1 395 ? -81.092 -12.264 101.004 1.00 31.70 395 HIS A N 1
ATOM 3225 C CA . HIS A 1 395 ? -82.358 -12.166 100.217 1.00 31.70 395 HIS A CA 1
ATOM 3226 C C . HIS A 1 395 ? -82.963 -10.741 100.067 1.00 31.70 395 HIS A C 1
ATOM 3228 O O . HIS A 1 395 ? -82.761 -9.872 100.907 1.00 31.70 395 HIS A O 1
ATOM 3234 N N . LYS A 1 396 ? -83.826 -10.598 99.036 1.00 36.03 396 LYS A N 1
ATOM 3235 C CA . LYS A 1 396 ? -84.732 -9.472 98.656 1.00 36.03 396 LYS A CA 1
ATOM 3236 C C . LYS A 1 396 ? -84.042 -8.256 97.991 1.00 36.03 396 LYS A C 1
ATOM 3238 O O . LYS A 1 396 ? -83.253 -7.580 98.629 1.00 36.03 396 LYS A O 1
ATOM 3243 N N . ILE A 1 397 ? -84.159 -8.002 96.674 1.00 34.44 397 ILE A N 1
ATOM 3244 C CA . ILE A 1 397 ? -85.318 -7.773 95.755 1.00 34.44 397 ILE A CA 1
ATOM 3245 C C . ILE A 1 397 ? -85.851 -6.323 95.793 1.00 34.44 397 ILE A C 1
ATOM 3247 O O . ILE A 1 397 ? -86.535 -5.968 96.747 1.00 34.44 397 ILE A O 1
ATOM 3251 N N . CYS A 1 398 ? -85.648 -5.550 94.705 1.00 38.41 398 CYS A N 1
ATOM 3252 C CA . CYS A 1 398 ? -86.716 -4.883 93.918 1.00 38.41 398 CYS A CA 1
ATOM 3253 C C . CYS A 1 398 ? -86.183 -4.243 92.600 1.00 38.41 398 CYS A C 1
ATOM 3255 O O . CYS A 1 398 ? -84.977 -4.097 92.424 1.00 38.41 398 CYS A O 1
ATOM 3257 N N . PHE A 1 399 ? -87.076 -3.853 91.676 1.00 32.25 399 PHE A N 1
ATOM 3258 C CA . PHE A 1 399 ? -86.782 -3.304 90.330 1.00 32.25 399 PHE A CA 1
ATOM 3259 C C . PHE A 1 399 ? -87.023 -1.782 90.207 1.00 32.25 399 PHE A C 1
ATOM 3261 O O . PHE A 1 399 ? -87.985 -1.281 90.791 1.00 32.25 399 PHE A O 1
ATOM 3268 N N . ARG A 1 400 ? -86.310 -1.085 89.290 1.00 37.31 400 ARG A N 1
ATOM 3269 C CA . ARG A 1 400 ? -86.893 -0.042 88.394 1.00 37.31 400 ARG A CA 1
ATOM 3270 C C . ARG A 1 400 ? -86.009 0.316 87.172 1.00 37.31 400 ARG A C 1
ATOM 3272 O O . ARG A 1 400 ? -85.028 -0.370 86.914 1.00 37.31 400 ARG A O 1
ATOM 3279 N N . LYS A 1 401 ? -86.455 1.276 86.339 1.00 42.44 401 LYS A N 1
ATOM 3280 C CA . LYS A 1 401 ? -86.131 1.436 84.893 1.00 42.44 401 LYS A CA 1
ATOM 3281 C C . LYS A 1 401 ? -85.341 2.736 84.523 1.00 42.44 401 LYS A C 1
ATOM 3283 O O . LYS A 1 401 ? -85.251 3.619 85.370 1.00 42.44 401 LYS A O 1
ATOM 3288 N N . PRO A 1 402 ? -84.776 2.843 83.287 1.00 44.44 402 PRO A N 1
ATOM 3289 C CA . PRO A 1 402 ? -83.863 3.917 82.790 1.00 44.44 402 PRO A CA 1
ATOM 3290 C C . PRO A 1 402 ? -84.653 5.067 82.067 1.00 44.44 402 PRO A C 1
ATOM 3292 O O . PRO A 1 402 ? -85.842 5.153 82.386 1.00 44.44 402 PRO A O 1
ATOM 3295 N N . PRO A 1 403 ? -84.169 5.902 81.082 1.00 42.38 403 PRO A N 1
ATOM 3296 C CA . PRO A 1 403 ? -82.840 6.068 80.417 1.00 42.38 403 PRO A CA 1
ATOM 3297 C C . PRO A 1 403 ? -82.402 7.526 79.987 1.00 42.38 403 PRO A C 1
ATOM 3299 O O . PRO A 1 403 ? -83.127 8.483 80.217 1.00 42.38 403 PRO A O 1
ATOM 3302 N N . LYS A 1 404 ? -81.301 7.634 79.193 1.00 38.84 404 LYS A N 1
ATOM 3303 C CA . LYS A 1 404 ? -80.864 8.744 78.268 1.00 38.84 404 LYS A CA 1
ATOM 3304 C C . LYS A 1 404 ? -80.358 10.081 78.886 1.00 38.84 404 LYS A C 1
ATOM 3306 O O . LYS A 1 404 ? -80.844 10.488 79.928 1.00 38.84 404 LYS A O 1
ATOM 3311 N N . GLY A 1 405 ? -79.413 10.789 78.218 1.00 34.81 405 GLY A N 1
ATOM 3312 C CA . GLY A 1 405 ? -78.849 12.070 78.736 1.00 34.81 405 GLY A CA 1
ATOM 3313 C C . GLY A 1 405 ? -78.057 13.042 77.811 1.00 34.81 405 GLY A C 1
ATOM 3314 O O . GLY A 1 405 ? -78.256 14.242 77.930 1.00 34.81 405 GLY A O 1
ATOM 3315 N N . ILE A 1 406 ? -77.244 12.579 76.848 1.00 40.12 406 ILE A N 1
ATOM 3316 C CA . ILE A 1 406 ? -76.518 13.405 75.831 1.00 40.12 406 ILE A CA 1
ATOM 3317 C C . ILE A 1 406 ? -75.374 14.350 76.378 1.00 40.12 406 ILE A C 1
ATOM 3319 O O . ILE A 1 406 ? -74.681 13.858 77.265 1.00 40.12 406 ILE A O 1
ATOM 3323 N N . PRO A 1 407 ? -74.991 15.530 75.804 1.00 43.88 407 PRO A N 1
ATOM 3324 C CA . PRO A 1 407 ? -73.629 15.857 75.307 1.00 43.88 407 PRO A CA 1
ATOM 3325 C C . PRO A 1 407 ? -72.876 16.884 76.220 1.00 43.88 407 PRO A C 1
ATOM 3327 O O . PRO A 1 407 ? -73.256 17.013 77.379 1.00 43.88 407 PRO A O 1
ATOM 3330 N N . SER A 1 408 ? -71.798 17.616 75.878 1.00 38.78 408 SER A N 1
ATOM 3331 C CA . SER A 1 408 ? -71.109 17.996 74.615 1.00 38.78 408 SER A CA 1
ATOM 3332 C C . SER A 1 408 ? -69.620 18.329 74.876 1.00 38.78 408 SER A C 1
ATOM 3334 O O . SER A 1 408 ? -69.227 18.305 76.033 1.00 38.78 408 SER A O 1
ATOM 3336 N N . ASP A 1 409 ? -68.869 18.701 73.819 1.00 32.09 409 ASP A N 1
ATOM 3337 C CA . ASP A 1 409 ? -67.783 19.721 73.732 1.00 32.09 409 ASP A CA 1
ATOM 3338 C C . ASP A 1 409 ? -66.659 19.755 74.814 1.00 32.09 409 ASP A C 1
ATOM 3340 O O . ASP A 1 409 ? -66.846 19.493 75.991 1.00 32.09 409 ASP A O 1
ATOM 3344 N N . LEU A 1 410 ? -65.397 20.067 74.505 1.00 35.06 410 LEU A N 1
ATOM 3345 C CA . LEU A 1 410 ? -64.861 21.341 74.000 1.00 35.06 410 LEU A CA 1
ATOM 3346 C C . LEU A 1 410 ? -63.480 21.062 73.330 1.00 35.06 410 LEU A C 1
ATOM 3348 O O . LEU A 1 410 ? -62.822 20.089 73.681 1.00 35.06 410 LEU A O 1
ATOM 3352 N N . LEU A 1 411 ? -63.074 21.743 72.242 1.00 38.00 411 LEU A N 1
ATOM 3353 C CA . LEU A 1 411 ? -62.218 22.959 72.216 1.00 38.00 411 LEU A CA 1
ATOM 3354 C C . LEU A 1 411 ? -60.839 22.777 72.933 1.00 38.00 411 LEU A C 1
ATOM 3356 O O . LEU A 1 411 ? -60.787 22.206 74.011 1.00 38.00 411 LEU A O 1
ATOM 3360 N N . GLN A 1 412 ? -59.677 23.264 72.454 1.00 37.78 412 GLN A N 1
ATOM 3361 C CA . GLN A 1 412 ? -59.367 24.275 71.421 1.00 37.78 412 GLN A CA 1
ATOM 3362 C C . GLN A 1 412 ? -57.827 24.411 71.187 1.00 37.78 412 GLN A C 1
ATOM 3364 O O . GLN A 1 412 ? -57.066 23.969 72.037 1.00 37.78 412 GLN A O 1
ATOM 3369 N N . LEU A 1 413 ? -57.406 25.189 70.159 1.00 39.62 413 LEU A N 1
ATOM 3370 C CA . LEU A 1 413 ? -56.176 26.046 70.124 1.00 39.62 413 LEU A CA 1
ATOM 3371 C C . LEU A 1 413 ? -54.760 25.368 70.156 1.00 39.62 413 LEU A C 1
ATOM 3373 O O . LEU A 1 413 ? -54.618 24.249 70.618 1.00 39.62 413 LEU A O 1
ATOM 3377 N N . THR A 1 414 ? -53.625 25.956 69.708 1.00 39.47 414 THR A N 1
ATOM 3378 C CA . THR A 1 414 ? -53.311 27.123 68.826 1.00 39.47 414 THR A CA 1
ATOM 3379 C C . THR A 1 414 ? -51.875 27.043 68.256 1.00 39.47 414 THR A C 1
ATOM 3381 O O . THR A 1 414 ? -51.016 26.511 68.943 1.00 39.47 414 THR A O 1
ATOM 3384 N N . ARG A 1 415 ? -51.605 27.795 67.161 1.00 39.66 415 ARG A N 1
ATOM 3385 C CA . ARG A 1 415 ? -50.314 28.445 66.755 1.00 39.66 415 ARG A CA 1
ATOM 3386 C C . ARG A 1 415 ? -49.068 27.553 66.493 1.00 39.66 415 ARG A C 1
ATOM 3388 O O . ARG A 1 415 ? -48.823 26.592 67.195 1.00 39.66 415 ARG A O 1
ATOM 3395 N N . GLY A 1 416 ? -48.176 27.899 65.552 1.00 36.84 416 GLY A N 1
ATOM 3396 C CA . GLY A 1 416 ? -48.227 28.956 64.520 1.00 36.84 416 GLY A CA 1
ATOM 3397 C C . GLY A 1 416 ? -46.847 29.500 64.084 1.00 36.84 416 GLY A C 1
ATOM 3398 O O . GLY A 1 416 ? -45.893 29.382 64.843 1.00 36.84 416 GLY A O 1
ATOM 3399 N N . ARG A 1 417 ? -46.817 30.190 62.923 1.00 43.97 417 ARG A N 1
ATOM 3400 C CA . ARG A 1 417 ? -45.673 30.829 62.202 1.00 43.97 417 ARG A CA 1
ATOM 3401 C C . ARG A 1 417 ? -44.710 29.854 61.493 1.00 43.97 417 ARG A C 1
ATOM 3403 O O . ARG A 1 417 ? -44.133 28.998 62.142 1.00 43.97 417 ARG A O 1
ATOM 3410 N N . GLU A 1 418 ? -44.605 29.819 60.158 1.00 41.75 418 GLU A N 1
ATOM 3411 C CA . GLU A 1 418 ? -44.139 30.855 59.192 1.00 41.75 418 GLU A CA 1
ATOM 3412 C C . GLU A 1 418 ? -42.668 31.294 59.357 1.00 41.75 418 GLU A C 1
ATOM 3414 O O . GLU A 1 418 ? -42.239 31.468 60.499 1.00 41.75 418 GLU A O 1
ATOM 3419 N N . PRO A 1 419 ? -41.955 31.680 58.269 1.00 48.81 419 PRO A N 1
ATOM 3420 C CA . PRO A 1 419 ? -42.151 31.352 56.838 1.00 48.81 419 PRO A CA 1
ATOM 3421 C C . PRO A 1 419 ? -40.831 31.001 56.093 1.00 48.81 419 PRO A C 1
ATOM 3423 O O . PRO A 1 419 ? -39.754 31.137 56.662 1.00 48.81 419 PRO A O 1
ATOM 3426 N N . LEU A 1 420 ? -40.908 30.625 54.800 1.00 44.34 420 LEU A N 1
ATOM 3427 C CA . LEU A 1 420 ? -40.198 31.283 53.667 1.00 44.34 420 LEU A CA 1
ATOM 3428 C C . LEU A 1 420 ? -40.218 30.453 52.358 1.00 44.34 420 LEU A C 1
ATOM 3430 O O . LEU A 1 420 ? -39.485 29.487 52.213 1.00 44.34 420 LEU A O 1
ATOM 3434 N N . MET A 1 421 ? -41.059 30.897 51.416 1.00 42.38 421 MET A N 1
ATOM 3435 C CA . MET A 1 421 ? -40.733 31.339 50.042 1.00 42.38 421 MET A CA 1
ATOM 3436 C C . MET A 1 421 ? -39.701 30.606 49.146 1.00 42.38 421 MET A C 1
ATOM 3438 O O . MET A 1 421 ? -38.609 30.248 49.560 1.00 42.38 421 MET A O 1
ATOM 3442 N N . ILE A 1 422 ? -39.994 30.685 47.835 1.00 41.94 422 ILE A N 1
ATOM 3443 C CA . ILE A 1 422 ? -39.165 30.344 46.655 1.00 41.94 422 ILE A CA 1
ATOM 3444 C C . ILE A 1 422 ? -39.008 28.826 46.403 1.00 41.94 422 ILE A C 1
ATOM 3446 O O . ILE A 1 422 ? -38.513 28.092 47.245 1.00 41.94 422 ILE A O 1
ATOM 3450 N N . GLY A 1 423 ? -39.367 28.301 45.228 1.00 40.34 423 GLY A N 1
ATOM 3451 C CA . GLY A 1 423 ? -40.031 28.964 44.100 1.00 40.34 423 GLY A CA 1
ATOM 3452 C C . GLY A 1 423 ? -40.198 28.026 42.906 1.00 40.34 423 GLY A C 1
ATOM 3453 O O . GLY A 1 423 ? -39.249 27.362 42.503 1.00 40.34 423 GLY A O 1
ATOM 3454 N N . ASP A 1 424 ? -41.405 27.981 42.349 1.00 38.91 424 ASP A N 1
ATOM 3455 C CA . ASP A 1 424 ? -41.751 27.121 41.216 1.00 38.91 424 ASP A CA 1
ATOM 3456 C C . ASP A 1 424 ? -41.128 27.638 39.905 1.00 38.91 424 ASP A C 1
ATOM 3458 O O . ASP A 1 424 ? -41.244 28.830 39.595 1.00 38.91 424 ASP A O 1
ATOM 3462 N N . ARG A 1 425 ? -40.463 26.759 39.137 1.00 40.06 425 ARG A N 1
ATOM 3463 C CA . ARG A 1 425 ? -40.065 27.044 37.748 1.00 40.06 425 ARG A CA 1
ATOM 3464 C C . ARG A 1 425 ? -39.734 25.803 36.910 1.00 40.06 425 ARG A C 1
ATOM 3466 O O . ARG A 1 425 ? -38.580 25.482 36.654 1.00 40.06 425 ARG A O 1
ATOM 3473 N N . SER A 1 426 ? -40.801 25.179 36.412 1.00 38.84 426 SER A N 1
ATOM 3474 C CA . SER A 1 426 ? -40.951 24.745 35.009 1.00 38.84 426 SER A CA 1
ATOM 3475 C C . SER A 1 426 ? -39.728 24.138 34.292 1.00 38.84 426 SER A C 1
ATOM 3477 O O . SER A 1 426 ? -38.854 24.858 33.801 1.00 38.84 426 SER A O 1
ATOM 3479 N N . HIS A 1 427 ? -39.771 22.826 34.048 1.00 43.50 427 HIS A N 1
ATOM 3480 C CA . HIS A 1 427 ? -38.971 22.201 32.992 1.00 43.50 427 HIS A CA 1
ATOM 3481 C C . HIS A 1 427 ? -39.324 22.803 31.621 1.00 43.50 427 HIS A C 1
ATOM 3483 O O . HIS A 1 427 ? -40.451 22.655 31.151 1.00 43.50 427 HIS A O 1
ATOM 3489 N N . VAL A 1 428 ? -38.350 23.423 30.951 1.00 39.59 428 VAL A N 1
ATOM 3490 C CA . VAL A 1 428 ? -38.404 23.738 29.516 1.00 39.59 428 VAL A CA 1
ATOM 3491 C C . VAL A 1 428 ? -37.043 23.396 28.917 1.00 39.59 428 VAL A C 1
ATOM 3493 O O . VAL A 1 428 ? -36.045 24.025 29.256 1.00 39.59 428 VAL A O 1
ATOM 3496 N N . MET A 1 429 ? -37.007 22.398 28.034 1.00 48.09 429 MET A N 1
ATOM 3497 C CA . MET A 1 429 ? -35.827 22.044 27.240 1.00 48.09 429 MET A CA 1
ATOM 3498 C C . MET A 1 429 ? -36.010 22.565 25.810 1.00 48.09 429 MET A C 1
ATOM 3500 O O . MET A 1 429 ? -36.757 21.953 25.046 1.00 48.09 429 MET A O 1
ATOM 3504 N N . PRO A 1 430 ? -35.375 23.687 25.426 1.00 40.66 430 PRO A N 1
ATOM 3505 C CA . PRO A 1 430 ? -35.323 24.110 24.037 1.00 40.66 430 PRO A CA 1
ATOM 3506 C C . PRO A 1 430 ? -34.255 23.313 23.278 1.00 40.66 430 PRO A C 1
ATOM 3508 O O . PRO A 1 430 ? -33.118 23.155 23.718 1.00 40.66 430 PRO A O 1
ATOM 3511 N N . THR A 1 431 ? -34.636 22.829 22.105 1.00 35.78 431 THR A N 1
ATOM 3512 C CA . THR A 1 431 ? -33.778 22.118 21.158 1.00 35.78 431 THR A CA 1
ATOM 3513 C C . THR A 1 431 ? -32.696 23.008 20.533 1.00 35.78 431 THR A C 1
ATOM 3515 O O . THR A 1 431 ? -33.015 24.068 19.996 1.00 35.78 431 THR A O 1
ATOM 3518 N N . SER A 1 432 ? -31.486 22.449 20.408 1.00 36.09 432 SER A N 1
ATOM 3519 C CA . SER A 1 432 ? -30.585 22.641 19.252 1.00 36.09 432 SER A CA 1
ATOM 3520 C C . SER A 1 432 ? -29.876 24.001 19.056 1.00 36.09 432 SER A C 1
ATOM 3522 O O . SER A 1 432 ? -30.089 24.978 19.763 1.00 36.09 432 SER A O 1
ATOM 3524 N N . HIS A 1 433 ? -29.024 24.028 18.017 1.00 39.25 433 HIS A N 1
ATOM 3525 C CA . HIS A 1 433 ? -28.415 25.204 17.367 1.00 39.25 433 HIS A CA 1
ATOM 3526 C C . HIS A 1 433 ? -27.184 25.848 18.037 1.00 39.25 433 HIS A C 1
ATOM 3528 O O . HIS A 1 433 ? -27.191 27.018 18.412 1.00 39.25 433 HIS A O 1
ATOM 3534 N N . SER A 1 434 ? -26.052 25.132 18.030 1.00 35.16 434 SER A N 1
ATOM 3535 C CA . SER A 1 434 ? -24.732 25.783 18.070 1.00 35.16 434 SER A CA 1
ATOM 3536 C C . SER A 1 434 ? -24.349 26.280 16.668 1.00 35.16 434 SER A C 1
ATOM 3538 O O . SER A 1 434 ? -23.894 25.506 15.826 1.00 35.16 434 SER A O 1
ATOM 3540 N N . THR A 1 435 ? -24.568 27.566 16.386 1.00 36.66 435 THR A N 1
ATOM 3541 C CA . THR A 1 435 ? -24.118 28.214 15.141 1.00 36.66 435 THR A CA 1
ATOM 3542 C C . THR A 1 435 ? -22.779 28.914 15.349 1.00 36.66 435 THR A C 1
ATOM 3544 O O . THR A 1 435 ? -22.736 30.007 15.916 1.00 36.66 435 THR A O 1
ATOM 3547 N N . LEU A 1 436 ? -21.693 28.322 14.847 1.00 45.62 436 LEU A N 1
ATOM 3548 C CA . LEU A 1 436 ? -20.372 28.951 14.841 1.00 45.62 436 LEU A CA 1
ATOM 3549 C C . LEU A 1 436 ? -20.022 29.529 13.457 1.00 45.62 436 LEU A C 1
ATOM 3551 O O . LEU A 1 436 ? -20.223 28.883 12.433 1.00 45.62 436 LEU A O 1
ATOM 3555 N N . THR A 1 437 ? -19.457 30.740 13.460 1.00 37.78 437 THR A N 1
ATOM 3556 C CA . THR A 1 437 ? -18.607 31.337 12.405 1.00 37.78 437 THR A CA 1
ATOM 3557 C C . THR A 1 437 ? -19.045 31.236 10.931 1.00 37.78 437 THR A C 1
ATOM 3559 O O . THR A 1 437 ? -18.700 30.289 10.228 1.00 37.78 437 THR A O 1
ATOM 3562 N N . LYS A 1 438 ? -19.608 32.330 10.387 1.00 39.31 438 LYS A N 1
ATOM 3563 C CA . LYS A 1 438 ? -19.489 32.661 8.949 1.00 39.31 438 LYS A CA 1
ATOM 3564 C C . LYS A 1 438 ? -19.494 34.176 8.679 1.00 39.31 438 LYS A C 1
ATOM 3566 O O . LYS A 1 438 ? -20.498 34.716 8.220 1.00 39.31 438 LYS A O 1
ATOM 3571 N N . LYS A 1 439 ? -18.377 34.863 8.969 1.00 40.28 439 LYS A N 1
ATOM 3572 C CA . LYS A 1 439 ? -18.069 36.219 8.457 1.00 40.28 439 LYS A CA 1
ATOM 3573 C C . LYS A 1 439 ? -16.608 36.642 8.714 1.00 40.28 439 LYS A C 1
ATOM 3575 O O . LYS A 1 439 ? -16.302 37.239 9.737 1.00 40.28 439 LYS A O 1
ATOM 3580 N N . VAL A 1 440 ? -15.738 36.383 7.742 1.00 40.94 440 VAL A N 1
ATOM 3581 C CA . VAL A 1 440 ? -14.621 37.271 7.359 1.00 40.94 440 VAL A CA 1
ATOM 3582 C C . VAL A 1 440 ? -14.695 37.385 5.832 1.00 40.94 440 VAL A C 1
ATOM 3584 O O . VAL A 1 440 ? -15.238 36.488 5.183 1.00 40.94 440 VAL A O 1
ATOM 3587 N N . VAL A 1 441 ? -14.288 38.527 5.284 1.00 46.06 441 VAL A N 1
ATOM 3588 C CA . VAL A 1 441 ? -14.641 38.990 3.935 1.00 46.06 441 VAL A CA 1
ATOM 3589 C C . VAL A 1 441 ? -13.379 39.432 3.191 1.00 46.06 441 VAL A C 1
ATOM 3591 O O . VAL A 1 441 ? -12.509 40.052 3.792 1.00 46.06 441 VAL A O 1
ATOM 3594 N N . ASP A 1 442 ? -13.330 39.083 1.906 1.00 35.75 442 ASP A N 1
ATOM 3595 C CA . ASP A 1 442 ? -12.516 39.603 0.799 1.00 35.75 442 ASP A CA 1
ATOM 3596 C C . ASP A 1 442 ? -11.044 39.985 1.055 1.00 35.75 442 ASP A C 1
ATOM 3598 O O . ASP A 1 442 ? -10.720 41.055 1.569 1.00 35.75 442 ASP A O 1
ATOM 3602 N N . ALA A 1 443 ? -10.138 39.174 0.499 1.00 41.03 443 ALA A N 1
ATOM 3603 C CA . ALA A 1 443 ? -8.765 39.568 0.186 1.00 41.03 443 ALA A CA 1
ATOM 3604 C C . ALA A 1 443 ? -8.516 39.396 -1.324 1.00 41.03 443 ALA A C 1
ATOM 3606 O O . ALA A 1 443 ? -8.211 38.305 -1.802 1.00 41.03 443 ALA A O 1
ATOM 3607 N N . ASN A 1 444 ? -8.675 40.481 -2.087 1.00 36.69 444 ASN A N 1
ATOM 3608 C CA . ASN A 1 444 ? -8.348 40.513 -3.515 1.00 36.69 444 ASN A CA 1
ATOM 3609 C C . ASN A 1 444 ? -6.840 40.327 -3.739 1.00 36.69 444 ASN A C 1
ATOM 3611 O O . ASN A 1 444 ? -6.049 41.131 -3.248 1.00 36.69 444 ASN A O 1
ATOM 3615 N N . VAL A 1 445 ? -6.456 39.382 -4.601 1.00 39.12 445 VAL A N 1
ATOM 3616 C CA . VAL A 1 445 ? -5.172 39.427 -5.318 1.00 39.12 445 VAL A CA 1
ATOM 3617 C C . VAL A 1 445 ? -5.448 39.236 -6.806 1.00 39.12 445 VAL A C 1
ATOM 3619 O O . VAL A 1 445 ? -5.609 38.122 -7.295 1.00 39.12 445 VAL A O 1
ATOM 3622 N N . SER A 1 446 ? -5.531 40.355 -7.526 1.00 35.53 446 SER A N 1
ATOM 3623 C CA . SER A 1 446 ? -5.543 40.364 -8.989 1.00 35.53 446 SER A CA 1
ATOM 3624 C C . SER A 1 446 ? -4.107 40.433 -9.504 1.00 35.53 446 SER A C 1
ATOM 3626 O O . SER A 1 446 ? -3.347 41.307 -9.090 1.00 35.53 446 SER A O 1
ATOM 3628 N N . CYS A 1 447 ? -3.750 39.554 -10.440 1.00 35.09 447 CYS A N 1
ATOM 3629 C CA . CYS A 1 447 ? -2.482 39.611 -11.167 1.00 35.09 447 CYS A CA 1
ATOM 3630 C C . CYS A 1 447 ? -2.721 39.788 -12.671 1.00 35.09 447 CYS A C 1
ATOM 3632 O O . CYS A 1 447 ? -2.342 38.955 -13.492 1.00 35.09 447 CYS A O 1
ATOM 3634 N N . THR A 1 448 ? -3.339 40.908 -13.043 1.00 34.88 448 THR A N 1
ATOM 3635 C CA . THR A 1 448 ? -3.284 41.415 -14.418 1.00 34.88 448 THR A CA 1
ATOM 3636 C C . THR A 1 448 ? -1.859 41.842 -14.763 1.00 34.88 448 THR A C 1
ATOM 3638 O O . THR A 1 448 ? -1.334 42.757 -14.134 1.00 34.88 448 THR A O 1
ATOM 3641 N N . ASN A 1 449 ? -1.264 41.252 -15.798 1.00 39.47 449 ASN A N 1
ATOM 3642 C CA . ASN A 1 449 ? -0.112 41.827 -16.493 1.00 39.47 449 ASN A CA 1
ATOM 3643 C C . ASN A 1 449 ? -0.252 41.550 -17.994 1.00 39.47 449 ASN A C 1
ATOM 3645 O O . ASN A 1 449 ? -0.022 40.435 -18.457 1.00 39.47 449 ASN A O 1
ATOM 3649 N N . SER A 1 450 ? -0.677 42.563 -18.747 1.00 40.53 450 SER A N 1
ATOM 3650 C CA . SER A 1 450 ? -0.799 42.522 -20.206 1.00 40.53 450 SER A CA 1
ATOM 3651 C C . SER A 1 450 ? 0.315 43.336 -20.866 1.00 40.53 450 SER A C 1
ATOM 3653 O O . SER A 1 450 ? 0.971 44.132 -20.203 1.00 40.53 450 SER A O 1
ATOM 3655 N N . SER A 1 451 ? 0.413 43.234 -22.198 1.00 36.72 451 SER A N 1
ATOM 3656 C CA . SER A 1 451 ? 0.980 44.256 -23.106 1.00 36.72 451 SER A CA 1
ATOM 3657 C C . SER A 1 451 ? 2.431 44.719 -22.840 1.00 36.72 451 SER A C 1
ATOM 3659 O O . SER A 1 451 ? 2.698 45.504 -21.943 1.00 36.72 451 SER A O 1
ATOM 3661 N N . VAL A 1 452 ? 3.408 44.248 -23.624 1.00 41.69 452 VAL A N 1
ATOM 3662 C CA . VAL A 1 452 ? 3.810 44.853 -24.922 1.00 41.69 452 VAL A CA 1
ATOM 3663 C C . VAL A 1 452 ? 4.493 46.222 -24.791 1.00 41.69 452 VAL A C 1
ATOM 3665 O O . VAL A 1 452 ? 3.855 47.195 -24.417 1.00 41.69 452 VAL A O 1
ATOM 3668 N N . VAL A 1 453 ? 5.737 46.307 -25.281 1.00 44.56 453 VAL A N 1
ATOM 3669 C CA . VAL A 1 453 ? 6.226 47.361 -26.199 1.00 44.56 453 VAL A CA 1
ATOM 3670 C C . VAL A 1 453 ? 7.425 46.800 -26.985 1.00 44.56 453 VAL A C 1
ATOM 3672 O O . VAL A 1 453 ? 8.169 45.965 -26.476 1.00 44.56 453 VAL A O 1
ATOM 3675 N N . SER A 1 454 ? 7.594 47.225 -28.240 1.00 42.06 454 SER A N 1
ATOM 3676 C CA . SER A 1 454 ? 8.599 46.710 -29.190 1.00 42.06 454 SER A CA 1
ATOM 3677 C C . SER A 1 454 ? 9.603 47.783 -29.630 1.00 42.06 454 SER A C 1
ATOM 3679 O O . SER A 1 454 ? 9.254 48.962 -29.654 1.00 42.06 454 SER A O 1
ATOM 3681 N N . ARG A 1 455 ? 10.804 47.356 -30.061 1.00 43.69 455 ARG A N 1
ATOM 3682 C CA . ARG A 1 455 ? 11.737 47.994 -31.034 1.00 43.69 455 ARG A CA 1
ATOM 3683 C C . ARG A 1 455 ? 12.967 47.067 -31.170 1.00 43.69 455 ARG A C 1
ATOM 3685 O O . ARG A 1 455 ? 13.429 46.589 -30.144 1.00 43.69 455 ARG A O 1
ATOM 3692 N N . SER A 1 456 ? 13.440 46.586 -32.331 1.00 42.88 456 SER A N 1
ATOM 3693 C CA . SER A 1 456 ? 13.820 47.209 -33.626 1.00 42.88 456 SER A CA 1
ATOM 3694 C C . SER A 1 456 ? 14.986 48.204 -33.490 1.00 42.88 456 SER A C 1
ATOM 3696 O O . SER A 1 456 ? 14.889 49.090 -32.645 1.00 42.88 456 SER A O 1
ATOM 3698 N N . ALA A 1 457 ? 16.057 48.184 -34.292 1.00 48.25 457 ALA A N 1
ATOM 3699 C CA . ALA A 1 457 ? 16.343 47.479 -35.562 1.00 48.25 457 ALA A CA 1
ATOM 3700 C C . ALA A 1 457 ? 17.854 47.044 -35.595 1.00 48.25 457 ALA A C 1
ATOM 3702 O O . ALA A 1 457 ? 18.435 46.958 -34.518 1.00 48.25 457 ALA A O 1
ATOM 3703 N N . ASP A 1 458 ? 18.568 46.715 -36.688 1.00 49.56 458 ASP A N 1
ATOM 3704 C CA . ASP A 1 458 ? 18.324 46.868 -38.138 1.00 49.56 458 ASP A CA 1
ATOM 3705 C C . ASP A 1 458 ? 19.218 45.939 -39.016 1.00 49.56 458 ASP A C 1
ATOM 3707 O O . ASP A 1 458 ? 20.072 45.249 -38.470 1.00 49.56 458 ASP A O 1
ATOM 3711 N N . THR A 1 459 ? 19.004 45.945 -40.349 1.00 50.88 459 THR A N 1
ATOM 3712 C CA . THR A 1 459 ? 19.862 45.524 -41.511 1.00 50.88 459 THR A CA 1
ATOM 3713 C C . THR A 1 459 ? 21.095 44.611 -41.302 1.00 50.88 459 THR A C 1
ATOM 3715 O O . THR A 1 459 ? 21.939 44.896 -40.463 1.00 50.88 459 THR A O 1
ATOM 3718 N N . GLY A 1 460 ? 21.426 43.618 -42.147 1.00 46.72 460 GLY A N 1
ATOM 3719 C CA . GLY A 1 460 ? 20.953 43.174 -43.482 1.00 46.72 460 GLY A CA 1
ATOM 3720 C C . GLY A 1 460 ? 22.104 42.418 -44.211 1.00 46.72 460 GLY A C 1
ATOM 3721 O O . GLY A 1 460 ? 23.229 42.457 -43.727 1.00 46.72 460 GLY A O 1
ATOM 3722 N N . GLY A 1 461 ? 21.960 41.709 -45.342 1.00 47.66 461 GLY A N 1
ATOM 3723 C CA . GLY A 1 461 ? 20.794 41.342 -46.163 1.00 47.66 461 GLY A CA 1
ATOM 3724 C C . GLY A 1 461 ? 21.206 40.565 -47.446 1.00 47.66 461 GLY A C 1
ATOM 3725 O O . GLY A 1 461 ? 22.382 40.545 -47.797 1.00 47.66 461 GLY A O 1
ATOM 3726 N N . GLY A 1 462 ? 20.238 39.967 -48.165 1.00 49.06 462 GLY A N 1
ATOM 3727 C CA . GLY A 1 462 ? 20.420 39.268 -49.464 1.00 49.06 462 GLY A CA 1
ATOM 3728 C C . GLY A 1 462 ? 20.904 37.798 -49.386 1.00 49.06 462 GLY A C 1
ATOM 3729 O O . GLY A 1 462 ? 21.548 37.418 -48.419 1.00 49.06 462 GLY A O 1
ATOM 3730 N N . SER A 1 463 ? 20.629 36.907 -50.354 1.00 45.97 463 SER A N 1
ATOM 3731 C CA . SER A 1 463 ? 19.662 36.968 -51.469 1.00 45.97 463 SER A CA 1
ATOM 3732 C C . SER A 1 463 ? 19.224 35.558 -51.940 1.00 45.97 463 SER A C 1
ATOM 3734 O O . SER A 1 463 ? 20.011 34.621 -51.935 1.00 45.97 463 SER A O 1
ATOM 3736 N N . LEU A 1 464 ? 17.955 35.477 -52.352 1.00 47.03 464 LEU A N 1
ATOM 3737 C CA . LEU A 1 464 ? 17.123 34.396 -52.935 1.00 47.03 464 LEU A CA 1
ATOM 3738 C C . LEU A 1 464 ? 17.728 33.588 -54.127 1.00 47.03 464 LEU A C 1
ATOM 3740 O O . LEU A 1 464 ? 18.745 34.040 -54.653 1.00 47.03 464 LEU A O 1
ATOM 3744 N N . PRO A 1 465 ? 17.066 32.523 -54.684 1.00 54.50 465 PRO A N 1
ATOM 3745 C CA . PRO A 1 465 ? 15.770 31.892 -54.317 1.00 54.50 465 PRO A CA 1
ATOM 3746 C C . PRO A 1 465 ? 15.684 30.329 -54.291 1.00 54.50 465 PRO A C 1
ATOM 3748 O O . PRO A 1 465 ? 16.377 29.623 -55.010 1.00 54.50 465 PRO A O 1
ATOM 3751 N N . LEU A 1 466 ? 14.683 29.830 -53.546 1.00 42.31 466 LEU A N 1
ATOM 3752 C CA . LEU A 1 466 ? 13.663 28.809 -53.906 1.00 42.31 466 LEU A CA 1
ATOM 3753 C C . LEU A 1 466 ? 13.988 27.608 -54.843 1.00 42.31 466 LEU A C 1
ATOM 3755 O O . LEU A 1 466 ? 14.144 27.783 -56.046 1.00 42.31 466 LEU A O 1
ATOM 3759 N N . ILE A 1 467 ? 13.770 26.386 -54.330 1.00 44.94 467 ILE A N 1
ATOM 3760 C CA . ILE A 1 467 ? 12.889 25.340 -54.916 1.00 44.94 467 ILE A CA 1
ATOM 3761 C C . ILE A 1 467 ? 12.311 24.500 -53.757 1.00 44.94 467 ILE A C 1
ATOM 3763 O O . ILE A 1 467 ? 12.986 24.295 -52.750 1.00 44.94 467 ILE A O 1
ATOM 3767 N N . THR A 1 468 ? 11.054 24.055 -53.862 1.00 38.91 468 THR A N 1
ATOM 3768 C CA . THR A 1 468 ? 10.299 23.397 -52.776 1.00 38.91 468 THR A CA 1
ATOM 3769 C C . THR A 1 468 ? 9.751 22.027 -53.181 1.00 38.91 468 THR A C 1
ATOM 3771 O O . THR A 1 468 ? 9.109 21.915 -54.215 1.00 38.91 468 THR A O 1
ATOM 3774 N N . MET A 1 469 ? 9.954 21.016 -52.327 1.00 49.19 469 MET A N 1
ATOM 3775 C CA . MET A 1 469 ? 9.263 19.710 -52.214 1.00 49.19 469 MET A CA 1
ATOM 3776 C C . MET A 1 469 ? 9.749 19.072 -50.892 1.00 49.19 469 MET A C 1
ATOM 3778 O O . MET A 1 469 ? 10.903 19.281 -50.535 1.00 49.19 469 MET A O 1
ATOM 3782 N N . SER A 1 470 ? 9.003 18.274 -50.125 1.00 44.94 470 SER A N 1
ATOM 3783 C CA . SER A 1 470 ? 7.548 18.101 -49.977 1.00 44.94 470 SER A CA 1
ATOM 3784 C C . SER A 1 470 ? 7.285 17.667 -48.516 1.00 44.94 470 SER A C 1
ATOM 3786 O O . SER A 1 470 ? 8.213 17.247 -47.828 1.00 44.94 470 SER A O 1
ATOM 3788 N N . GLY A 1 471 ? 6.071 17.849 -47.993 1.00 39.31 471 GLY A N 1
ATOM 3789 C CA . GLY A 1 471 ? 5.840 17.930 -46.541 1.00 39.31 471 GLY A CA 1
ATOM 3790 C C . GLY A 1 471 ? 5.721 16.611 -45.759 1.00 39.31 471 GLY A C 1
ATOM 3791 O O . GLY A 1 471 ? 5.284 15.591 -46.282 1.00 39.31 471 GLY A O 1
ATOM 3792 N N . SER A 1 472 ? 5.986 16.696 -44.449 1.00 47.56 472 SER A N 1
ATOM 3793 C CA . SER A 1 472 ? 5.355 15.866 -43.409 1.00 47.56 472 SER A CA 1
ATOM 3794 C C . SER A 1 472 ? 5.311 16.644 -42.076 1.00 47.56 472 SER A C 1
ATOM 3796 O O . SER A 1 472 ? 6.359 17.133 -41.645 1.00 47.56 472 SER A O 1
ATOM 3798 N N . PRO A 1 473 ? 4.140 16.836 -41.430 1.00 42.81 473 PRO A N 1
ATOM 3799 C CA . PRO A 1 473 ? 4.015 17.674 -40.237 1.00 42.81 473 PRO A CA 1
ATOM 3800 C C . PRO A 1 473 ? 4.002 16.857 -38.934 1.00 42.81 473 PRO A C 1
ATOM 3802 O O . PRO A 1 473 ? 2.958 16.354 -38.516 1.00 42.81 473 PRO A O 1
ATOM 3805 N N . PHE A 1 474 ? 5.130 16.795 -38.222 1.00 46.34 474 PHE A N 1
ATOM 3806 C CA . PHE A 1 474 ? 5.124 16.307 -36.838 1.00 46.34 474 PHE A CA 1
ATOM 3807 C C . PHE A 1 474 ? 4.624 17.390 -35.875 1.00 46.34 474 PHE A C 1
ATOM 3809 O O . PHE A 1 474 ? 5.365 18.277 -35.451 1.00 46.34 474 PHE A O 1
ATOM 3816 N N . PHE A 1 475 ? 3.341 17.300 -35.523 1.00 50.31 475 PHE A N 1
ATOM 3817 C CA . PHE A 1 475 ? 2.753 18.059 -34.422 1.00 50.31 475 PHE A CA 1
ATOM 3818 C C . PHE A 1 475 ? 3.426 17.667 -33.101 1.00 50.31 475 PHE A C 1
ATOM 3820 O O . PHE A 1 475 ? 3.388 16.503 -32.705 1.00 50.31 475 PHE A O 1
ATOM 3827 N N . SER A 1 476 ? 3.993 18.647 -32.396 1.00 42.06 476 SER A N 1
ATOM 3828 C CA 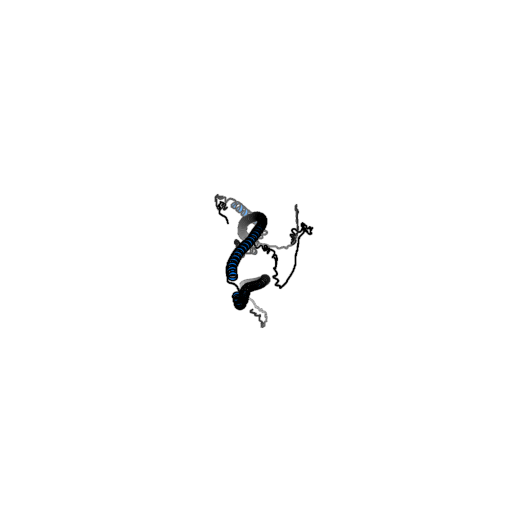. SER A 1 476 ? 4.481 18.475 -31.025 1.00 42.06 476 SER A CA 1
ATOM 3829 C C . SER A 1 476 ? 3.412 18.963 -30.035 1.00 42.06 476 SER A C 1
ATOM 3831 O O . SER A 1 476 ? 3.166 20.172 -29.970 1.00 42.06 476 SER A O 1
ATOM 3833 N N . PRO A 1 477 ? 2.736 18.070 -29.284 1.00 57.62 477 PRO A N 1
ATOM 3834 C CA . PRO A 1 477 ? 1.760 18.463 -28.274 1.00 57.62 477 PRO A CA 1
ATOM 3835 C C . PRO A 1 477 ? 2.485 18.951 -27.013 1.00 57.62 477 PRO A C 1
ATOM 3837 O O . PRO A 1 477 ? 2.774 18.184 -26.095 1.00 57.62 477 PRO A O 1
ATOM 3840 N N . ALA A 1 478 ? 2.800 20.244 -26.971 1.00 45.31 478 ALA A N 1
ATOM 3841 C CA . ALA A 1 478 ? 3.459 20.850 -25.823 1.00 45.31 478 ALA A CA 1
ATOM 3842 C C . ALA A 1 478 ? 2.551 20.858 -24.576 1.00 45.31 478 ALA A C 1
ATOM 3844 O O . ALA A 1 478 ? 1.520 21.525 -24.554 1.00 45.31 478 ALA A O 1
ATOM 3845 N N . ASN A 1 479 ? 3.005 20.177 -23.521 1.00 41.62 479 ASN A N 1
ATOM 3846 C CA . ASN A 1 479 ? 2.749 20.485 -22.109 1.00 41.62 479 ASN A CA 1
ATOM 3847 C C . ASN A 1 479 ? 1.301 20.856 -21.725 1.00 41.62 479 ASN A C 1
ATOM 3849 O O . ASN A 1 479 ? 1.036 21.974 -21.278 1.00 41.62 479 ASN A O 1
ATOM 3853 N N . VAL A 1 480 ? 0.382 19.887 -21.770 1.00 42.53 480 VAL A N 1
ATOM 3854 C CA . VAL A 1 480 ? -0.832 19.973 -20.942 1.00 42.53 480 VAL A CA 1
ATOM 3855 C C . VAL A 1 480 ? -0.423 19.758 -19.484 1.00 42.53 480 VAL A C 1
ATOM 3857 O O . VAL A 1 480 ? -0.070 18.646 -19.093 1.00 42.53 480 VAL A O 1
ATOM 3860 N N . LEU A 1 481 ? -0.460 20.823 -18.677 1.00 41.72 481 LEU A N 1
ATOM 3861 C CA . LEU A 1 481 ? -0.328 20.715 -17.224 1.00 41.72 481 LEU A CA 1
ATOM 3862 C C . LEU A 1 481 ? -1.488 19.875 -16.677 1.00 41.72 481 LEU A C 1
ATOM 3864 O O . LEU A 1 481 ? -2.639 20.308 -16.709 1.00 41.72 481 LEU A O 1
ATOM 3868 N N . VAL A 1 482 ? -1.174 18.708 -16.119 1.00 48.34 482 VAL A N 1
ATOM 3869 C CA . VAL A 1 482 ? -2.073 18.025 -15.186 1.00 48.34 482 VAL A CA 1
ATOM 3870 C C . VAL A 1 482 ? -1.912 18.727 -13.830 1.00 48.34 482 VAL A C 1
ATOM 3872 O O . VAL A 1 482 ? -0.799 18.727 -13.299 1.00 48.34 482 VAL A O 1
ATOM 3875 N N . PRO A 1 483 ? -2.957 19.370 -13.275 1.00 50.69 483 PRO A N 1
ATOM 3876 C CA . PRO A 1 483 ? -2.870 19.986 -11.954 1.00 50.69 483 PRO A CA 1
ATOM 3877 C C . PRO A 1 483 ? -2.685 18.910 -10.868 1.00 50.69 483 PRO A C 1
ATOM 3879 O O . PRO A 1 483 ? -3.083 17.759 -11.072 1.00 50.69 483 PRO A O 1
ATOM 3882 N N . PRO A 1 484 ? -2.096 19.252 -9.708 1.00 44.28 484 PRO A N 1
ATOM 3883 C CA . PRO A 1 484 ? -1.876 18.286 -8.639 1.00 44.28 484 PRO A CA 1
ATOM 3884 C C . PRO A 1 484 ? -3.202 17.704 -8.138 1.00 44.28 484 PRO A C 1
ATOM 3886 O O . PRO A 1 484 ? -4.168 18.430 -7.897 1.00 44.28 484 PRO A O 1
ATOM 3889 N N . ILE A 1 485 ? -3.229 16.385 -7.938 1.00 56.16 485 ILE A N 1
ATOM 3890 C CA . ILE A 1 485 ? -4.336 15.704 -7.263 1.00 56.16 485 ILE A CA 1
ATOM 3891 C C . ILE A 1 485 ? -4.273 16.090 -5.782 1.00 56.16 485 ILE A C 1
ATOM 3893 O O . ILE A 1 485 ? -3.459 15.564 -5.022 1.00 56.16 485 ILE A O 1
ATOM 3897 N N . GLU A 1 486 ? -5.117 17.040 -5.378 1.00 42.47 486 GLU A N 1
ATOM 3898 C CA . GLU A 1 486 ? -5.286 17.406 -3.974 1.00 42.47 486 GLU A CA 1
ATOM 3899 C C . GLU A 1 486 ? -5.866 16.220 -3.189 1.00 42.47 486 GLU A C 1
ATOM 3901 O O . GLU A 1 486 ? -7.058 15.914 -3.280 1.00 42.47 486 GLU A O 1
ATOM 3906 N N . TRP A 1 487 ? -5.037 15.579 -2.364 1.00 53.34 487 TRP A N 1
ATOM 3907 C CA . TRP A 1 487 ? -5.475 14.569 -1.400 1.00 53.34 487 TRP A CA 1
ATOM 3908 C C . TRP A 1 487 ? -6.279 15.216 -0.264 1.00 53.34 487 TRP A C 1
ATOM 3910 O O . TRP A 1 487 ? -5.783 15.446 0.839 1.00 53.34 487 TRP A O 1
ATOM 3920 N N . ARG A 1 488 ? -7.551 15.529 -0.535 1.00 40.12 488 ARG A N 1
ATOM 3921 C CA . ARG A 1 488 ? -8.500 16.054 0.457 1.00 40.12 488 ARG A CA 1
ATOM 3922 C C . ARG A 1 488 ? -8.964 14.943 1.399 1.00 40.12 488 ARG A C 1
ATOM 3924 O O . ARG A 1 488 ? -10.078 14.437 1.293 1.00 40.12 488 ARG A O 1
ATOM 3931 N N . SER A 1 489 ? -8.102 14.597 2.352 1.00 42.50 489 SER A N 1
ATOM 3932 C CA . SER A 1 489 ? -8.385 13.677 3.460 1.00 42.50 489 SER A CA 1
ATOM 3933 C C . SER A 1 489 ? -9.409 14.263 4.440 1.00 42.50 489 SER A C 1
ATOM 3935 O O . SER A 1 489 ? -9.081 14.668 5.551 1.00 42.50 489 SER A O 1
ATOM 3937 N N . THR A 1 490 ? -10.680 14.304 4.037 1.00 41.59 490 THR A N 1
ATOM 3938 C CA . THR A 1 490 ? -11.805 14.740 4.877 1.00 41.59 490 THR A CA 1
ATOM 3939 C C . THR A 1 490 ? -12.649 13.552 5.337 1.00 41.59 490 THR A C 1
ATOM 3941 O O . THR A 1 490 ? -13.804 13.412 4.943 1.00 41.59 490 THR A O 1
ATOM 3944 N N . SER A 1 491 ? -12.080 12.698 6.193 1.00 43.25 491 SER A N 1
ATOM 3945 C CA . SER A 1 491 ? -12.843 11.714 6.977 1.00 43.25 491 SER A CA 1
ATOM 3946 C C . SER A 1 491 ? -12.999 12.225 8.403 1.00 43.25 491 SER A C 1
ATOM 3948 O O . SER A 1 491 ? -12.119 12.073 9.246 1.00 43.25 491 SER A O 1
ATOM 3950 N N . ARG A 1 492 ? -14.117 12.913 8.639 1.00 42.19 492 ARG A N 1
ATOM 3951 C CA . ARG A 1 492 ? -14.391 13.656 9.865 1.00 42.19 492 ARG A CA 1
ATOM 3952 C C . ARG A 1 492 ? -15.300 12.864 10.815 1.00 42.19 492 ARG A C 1
ATOM 3954 O O . ARG A 1 492 ? -16.469 12.670 10.513 1.00 42.19 492 ARG A O 1
ATOM 3961 N N . GLU A 1 493 ? -14.757 12.536 11.988 1.00 37.91 493 GLU A N 1
ATOM 3962 C CA . GLU A 1 493 ? -15.441 12.646 13.291 1.00 37.91 493 GLU A CA 1
ATOM 3963 C C . GLU A 1 493 ? -16.829 11.970 13.409 1.00 37.91 493 GLU A C 1
ATOM 3965 O O . GLU A 1 493 ? -17.868 12.623 13.326 1.00 37.91 493 GLU A O 1
ATOM 3970 N N . MET A 1 494 ? -16.844 10.670 13.725 1.00 47.06 494 MET A N 1
ATOM 3971 C CA . MET A 1 494 ? -17.991 10.012 14.369 1.00 47.06 494 MET A CA 1
ATOM 3972 C C . MET A 1 494 ? -17.563 9.462 15.730 1.00 47.06 494 MET A C 1
ATOM 3974 O O . MET A 1 494 ? -16.665 8.630 15.830 1.00 47.06 494 MET A O 1
ATOM 3978 N N . GLN A 1 495 ? -18.177 9.988 16.789 1.00 41.91 495 GLN A N 1
ATOM 3979 C CA . GLN A 1 495 ? -17.828 9.712 18.182 1.00 41.91 495 GLN A CA 1
ATOM 3980 C C . GLN A 1 495 ? -18.566 8.456 18.672 1.00 41.91 495 GLN A C 1
ATOM 3982 O O . GLN A 1 495 ? -19.781 8.358 18.517 1.00 41.91 495 GLN A O 1
ATOM 3987 N N . ALA A 1 496 ? -17.850 7.510 19.289 1.00 43.38 496 ALA A N 1
ATOM 3988 C CA . ALA A 1 496 ? -18.423 6.258 19.806 1.00 43.38 496 ALA A CA 1
ATOM 3989 C C . ALA A 1 496 ? -17.831 5.849 21.173 1.00 43.38 496 ALA A C 1
ATOM 3991 O O . ALA A 1 496 ? -17.545 4.681 21.438 1.00 43.38 496 ALA A O 1
ATOM 3992 N N . THR A 1 497 ? -17.627 6.819 22.066 1.00 38.41 497 THR A N 1
ATOM 3993 C CA . THR A 1 497 ? -17.141 6.586 23.434 1.00 38.41 497 THR A CA 1
ATOM 3994 C C . THR A 1 497 ? -18.243 6.014 24.330 1.00 38.41 497 THR A C 1
ATOM 3996 O O . THR A 1 497 ? -18.943 6.772 24.999 1.00 38.41 497 THR A O 1
ATOM 3999 N N . ASN A 1 498 ? -18.406 4.685 24.378 1.00 42.34 498 ASN A N 1
ATOM 4000 C CA . ASN A 1 498 ? -19.222 4.052 25.428 1.00 42.34 498 ASN A CA 1
ATOM 4001 C C . ASN A 1 498 ? -18.803 2.608 25.795 1.00 42.34 498 ASN A C 1
ATOM 4003 O O . ASN A 1 498 ? -19.612 1.683 25.828 1.00 42.34 498 ASN A O 1
ATOM 4007 N N . GLY A 1 499 ? -17.514 2.405 26.086 1.00 40.97 499 GLY A N 1
ATOM 4008 C CA . GLY A 1 499 ? -16.943 1.120 26.530 1.00 40.97 499 GLY A CA 1
ATOM 4009 C C . GLY A 1 499 ? -17.112 0.815 28.029 1.00 40.97 499 GLY A C 1
ATOM 4010 O O . GLY A 1 499 ? -16.228 0.210 28.627 1.00 40.97 499 GLY A O 1
ATOM 4011 N N . GLY A 1 500 ? -18.192 1.283 28.664 1.00 37.78 500 GLY A N 1
ATOM 4012 C CA . GLY A 1 500 ? -18.334 1.339 30.126 1.00 37.78 500 GLY A CA 1
ATOM 4013 C C . GLY A 1 500 ? -19.347 0.363 30.728 1.00 37.78 500 GLY A C 1
ATOM 4014 O O . GLY A 1 500 ? -20.323 0.808 31.324 1.00 37.78 500 GLY A O 1
ATOM 4015 N N . ARG A 1 501 ? -19.129 -0.958 30.629 1.00 39.94 501 ARG A N 1
ATOM 4016 C CA . ARG A 1 501 ? -19.970 -1.966 31.317 1.00 39.94 501 ARG A CA 1
ATOM 4017 C C . ARG A 1 501 ? -19.238 -2.621 32.492 1.00 39.94 501 ARG A C 1
ATOM 4019 O O . ARG A 1 501 ? -18.879 -3.796 32.437 1.00 39.94 501 ARG A O 1
ATOM 4026 N N . LEU A 1 502 ? -19.009 -1.844 33.551 1.00 48.81 502 LEU A N 1
ATOM 4027 C CA . LEU A 1 502 ? -18.479 -2.365 34.813 1.00 48.81 502 LEU A CA 1
ATOM 4028 C C . LEU A 1 502 ? -19.535 -3.226 35.534 1.00 48.81 502 LEU A C 1
ATOM 4030 O O . LEU A 1 502 ? -20.737 -3.031 35.355 1.00 48.81 502 LEU A O 1
ATOM 4034 N N . VAL A 1 503 ? -19.081 -4.182 36.344 1.00 43.75 503 VAL A N 1
ATOM 4035 C CA . VAL A 1 503 ? -19.938 -5.074 37.140 1.00 43.75 503 VAL A CA 1
ATOM 4036 C C . VAL A 1 503 ? -20.705 -4.268 38.193 1.00 43.75 503 VAL A C 1
ATOM 4038 O O . VAL A 1 503 ? -20.089 -3.648 39.057 1.00 43.75 503 VAL A O 1
ATOM 4041 N N . GLU A 1 504 ? -22.037 -4.301 38.143 1.00 41.28 504 GLU A N 1
ATOM 4042 C CA . GLU A 1 504 ? -22.889 -3.704 39.177 1.00 41.28 504 GLU A CA 1
ATOM 4043 C C . GLU A 1 504 ? -23.037 -4.656 40.376 1.00 41.28 504 GLU A C 1
ATOM 4045 O O . GLU A 1 504 ? -23.273 -5.858 40.221 1.00 41.28 504 GLU A O 1
ATOM 4050 N N . GLU A 1 505 ? -22.852 -4.123 41.586 1.00 40.31 505 GLU A N 1
ATOM 4051 C CA . GLU A 1 505 ? -22.860 -4.902 42.825 1.00 40.31 505 GLU A CA 1
ATOM 4052 C C . GLU A 1 505 ? -24.269 -5.363 43.228 1.00 40.31 505 GLU A C 1
ATOM 4054 O O . GLU A 1 505 ? -25.276 -4.716 42.945 1.00 40.31 505 GLU A O 1
ATOM 4059 N N . ARG A 1 506 ? -24.344 -6.479 43.965 1.00 42.91 506 ARG A N 1
ATOM 4060 C CA . ARG A 1 506 ? -25.602 -7.137 44.352 1.00 42.91 506 ARG A CA 1
ATOM 4061 C C . ARG A 1 506 ? -25.858 -7.069 45.868 1.00 42.91 506 ARG A C 1
ATOM 4063 O O . ARG A 1 506 ? -25.480 -8.005 46.577 1.00 42.91 506 ARG A O 1
ATOM 4070 N N . PRO A 1 507 ? -26.544 -6.037 46.393 1.00 42.34 507 PRO A N 1
ATOM 4071 C CA . PRO A 1 507 ? -26.932 -5.982 47.798 1.00 42.34 507 PRO A CA 1
ATOM 4072 C C . PRO A 1 507 ? -28.350 -6.534 48.032 1.00 42.34 507 PRO A C 1
ATOM 4074 O O . PRO A 1 507 ? -29.345 -5.834 47.891 1.00 42.34 507 PRO A O 1
ATOM 4077 N N . LEU A 1 508 ? -28.409 -7.798 48.461 1.00 39.75 508 LEU A N 1
ATOM 4078 C CA . LEU A 1 508 ? -29.357 -8.309 49.466 1.00 39.75 508 LEU A CA 1
ATOM 4079 C C . LEU A 1 508 ? -30.819 -7.809 49.389 1.00 39.75 508 LEU A C 1
ATOM 4081 O O . LEU A 1 508 ? -31.246 -6.964 50.178 1.00 39.75 508 LEU A O 1
ATOM 4085 N N . GLY A 1 509 ? -31.632 -8.456 48.550 1.00 35.50 509 GLY A N 1
ATOM 4086 C CA . GLY A 1 509 ? -33.078 -8.501 48.780 1.00 35.50 509 GLY A CA 1
ATOM 4087 C C . GLY A 1 509 ? -33.359 -9.272 50.073 1.00 35.50 509 GLY A C 1
ATOM 4088 O O . GLY A 1 509 ? -33.302 -10.499 50.077 1.00 35.50 509 GLY A O 1
ATOM 4089 N N . ILE A 1 510 ? -33.593 -8.558 51.179 1.00 50.56 510 ILE A N 1
ATOM 4090 C CA . ILE A 1 510 ? -33.914 -9.175 52.472 1.00 50.56 510 ILE A CA 1
ATOM 4091 C C . ILE A 1 510 ? -35.338 -9.721 52.403 1.00 50.56 510 ILE A C 1
ATOM 4093 O O . ILE A 1 510 ? -36.297 -8.957 52.303 1.00 50.56 510 ILE A O 1
ATOM 4097 N N . SER A 1 511 ? -35.429 -11.046 52.468 1.00 41.44 511 SER A N 1
ATOM 4098 C CA . SER A 1 511 ? -36.651 -11.835 52.412 1.00 41.44 511 SER A CA 1
ATOM 4099 C C . SER A 1 511 ? -37.762 -11.327 53.325 1.00 41.44 511 SER A C 1
ATOM 4101 O O . SER A 1 511 ? -37.529 -11.013 54.494 1.00 41.44 511 SER A O 1
ATOM 4103 N N . ASP A 1 512 ? -38.985 -11.392 52.802 1.00 43.31 512 ASP A N 1
ATOM 4104 C CA . ASP A 1 512 ? -40.080 -12.190 53.367 1.00 43.31 512 ASP A CA 1
ATOM 4105 C C . ASP A 1 512 ? -39.806 -12.746 54.771 1.00 43.31 512 ASP A C 1
ATOM 4107 O O . ASP A 1 512 ? -39.389 -13.892 54.960 1.00 43.31 512 ASP A O 1
ATOM 4111 N N . LEU A 1 513 ? -40.063 -11.912 55.776 1.00 43.66 513 LEU A N 1
ATOM 4112 C CA . LEU A 1 513 ? -40.040 -12.306 57.173 1.00 43.66 513 LEU A CA 1
ATOM 4113 C C . LEU A 1 513 ? -41.412 -12.068 57.805 1.00 43.66 513 LEU A C 1
ATOM 4115 O O . LEU A 1 513 ? -41.891 -10.941 57.893 1.00 43.66 513 LEU A O 1
ATOM 4119 N N . LEU A 1 514 ? -41.949 -13.162 58.356 1.00 43.50 514 LEU A N 1
ATOM 4120 C CA . LEU A 1 514 ? -42.977 -13.202 59.400 1.00 43.50 514 LEU A CA 1
ATOM 4121 C C . LEU A 1 514 ? -44.437 -12.987 58.965 1.00 43.50 514 LEU A C 1
ATOM 4123 O O . LEU A 1 514 ? -45.174 -12.192 59.548 1.00 43.50 514 LEU A O 1
ATOM 4127 N N . SER A 1 515 ? -44.923 -13.871 58.092 1.00 38.34 515 SER A N 1
ATOM 4128 C CA . SER A 1 515 ? -46.302 -14.365 58.204 1.00 38.34 515 SER A CA 1
ATOM 4129 C C . SER A 1 515 ? -46.447 -15.250 59.460 1.00 38.34 515 SER A C 1
ATOM 4131 O O . SER A 1 515 ? -46.369 -16.477 59.378 1.00 38.34 515 SER A O 1
ATOM 4133 N N . VAL A 1 516 ? -46.626 -14.639 60.637 1.00 45.91 516 VAL A N 1
ATOM 4134 C CA . VAL A 1 516 ? -46.926 -15.349 61.898 1.00 45.91 516 VAL A CA 1
ATOM 4135 C C . VAL A 1 516 ? -48.427 -15.222 62.204 1.00 45.91 516 VAL A C 1
ATOM 4137 O O . VAL A 1 516 ? -48.919 -14.098 62.322 1.00 45.91 516 VAL A O 1
ATOM 4140 N N . PRO A 1 517 ? -49.186 -16.330 62.307 1.00 44.97 517 PRO A N 1
ATOM 4141 C CA . PRO A 1 517 ? -50.643 -16.263 62.373 1.00 44.97 517 PRO A CA 1
ATOM 4142 C C . PRO A 1 517 ? -51.190 -15.940 63.775 1.00 44.97 517 PRO A C 1
ATOM 4144 O O . PRO A 1 517 ? -50.976 -16.671 64.735 1.00 44.97 517 PRO A O 1
ATOM 4147 N N . THR A 1 518 ? -51.992 -14.875 63.827 1.00 40.41 518 THR A N 1
ATOM 4148 C CA . THR A 1 518 ? -53.235 -14.752 64.616 1.00 40.41 518 THR A CA 1
ATOM 4149 C C . THR A 1 518 ? -53.218 -15.261 66.069 1.00 40.41 518 THR A C 1
ATOM 4151 O O . THR A 1 518 ? -53.710 -16.346 66.373 1.00 40.41 518 THR A O 1
ATOM 4154 N N . ALA A 1 519 ? -52.802 -14.394 66.998 1.00 43.88 519 ALA A N 1
ATOM 4155 C CA . ALA A 1 519 ? -53.184 -14.516 68.408 1.00 43.88 519 ALA A CA 1
ATOM 4156 C C . ALA A 1 519 ? -54.699 -14.226 68.620 1.00 43.88 519 ALA A C 1
ATOM 4158 O O . ALA A 1 519 ? -55.314 -13.564 67.772 1.00 43.88 519 ALA A O 1
ATOM 4159 N N . PRO A 1 520 ? -55.328 -14.700 69.719 1.00 44.81 520 PRO A N 1
ATOM 4160 C CA . PRO A 1 520 ? -56.779 -14.608 69.915 1.00 44.81 520 PRO A CA 1
ATOM 4161 C C . PRO A 1 520 ? -57.324 -13.178 70.046 1.00 44.81 520 PRO A C 1
ATOM 4163 O O . PRO A 1 520 ? -56.647 -12.254 70.494 1.00 44.81 520 PRO A O 1
ATOM 4166 N N . LYS A 1 521 ? -58.601 -12.995 69.688 1.00 47.81 521 LYS A N 1
ATOM 4167 C CA . LYS A 1 521 ? -59.302 -11.711 69.831 1.00 47.81 521 LYS A CA 1
ATOM 4168 C C . LYS A 1 521 ? -59.734 -11.519 71.288 1.00 47.81 521 LYS A C 1
ATOM 4170 O O . LYS A 1 521 ? -60.427 -12.363 71.832 1.00 47.81 521 LYS A O 1
ATOM 4175 N N . ILE A 1 522 ? -59.440 -10.352 71.860 1.00 54.19 522 ILE A N 1
ATOM 4176 C CA . ILE A 1 522 ? -59.726 -9.927 73.254 1.00 54.19 522 ILE A CA 1
ATOM 4177 C C . ILE A 1 522 ? -61.220 -9.972 73.683 1.00 54.19 522 ILE A C 1
ATOM 4179 O O . ILE A 1 522 ? -61.553 -9.641 74.816 1.00 54.19 522 ILE A O 1
ATOM 4183 N N . LYS A 1 523 ? -62.144 -10.411 72.819 1.00 54.06 523 LYS A N 1
ATOM 4184 C CA . LYS A 1 523 ? -63.595 -10.393 73.078 1.00 54.06 523 LYS A CA 1
ATOM 4185 C C . LYS A 1 523 ? -64.066 -11.352 74.177 1.00 54.06 523 LYS A C 1
ATOM 4187 O O . LYS A 1 523 ? -65.135 -11.114 74.729 1.00 54.06 523 LYS A O 1
ATOM 4192 N N . ASP A 1 524 ? -63.267 -12.360 74.515 1.00 49.94 524 ASP A N 1
ATOM 4193 C CA . ASP A 1 524 ? -63.656 -13.418 75.457 1.00 49.94 524 ASP A CA 1
ATOM 4194 C C . ASP A 1 524 ? -63.210 -13.119 76.905 1.00 49.94 524 ASP A C 1
ATOM 4196 O O . ASP A 1 524 ? -63.598 -13.811 77.848 1.00 49.94 524 ASP A O 1
ATOM 4200 N N . LEU A 1 525 ? -62.440 -12.040 77.117 1.00 46.47 525 LEU A N 1
ATOM 4201 C CA . LEU A 1 525 ? -62.167 -11.496 78.449 1.00 46.47 525 LEU A CA 1
ATOM 4202 C C . LEU A 1 525 ? -63.406 -10.749 78.956 1.00 46.47 525 LEU A C 1
ATOM 4204 O O . LEU A 1 525 ? -63.513 -9.527 78.834 1.00 46.47 525 LEU A O 1
ATOM 4208 N N . HIS A 1 526 ? -64.343 -11.523 79.517 1.00 49.22 526 HIS A N 1
ATOM 4209 C CA . HIS A 1 526 ? -65.578 -11.051 80.144 1.00 49.22 526 HIS A CA 1
ATOM 4210 C C . HIS A 1 526 ? -65.331 -9.773 80.948 1.00 49.22 526 HIS A C 1
ATOM 4212 O O . HIS A 1 526 ? -64.579 -9.776 81.927 1.00 49.22 526 HIS A O 1
ATOM 4218 N N . THR A 1 527 ? -65.964 -8.681 80.518 1.00 51.44 527 THR A N 1
ATOM 4219 C CA . THR A 1 527 ? -65.713 -7.345 81.054 1.00 51.44 527 THR A CA 1
ATOM 4220 C C . THR A 1 527 ? -66.053 -7.328 82.540 1.00 51.44 527 THR A C 1
ATOM 4222 O O . THR A 1 527 ? -67.224 -7.357 82.916 1.00 51.44 527 THR A O 1
ATOM 4225 N N . VAL A 1 528 ? -65.024 -7.306 83.393 1.00 52.88 528 VAL A N 1
ATOM 4226 C CA . VAL A 1 528 ? -65.189 -7.156 84.841 1.00 52.88 528 VAL A CA 1
ATOM 4227 C C . VAL A 1 528 ? -65.586 -5.712 85.082 1.00 52.88 528 VAL A C 1
ATOM 4229 O O . VAL A 1 528 ? -64.736 -4.841 85.254 1.00 52.88 528 VAL A O 1
ATOM 4232 N N . ASP A 1 529 ? -66.885 -5.451 84.969 1.00 58.66 529 ASP A N 1
ATOM 4233 C CA . ASP A 1 529 ? -67.432 -4.106 84.984 1.00 58.66 529 ASP A CA 1
ATOM 4234 C C . ASP A 1 529 ? -67.096 -3.440 86.322 1.00 58.66 529 ASP A C 1
ATOM 4236 O O . ASP A 1 529 ? -67.637 -3.776 87.379 1.00 58.66 529 ASP A O 1
ATOM 4240 N N . ILE A 1 530 ? -66.154 -2.495 86.266 1.00 63.41 530 ILE A N 1
ATOM 4241 C CA . ILE A 1 530 ? -65.561 -1.836 87.432 1.00 63.41 530 ILE A CA 1
ATOM 4242 C C . ILE A 1 530 ? -66.631 -1.032 88.196 1.00 63.41 530 ILE A C 1
ATOM 4244 O O . ILE A 1 530 ? -66.419 -0.664 89.352 1.00 63.41 530 ILE A O 1
ATOM 4248 N N . SER A 1 531 ? -67.813 -0.801 87.610 1.00 67.88 531 SER A N 1
ATOM 4249 C CA . SER A 1 531 ? -68.977 -0.273 88.325 1.00 67.88 531 SER A CA 1
ATOM 4250 C C . SER A 1 531 ? -69.502 -1.215 89.424 1.00 67.88 531 SER A C 1
ATOM 4252 O O . SER A 1 531 ? -69.909 -0.711 90.469 1.00 67.88 531 SER A O 1
ATOM 4254 N N . GLN A 1 532 ? -69.427 -2.543 89.241 1.00 65.25 532 GLN A N 1
ATOM 4255 C CA . GLN A 1 532 ? -70.039 -3.555 90.122 1.00 65.25 532 GLN A CA 1
ATOM 4256 C C . GLN A 1 532 ? -69.218 -3.912 91.368 1.00 65.25 532 GLN A C 1
ATOM 4258 O O . GLN A 1 532 ? -69.779 -4.401 92.348 1.00 65.25 532 GLN A O 1
ATOM 4263 N N . LE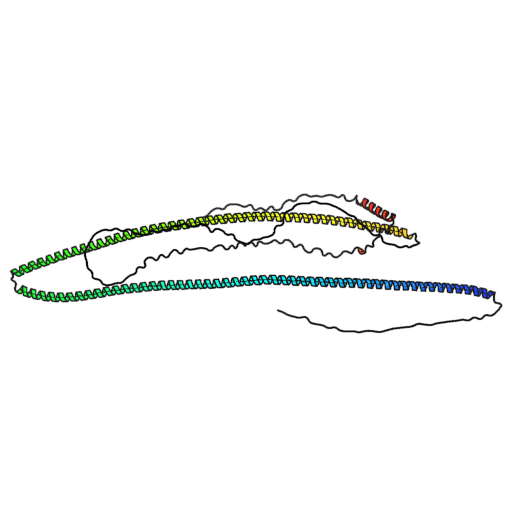U A 1 533 ? -67.903 -3.678 91.347 1.00 65.75 533 LEU A N 1
ATOM 4264 C CA . LEU A 1 533 ? -67.072 -3.774 92.550 1.00 65.75 533 LEU A CA 1
ATOM 4265 C C . LEU A 1 533 ? -67.573 -2.754 93.587 1.00 65.75 533 LEU A C 1
ATOM 4267 O O . LEU A 1 533 ? -67.877 -1.608 93.233 1.00 65.75 533 LEU A O 1
ATOM 4271 N N . SER A 1 534 ? -67.642 -3.127 94.866 1.00 79.00 534 SER A N 1
ATOM 4272 C CA . SER A 1 534 ? -67.919 -2.155 95.928 1.00 79.00 534 SER A CA 1
ATOM 4273 C C . SER A 1 534 ? -66.746 -1.174 96.070 1.00 79.00 534 SER A C 1
ATOM 4275 O O . SER A 1 534 ? -65.654 -1.399 95.541 1.00 79.00 534 SER A O 1
ATOM 4277 N N . TRP A 1 535 ? -66.950 -0.044 96.754 1.00 79.62 535 TRP A N 1
ATOM 4278 C CA . TRP A 1 535 ? -65.862 0.927 96.942 1.00 79.62 535 TRP A CA 1
ATOM 4279 C C . TRP A 1 535 ? -64.714 0.322 97.766 1.00 79.62 535 TRP A C 1
ATOM 4281 O O . TRP A 1 535 ? -63.552 0.487 97.406 1.00 79.62 535 TRP A O 1
ATOM 4291 N N . SER A 1 536 ? -65.055 -0.485 98.776 1.00 77.38 536 SER A N 1
ATOM 4292 C CA . SER A 1 536 ? -64.128 -1.329 99.533 1.00 77.38 536 SER A CA 1
ATOM 4293 C C . SER A 1 536 ? -63.364 -2.318 98.651 1.00 77.38 536 SER A C 1
ATOM 4295 O O . SER A 1 536 ? -62.155 -2.430 98.813 1.00 77.38 536 SER A O 1
ATOM 4297 N N . ASP A 1 537 ? -64.003 -2.981 97.681 1.00 73.38 537 ASP A N 1
ATOM 4298 C CA . ASP A 1 537 ? -63.308 -3.928 96.790 1.00 73.38 537 ASP A CA 1
ATOM 4299 C C . ASP A 1 537 ? -62.319 -3.206 95.868 1.00 73.38 537 ASP A C 1
ATOM 4301 O O . ASP A 1 537 ? -61.192 -3.662 95.676 1.00 73.38 537 ASP A O 1
ATOM 4305 N N . LYS A 1 538 ? -62.711 -2.042 95.327 1.00 79.88 538 LYS A N 1
ATOM 4306 C CA . LYS A 1 538 ? -61.823 -1.184 94.522 1.00 79.88 538 LYS A CA 1
ATOM 4307 C C . LYS A 1 538 ? -60.629 -0.715 95.344 1.00 79.88 538 LYS A C 1
ATOM 4309 O O . LYS A 1 538 ? -59.508 -0.717 94.839 1.00 79.88 538 LYS A O 1
ATOM 4314 N N . GLU A 1 539 ? -60.847 -0.365 96.610 1.00 82.00 539 GLU A N 1
ATOM 4315 C CA . GLU A 1 539 ? -59.765 -0.024 97.525 1.00 82.00 539 GLU A CA 1
ATOM 4316 C C . GLU A 1 539 ? -58.872 -1.239 97.836 1.00 82.00 539 GLU A C 1
ATOM 4318 O O . GLU A 1 539 ? -57.654 -1.109 97.778 1.00 82.00 539 GLU A O 1
ATOM 4323 N N . ARG A 1 540 ? -59.436 -2.435 98.058 1.00 76.88 540 ARG A N 1
ATOM 4324 C CA . ARG A 1 540 ? -58.710 -3.708 98.273 1.00 76.88 540 ARG A CA 1
ATOM 4325 C C . ARG A 1 540 ? -57.802 -4.028 97.071 1.00 76.88 540 ARG A C 1
ATOM 4327 O O . ARG A 1 540 ? -56.608 -4.268 97.254 1.00 76.88 540 ARG A O 1
ATOM 4334 N N . VAL A 1 541 ? -58.317 -3.907 95.839 1.00 76.25 541 VAL A N 1
ATOM 4335 C CA . VAL A 1 541 ? -57.538 -4.038 94.587 1.00 76.25 541 VAL A CA 1
ATOM 4336 C C . VAL A 1 541 ? -56.437 -2.975 94.495 1.00 76.25 541 VAL A C 1
ATOM 4338 O O . VAL A 1 541 ? -55.285 -3.316 94.227 1.00 76.25 541 VAL A O 1
ATOM 4341 N N . LEU A 1 542 ? -56.743 -1.697 94.750 1.00 79.44 542 LEU A N 1
ATOM 4342 C CA . LEU A 1 542 ? -55.749 -0.616 94.720 1.00 79.44 542 LEU A CA 1
ATOM 4343 C C . LEU A 1 542 ? -54.659 -0.804 95.785 1.00 79.44 542 LEU A C 1
ATOM 4345 O O . LEU A 1 542 ? -53.481 -0.602 95.496 1.00 79.44 542 LEU A O 1
ATOM 4349 N N . GLN A 1 543 ? -55.014 -1.227 96.999 1.00 79.62 543 GLN A N 1
ATOM 4350 C CA . GLN A 1 543 ? -54.063 -1.516 98.070 1.00 79.62 543 GLN A CA 1
ATOM 4351 C C . GLN A 1 543 ? -53.158 -2.700 97.705 1.00 79.62 543 GLN A C 1
ATOM 4353 O O . GLN A 1 543 ? -51.948 -2.606 97.916 1.00 79.62 543 GLN A O 1
ATOM 4358 N N . LEU A 1 544 ? -53.689 -3.773 97.103 1.00 77.50 544 LEU A N 1
ATOM 4359 C CA . LEU A 1 544 ? -52.885 -4.879 96.565 1.00 77.50 544 LEU A CA 1
ATOM 4360 C C . LEU A 1 544 ? -51.930 -4.399 95.460 1.00 77.50 544 LEU A C 1
ATOM 4362 O O . LEU A 1 544 ? -50.733 -4.689 95.525 1.00 77.50 544 LEU A O 1
ATOM 4366 N N . LEU A 1 545 ? -52.421 -3.596 94.511 1.00 72.50 545 LEU A N 1
ATOM 4367 C CA . LEU A 1 545 ? -51.630 -3.023 93.419 1.00 72.50 545 LEU A CA 1
ATOM 4368 C C . LEU A 1 545 ? -50.487 -2.139 93.952 1.00 72.50 545 LEU A C 1
ATOM 4370 O O . LEU A 1 545 ? -49.321 -2.356 93.619 1.00 72.50 545 LEU A O 1
ATOM 4374 N N . PHE A 1 546 ? -50.780 -1.194 94.853 1.00 74.62 546 PHE A N 1
ATOM 4375 C CA . PHE A 1 546 ? -49.771 -0.330 95.477 1.00 74.62 546 PHE A CA 1
ATOM 4376 C C . PHE A 1 546 ? -48.791 -1.107 96.365 1.00 74.62 546 PHE A C 1
ATOM 4378 O O . PHE A 1 546 ? -47.606 -0.769 96.405 1.00 74.62 546 PHE A O 1
ATOM 4385 N N . LYS A 1 547 ? -49.246 -2.158 97.059 1.00 76.38 547 LYS A N 1
ATOM 4386 C CA . LYS A 1 547 ? -48.395 -3.059 97.852 1.00 76.38 547 LYS A CA 1
ATOM 4387 C C . LYS A 1 547 ? -47.432 -3.838 96.956 1.00 76.38 547 LYS A C 1
ATOM 4389 O O . LYS A 1 547 ? -46.269 -3.981 97.327 1.00 76.38 547 LYS A O 1
ATOM 4394 N N . HIS A 1 548 ? -47.866 -4.275 95.772 1.00 65.31 548 HIS A N 1
ATOM 4395 C CA . HIS A 1 548 ? -46.997 -4.943 94.800 1.00 65.31 548 HIS A CA 1
ATOM 4396 C C . HIS A 1 548 ? -46.027 -3.960 94.125 1.00 65.31 548 HIS A C 1
ATOM 4398 O O . HIS A 1 548 ? -44.824 -4.219 94.080 1.00 65.31 548 HIS A O 1
ATOM 4404 N N . MET A 1 549 ? -46.503 -2.782 93.708 1.00 64.88 549 MET A N 1
ATOM 4405 C CA . MET A 1 549 ? -45.676 -1.731 93.100 1.00 64.88 549 MET A CA 1
ATOM 4406 C C . MET A 1 549 ? -44.573 -1.238 94.058 1.00 64.88 549 MET A C 1
ATOM 4408 O O . MET A 1 549 ? -43.424 -1.067 93.652 1.00 64.88 549 MET A O 1
ATOM 4412 N N . LYS A 1 550 ? -44.874 -1.114 95.360 1.00 70.62 550 LYS A N 1
ATOM 4413 C CA . LYS A 1 550 ? -43.874 -0.835 96.411 1.00 70.62 550 LYS A CA 1
ATOM 4414 C C . LYS A 1 550 ? -42.918 -2.005 96.689 1.00 70.62 550 LYS A C 1
ATOM 4416 O O . LYS A 1 550 ? -41.850 -1.771 97.248 1.00 70.62 550 LYS A O 1
ATOM 4421 N N . ARG A 1 551 ? -43.266 -3.242 96.312 1.00 62.72 551 ARG A N 1
ATOM 4422 C CA . ARG A 1 551 ? -42.421 -4.440 96.492 1.00 62.72 551 ARG A CA 1
ATOM 4423 C C . ARG A 1 551 ? -41.482 -4.694 95.308 1.00 62.72 551 ARG A C 1
ATOM 4425 O O . ARG A 1 551 ? -40.394 -5.215 95.520 1.00 62.72 551 ARG A O 1
ATOM 4432 N N . GLY A 1 552 ? -41.866 -4.300 94.091 1.00 57.06 552 GLY A N 1
ATOM 4433 C CA . GLY A 1 552 ? -41.016 -4.405 92.896 1.00 57.06 552 GLY A CA 1
ATOM 4434 C C . GLY A 1 552 ? -39.894 -3.358 92.825 1.00 57.06 552 GLY A C 1
ATOM 4435 O O . GLY A 1 552 ? -38.822 -3.633 92.293 1.00 57.06 552 GLY A O 1
ATOM 4436 N N . ALA A 1 553 ? -40.102 -2.173 93.410 1.00 56.44 553 ALA A N 1
ATOM 4437 C CA . ALA A 1 553 ? -39.208 -1.017 93.269 1.00 56.44 553 ALA A CA 1
ATOM 4438 C C . ALA A 1 553 ? -37.804 -1.158 93.907 1.00 56.44 553 ALA A C 1
ATOM 4440 O O . ALA A 1 553 ? -36.963 -0.279 93.722 1.00 56.44 553 ALA A O 1
ATOM 4441 N N . THR A 1 554 ? -37.529 -2.221 94.671 1.00 54.34 554 THR A N 1
ATOM 4442 C CA . THR A 1 554 ? -36.297 -2.361 95.475 1.00 54.34 554 THR A CA 1
ATOM 4443 C C . THR A 1 554 ? -35.309 -3.418 94.969 1.00 54.34 554 THR A C 1
ATOM 4445 O O . THR A 1 554 ? -34.220 -3.531 95.532 1.00 54.34 554 THR A O 1
ATOM 4448 N N . ALA A 1 555 ? -35.631 -4.180 93.914 1.00 51.41 555 ALA A N 1
ATOM 4449 C CA . ALA A 1 555 ? -34.898 -5.405 93.568 1.00 51.41 555 ALA A CA 1
ATOM 4450 C C . ALA A 1 555 ? -34.554 -5.564 92.070 1.00 51.41 555 ALA A C 1
ATOM 4452 O O . ALA A 1 555 ? -35.128 -6.417 91.396 1.00 51.41 555 ALA A O 1
ATOM 4453 N N . LYS A 1 556 ? -33.574 -4.783 91.573 1.00 52.94 556 LYS A N 1
ATOM 4454 C CA . LYS A 1 556 ? -32.622 -5.131 90.477 1.00 52.94 556 LYS A CA 1
ATOM 4455 C C . LYS A 1 556 ? -31.644 -3.969 90.205 1.00 52.94 556 LYS A C 1
ATOM 4457 O O . LYS A 1 556 ? -31.861 -3.137 89.332 1.00 52.94 556 LYS A O 1
ATOM 4462 N N . LYS A 1 557 ? -30.545 -3.909 90.969 1.00 45.25 557 LYS A N 1
ATOM 4463 C CA . LYS A 1 557 ? -29.446 -2.934 90.797 1.00 45.25 557 LYS A CA 1
ATOM 4464 C C . LYS A 1 557 ? -28.147 -3.665 90.438 1.00 45.25 557 LYS A C 1
ATOM 4466 O O . LYS A 1 557 ? -27.225 -3.723 91.246 1.00 45.25 557 LYS A O 1
ATOM 4471 N N . THR A 1 558 ? -28.089 -4.246 89.241 1.00 54.12 558 THR A N 1
ATOM 4472 C CA . THR A 1 558 ? -26.961 -5.080 88.787 1.00 54.12 558 THR A CA 1
ATOM 4473 C C . THR A 1 558 ? -26.306 -4.551 87.511 1.00 54.12 558 THR A C 1
ATOM 4475 O O . THR A 1 558 ? -26.748 -4.806 86.399 1.00 54.12 558 THR A O 1
ATOM 4478 N N . GLU A 1 559 ? -25.208 -3.836 87.746 1.00 46.06 559 GLU A N 1
ATOM 4479 C CA . GLU A 1 559 ? -23.924 -4.011 87.056 1.00 46.06 559 GLU A CA 1
ATOM 4480 C C . GLU A 1 559 ? -23.818 -3.733 85.542 1.00 46.06 559 GLU A C 1
ATOM 4482 O O . GLU A 1 559 ? -23.814 -4.600 84.673 1.00 46.06 559 GLU A O 1
ATOM 4487 N N . LYS A 1 560 ? -23.568 -2.452 85.269 1.00 39.50 560 LYS A N 1
ATOM 4488 C CA . LYS A 1 560 ? -22.981 -1.896 84.045 1.00 39.50 560 LYS A CA 1
ATOM 4489 C C . LYS A 1 560 ? -21.604 -2.524 83.748 1.00 39.50 560 LYS A C 1
ATOM 4491 O O . LYS A 1 560 ? -20.649 -2.227 84.462 1.00 39.50 560 LYS A O 1
ATOM 4496 N N . ARG A 1 561 ? -21.463 -3.280 82.650 1.00 42.94 561 ARG A N 1
ATOM 4497 C CA . ARG A 1 561 ? -20.154 -3.605 82.042 1.00 42.94 561 ARG A CA 1
ATOM 4498 C C . ARG A 1 561 ? -19.971 -2.902 80.697 1.00 42.94 561 ARG A C 1
ATOM 4500 O O . ARG A 1 561 ? -20.843 -2.950 79.838 1.00 42.94 561 ARG A O 1
ATOM 4507 N N . VAL A 1 562 ? -18.803 -2.289 80.534 1.00 44.50 562 VAL A N 1
ATOM 4508 C CA . VAL A 1 562 ? -18.254 -1.771 79.275 1.00 44.50 562 VAL A CA 1
ATOM 4509 C C . VAL A 1 562 ? -16.895 -2.439 79.082 1.00 44.50 562 VAL A C 1
ATOM 4511 O O . VAL A 1 562 ? -16.111 -2.447 80.032 1.00 44.50 562 VAL A O 1
ATOM 4514 N N . PRO A 1 563 ? -16.595 -2.956 77.884 1.00 47.53 563 PRO A N 1
ATOM 4515 C CA . PRO A 1 563 ? -15.224 -3.063 77.403 1.00 47.53 563 PRO A CA 1
ATOM 4516 C C . PRO A 1 563 ? -14.982 -2.127 76.211 1.00 47.53 563 PRO A C 1
ATOM 4518 O O . PRO A 1 563 ? -15.823 -1.963 75.330 1.00 47.53 563 PRO A O 1
ATOM 4521 N N . THR A 1 564 ? -13.807 -1.513 76.213 1.00 43.19 564 THR A N 1
ATOM 4522 C CA . THR A 1 564 ? -13.198 -0.763 75.107 1.00 43.19 564 THR A CA 1
ATOM 4523 C C . THR A 1 564 ? -12.508 -1.685 74.094 1.00 43.19 564 THR A C 1
ATOM 4525 O O . THR A 1 564 ? -12.213 -2.825 74.433 1.00 43.19 564 THR A O 1
ATOM 4528 N N . HIS A 1 565 ? -12.100 -1.101 72.957 1.00 39.47 565 HIS A N 1
ATOM 4529 C CA . HIS A 1 565 ? -11.116 -1.613 71.982 1.00 39.47 565 HIS A CA 1
ATOM 4530 C C . HIS A 1 565 ? -11.529 -2.795 71.084 1.00 39.47 565 HIS A C 1
ATOM 4532 O O . HIS A 1 565 ? -11.630 -3.925 71.536 1.00 39.47 565 HIS A O 1
ATOM 4538 N N . ASP A 1 566 ? -11.688 -2.514 69.785 1.00 46.16 566 ASP A N 1
ATOM 4539 C CA . ASP A 1 566 ? -10.713 -2.885 68.740 1.00 46.16 566 ASP A CA 1
ATOM 4540 C C . ASP A 1 566 ? -10.951 -1.964 67.517 1.00 46.16 566 ASP A C 1
ATOM 4542 O O . ASP A 1 566 ? -12.088 -1.816 67.081 1.00 46.16 566 ASP A O 1
ATOM 4546 N N . THR A 1 567 ? -10.059 -1.064 67.082 1.00 42.06 567 THR A N 1
ATOM 4547 C CA . THR A 1 567 ? -8.761 -1.202 66.378 1.00 42.06 567 THR A CA 1
ATOM 4548 C C . THR A 1 567 ? -8.757 -2.020 65.073 1.00 42.06 567 THR A C 1
ATOM 4550 O O . THR A 1 567 ? -8.919 -3.229 65.089 1.00 42.06 567 THR A O 1
ATOM 4553 N N . ASN A 1 568 ? -8.424 -1.325 63.970 1.00 47.31 568 ASN A N 1
ATOM 4554 C CA . ASN A 1 568 ? -8.045 -1.804 62.627 1.00 47.31 568 ASN A CA 1
ATOM 4555 C C . ASN A 1 568 ? -9.101 -2.535 61.767 1.00 47.31 568 ASN A C 1
ATOM 4557 O O . ASN A 1 568 ? -9.375 -3.706 61.996 1.00 47.31 568 ASN A O 1
ATOM 4561 N N . PHE A 1 569 ? -9.474 -1.934 60.624 1.00 42.28 569 PHE A N 1
ATOM 4562 C CA . PHE A 1 569 ? -9.103 -2.502 59.312 1.00 42.28 569 PHE A CA 1
ATOM 4563 C C . PHE A 1 569 ? -9.203 -1.487 58.146 1.00 42.28 569 PHE A C 1
ATOM 4565 O O . PHE A 1 569 ? -10.169 -0.743 58.035 1.00 42.28 569 PHE A O 1
ATOM 4572 N N . LEU A 1 570 ? -8.190 -1.518 57.269 1.00 47.50 570 LEU A N 1
ATOM 4573 C CA . LEU A 1 570 ? -8.166 -1.042 55.872 1.00 47.50 570 LEU A CA 1
ATOM 4574 C C . LEU A 1 570 ? -8.554 0.417 55.553 1.00 47.50 570 LEU A C 1
ATOM 4576 O O . LEU A 1 570 ? -9.552 0.701 54.893 1.00 47.50 570 LEU A O 1
ATOM 4580 N N . SER A 1 571 ? -7.612 1.324 55.810 1.00 39.47 571 SER A N 1
ATOM 4581 C CA . SER A 1 571 ? -7.293 2.363 54.825 1.00 39.47 571 SER A CA 1
ATOM 4582 C C . SER A 1 571 ? -6.642 1.725 53.585 1.00 39.47 571 SER A C 1
ATOM 4584 O O . SER A 1 571 ? -5.640 1.021 53.708 1.00 39.47 571 SER A O 1
ATOM 4586 N N . ILE A 1 572 ? -7.172 1.980 52.383 1.00 48.03 572 ILE A N 1
ATOM 4587 C CA . ILE A 1 572 ? -6.520 1.609 51.113 1.00 48.03 572 ILE A CA 1
ATOM 4588 C C . ILE A 1 572 ? -6.480 2.828 50.189 1.00 48.03 572 ILE A C 1
ATOM 4590 O O . ILE A 1 572 ? -7.481 3.220 49.597 1.00 48.03 572 ILE A O 1
ATOM 4594 N N . THR A 1 573 ? -5.284 3.394 50.040 1.00 42.78 573 THR A N 1
ATOM 4595 C CA . THR A 1 573 ? -4.932 4.377 49.008 1.00 42.78 573 THR A CA 1
ATOM 4596 C C . THR A 1 573 ? -3.654 3.910 48.311 1.00 42.78 573 THR A C 1
ATOM 4598 O O . THR A 1 573 ? -2.615 3.853 48.974 1.00 42.78 573 THR A O 1
ATOM 4601 N N . PRO A 1 574 ? -3.678 3.592 47.006 1.00 51.97 574 PRO A N 1
ATOM 4602 C CA . PRO A 1 574 ? -2.465 3.308 46.251 1.00 51.97 574 PRO A CA 1
ATOM 4603 C C . PRO A 1 574 ? -1.838 4.618 45.750 1.00 51.97 574 PRO A C 1
ATOM 4605 O O . PRO A 1 574 ? -2.286 5.205 44.769 1.00 51.97 574 PRO A O 1
ATOM 4608 N N . SER A 1 575 ? -0.786 5.073 46.432 1.00 39.50 575 SER A N 1
ATOM 4609 C CA . SER A 1 575 ? 0.140 6.089 45.915 1.00 39.50 575 SER A CA 1
ATOM 4610 C C . SER A 1 575 ? 1.349 5.374 45.313 1.00 39.50 575 SER A C 1
ATOM 4612 O O . SER A 1 575 ? 2.092 4.732 46.056 1.00 39.50 575 SER A O 1
ATOM 4614 N N . ALA A 1 576 ? 1.529 5.445 43.990 1.00 44.56 576 ALA A N 1
ATOM 4615 C CA . ALA A 1 576 ? 2.649 4.804 43.294 1.00 44.56 576 ALA A CA 1
ATOM 4616 C C . ALA A 1 576 ? 3.026 5.533 41.987 1.00 44.56 576 ALA A C 1
ATOM 4618 O O . ALA A 1 576 ? 2.537 5.211 40.907 1.00 44.56 576 ALA A O 1
ATOM 4619 N N . THR A 1 577 ? 3.931 6.503 42.097 1.00 56.16 577 THR A N 1
ATOM 4620 C CA . THR A 1 577 ? 4.935 6.825 41.060 1.00 56.16 577 THR A CA 1
ATOM 4621 C C . THR A 1 577 ? 6.096 5.803 41.190 1.00 56.16 577 THR A C 1
ATOM 4623 O O . THR A 1 577 ? 6.193 5.192 42.262 1.00 56.16 577 THR A O 1
ATOM 4626 N N . PRO A 1 578 ? 6.942 5.521 40.164 1.00 52.22 578 PRO A N 1
ATOM 4627 C CA . PRO A 1 578 ? 7.893 6.494 39.597 1.00 52.22 578 PRO A CA 1
ATOM 4628 C C . PRO A 1 578 ? 8.216 6.325 38.086 1.00 52.22 578 PRO A C 1
ATOM 4630 O O . PRO A 1 578 ? 7.494 5.672 37.338 1.00 52.22 578 PRO A O 1
ATOM 4633 N N . GLU A 1 579 ? 9.298 6.977 37.649 1.00 44.88 579 GLU A N 1
ATOM 4634 C CA . GLU A 1 579 ? 9.766 7.137 36.265 1.00 44.88 579 GLU A CA 1
ATOM 4635 C C . GLU A 1 579 ? 10.407 5.882 35.632 1.00 44.88 579 GLU A C 1
ATOM 4637 O O . GLU A 1 579 ? 11.204 5.201 36.276 1.00 44.88 579 GLU A O 1
ATOM 4642 N N . VAL A 1 580 ? 10.198 5.692 34.319 1.00 52.81 580 VAL A N 1
ATOM 4643 C CA . VAL A 1 580 ? 11.180 5.142 33.349 1.00 52.81 580 VAL A CA 1
ATOM 4644 C C . VAL A 1 580 ? 10.899 5.844 32.002 1.00 52.81 580 VAL A C 1
ATOM 4646 O O . VAL A 1 580 ? 9.834 5.658 31.430 1.00 52.81 580 VAL A O 1
ATOM 4649 N N . ASN A 1 581 ? 11.642 6.879 31.604 1.00 46.53 581 ASN A N 1
ATOM 4650 C CA . ASN A 1 581 ? 12.925 6.866 30.878 1.00 46.53 581 ASN A CA 1
ATOM 4651 C C . ASN A 1 581 ? 12.924 6.234 29.465 1.00 46.53 581 ASN A C 1
ATOM 4653 O O . ASN A 1 581 ? 13.032 5.024 29.317 1.00 46.53 581 ASN A O 1
ATOM 4657 N N . THR A 1 582 ? 13.006 7.129 28.466 1.00 44.47 582 THR A N 1
ATOM 4658 C CA . THR A 1 582 ? 13.835 7.069 27.234 1.00 44.47 582 THR A CA 1
ATOM 4659 C C . THR A 1 582 ? 13.656 5.983 26.159 1.00 44.47 582 THR A C 1
ATOM 4661 O O . THR A 1 582 ? 13.548 4.800 26.450 1.00 44.47 582 THR A O 1
ATOM 4664 N N . PHE A 1 583 ? 13.885 6.462 24.921 1.00 48.94 583 PHE A N 1
ATOM 4665 C CA . PHE A 1 583 ? 14.192 5.806 23.632 1.00 48.94 583 PHE A CA 1
ATOM 4666 C C . PHE A 1 583 ? 13.018 5.716 22.639 1.00 48.94 583 PHE A C 1
ATOM 4668 O O . PHE A 1 583 ? 11.915 5.367 23.033 1.00 48.94 583 PHE A O 1
ATOM 4675 N N . LEU A 1 584 ? 13.197 5.933 21.328 1.00 46.56 584 LEU A N 1
ATOM 4676 C CA . LEU A 1 584 ? 14.133 6.767 20.537 1.00 46.56 584 LEU A CA 1
ATOM 4677 C C . LEU A 1 584 ? 13.571 6.790 19.091 1.00 46.56 584 LEU A C 1
ATOM 4679 O O . LEU A 1 584 ? 12.981 5.795 18.694 1.00 46.56 584 LEU A O 1
ATOM 4683 N N . THR A 1 585 ? 13.762 7.887 18.350 1.00 46.12 585 THR A N 1
ATOM 4684 C CA . THR A 1 585 ? 13.658 8.044 16.871 1.00 46.12 585 THR A CA 1
ATOM 4685 C C . THR A 1 585 ? 13.143 6.881 15.999 1.00 46.12 585 THR A C 1
ATOM 4687 O O . THR A 1 585 ? 13.781 5.829 15.933 1.00 46.12 585 THR A O 1
ATOM 4690 N N . ASP A 1 586 ? 12.163 7.194 15.151 1.00 50.47 586 ASP A N 1
ATOM 4691 C CA . ASP A 1 586 ? 12.435 7.373 13.708 1.00 50.47 586 ASP A CA 1
ATOM 4692 C C . ASP A 1 586 ? 12.170 8.856 13.353 1.00 50.47 586 ASP A C 1
ATOM 4694 O O . ASP A 1 586 ? 11.416 9.494 14.131 1.00 50.47 586 ASP A O 1
#

Foldseek 3Di:
DDDDDDDDDDDDDDDDDDDDDYDDDDDYDYDDDDDDDDDCVVVVVVVVVVVVVVVVVVVVVVVVVVVVVVVVVVVVVVVVVVVVVVVVVVVVVVVVVVVVVVVVVVVVVVVVVVVVVVVVVVVVVVVVVVVVVVVVVVVVVVVVVVVVVVVVVVVVVVVVVVVVVVVVVVVVVVVVVVVVVVVVVVVVVVVVVVVVVVVVVVVVVVVVVVVVVVVVVVVVVVVVVVVVPDDPVRVVVVVVVVVVVVVVVVVVVVVVVVVVVVVVVVVVVVVVVVVVVVVVVVVVVVVVVVVVVVVVVVVVVVVVVVVVVVVVVVVVVVVVVVVVVVVVVVVVVVVVVVVVVVVVVVVVVVVVVVVVVVVVVVVVVVVVVVLVVLLVVLVVVLVVVVVVVVVPDDDDDDDDDDDDDDYDDDDDDDDDDDDDDDDDDDDDDDDDDPDDDDDDDDDDDDDDDDDDDDDDDDDDDDDDDDDDDDDDDDDDPPDDDDDDDPPPPPPDDDDDPDPDDDDDDDDDPDDDDDPDDDDDDPPPVPPPPPVPQDPVSVVSSVVSSVVVVVVVPPDDDDDDDDDDDDDDDDDDDDDDDDDDDDDDDD

Organism: Trypanosoma brucei brucei (strain 927/4 GUTat10.1) (NCBI:txid185431)

Sequence (586 aa):
MASLSPLESRRNMQLSPYASPRRNPMATLHTREAPLEGREAEAALISATLANAQLRASQAAVEQRSEEVDDLREARDALEREMAEKDEESQAAATYFEKQMTLVKEVNRKLKEELVNERATAELRMEEVVGKMQEELQERDSLIATLKQRLEDVESDLRSVIEFRDARDAHEKEIKELRVVYAEECENHQRNEREMRLQCMEERVRLREKEEKYEREREEEVARLARSYLSKKTRAIEEQNKSLETHISFLSSDADAARNEAETLQKTNNGLRRDAELASSVETMHAVHHAKQRNEIALLRDQVRTTEDNLNSSLEEYEKRLQKQEKIHAAEMMKLSSERDKWRSTAENLRADLLKMRSISEKLIEQRSDMETFFHQALEQVRQEVSEERRNAPHKICFRKPPKGIPSDLLQLTRGREPLMIGDRSHVMPTSHSTLTKKVVDANVSCTNSSVVSRSADTGGGSLPLITMSGSPFFSPANVLVPPIEWRSTSREMQATNGGRLVEERPLGISDLLSVPTAPKIKDLHTVDISQLSWSDKERVLQLLFKHMKRGATAKKTEKRVPTHDTNFLSITPSATPEVNTFLTD

Secondary structure (DSSP, 8-state):
-------------------------------------SS-HHHHHHHHHHHHHHHHHHHHHHHHHHHHHHHHHHHHHHHHHHHHHHHHHHHHHHHHHHHHHHHHHHHHHHHHHHHHHHHHHHHHHHHHHHHHHHHHHHHHHHHHHHHHHHHHHHHHHHHHHHHHHHHHHHHHHHHHHHHHHHHHHHHHHHHHHHHHHHHHHHHHHHHHHHHHHHHHHHHHHHHHHHHHT--HHHHHHHHHHHHHHHHHHHHHHHHHHHHHHHHHHHHHHHHHHHHHHHHHHHHHHHHHHHHHHHHHHHHHHHHHHHHHHHHHHHHHHHHHHHHHHHHHHHHHHHHHHHHHHHHHHHHHHHHHHHHHHHHHHHHHHHHHHHHHHHHHHHHHHHHHHHHHHGGG-----------------------------------------------------------------------------------------PPP-----------------PPPP-------------PPPGGGS----TTTS-HHHHHHHHHHHHHHHHHHTTS-------------------------------

pLDDT: mean 73.24, std 24.44, range [30.44, 98.31]

GO terms:
  GO:0097740 paraflagellar rod (C, HTP)
  GO:0005737 cytoplasm (C, HTP)
  GO:0097740 paraflagellar rod (C, IDA)
  GO:0005737 cytoplasm (C, IDA)
  GO:0005929 cilium (C, IDA)

Radius of gyration: 74.94 Å; chains: 1; bounding box: 191×98×208 Å